Protein AF-A0AA36IW41-F1 (afdb_monomer_lite)

Secondary structure (DSSP, 8-state):
-PBPSSS-GGGGTTSS--HHHHH-TTSSBTTB-GGG--TT--HHHHTS--B--HHHHHHHHHHHHH-TT-TTSTTSGGG-SHHHHHHHHT-TTSHHHHHHHTTTTTSS-B---EETTEE-S-BHHHHHHH-HHHHHHTTSPPPHHHHHHHHHHHTTPPP--HHHHHHHHHHHHHTT-TTTEEEEEEETTEEEEPPPPSSTTHHHHHHHHHHHHHHHHHSPPPPEEEEEE-SSSTTEEESSSS-EEE-----SS-EEESEEETT--PEE---HHHH-HHHHHHHHHHHHHS---GGGSEEEEEEEE-S---PPTTS--TTS----GGG-STTTGGGSHHHHHHHHHHH-TTTEEEEE-SS-SSGGGHHHHHHTT-B-SSPPPGGGGGGEEEEEE--SSS--THHHHHTTSSSEEEEEP-SEEEGGGGTS-BTTTBEEE-TT-TTHHHHHHHHHT-TTHHHHHHHHHHHHHHTTSHHHHHHHHHHHHHHHHTTSB---PPPPPPPPPPPPSSHHHHHHHHHHHHHHHHHHHHHHHH--------------PPS------TT--HHHHS-TTS-TTS-GGG--SSS-HHHHSPPP-

Structure (mmCIF, N/CA/C/O backbone):
data_AF-A0AA36IW41-F1
#
_entry.id   AF-A0AA36IW41-F1
#
loop_
_atom_site.group_PDB
_atom_site.id
_atom_site.type_symbol
_atom_site.label_atom_id
_atom_site.label_alt_id
_atom_site.label_comp_id
_atom_site.label_asym_id
_atom_site.label_entity_id
_atom_site.label_seq_id
_atom_site.pdbx_PDB_ins_code
_atom_site.Cartn_x
_atom_site.Cartn_y
_atom_site.Cartn_z
_atom_site.occupancy
_atom_site.B_iso_or_equiv
_atom_site.auth_seq_id
_atom_site.auth_comp_id
_atom_site.auth_asym_id
_atom_site.auth_atom_id
_atom_site.pdbx_PDB_model_num
ATOM 1 N N . MET A 1 1 ? -29.748 3.637 0.919 1.00 46.88 1 MET A N 1
ATOM 2 C CA . MET A 1 1 ? -28.863 3.588 -0.267 1.00 46.88 1 MET A CA 1
ATOM 3 C C . MET A 1 1 ? -29.065 2.269 -0.998 1.00 46.88 1 MET A C 1
ATOM 5 O O . MET A 1 1 ? -28.977 1.230 -0.351 1.00 46.88 1 MET A O 1
ATOM 9 N N . ALA A 1 2 ? -29.358 2.303 -2.298 1.00 38.31 2 ALA A N 1
ATOM 10 C CA . ALA A 1 2 ? -29.394 1.110 -3.146 1.00 38.31 2 ALA A CA 1
ATOM 11 C C . ALA A 1 2 ? -27.982 0.839 -3.693 1.00 38.31 2 ALA A C 1
ATOM 13 O O . ALA A 1 2 ? -27.319 1.771 -4.148 1.00 38.31 2 ALA A O 1
ATOM 14 N N . THR A 1 3 ? -27.503 -0.402 -3.621 1.00 51.09 3 THR A N 1
ATOM 15 C CA . THR A 1 3 ? -26.271 -0.831 -4.295 1.00 51.09 3 THR A CA 1
ATOM 16 C C . THR A 1 3 ? -26.576 -1.058 -5.774 1.00 51.09 3 THR A C 1
ATOM 18 O O . THR A 1 3 ? -27.472 -1.826 -6.116 1.00 51.09 3 THR A O 1
ATOM 21 N N . SER A 1 4 ? -25.864 -0.356 -6.654 1.00 54.12 4 SER A N 1
ATOM 22 C CA . SER A 1 4 ? -26.002 -0.516 -8.104 1.00 54.12 4 SER A CA 1
ATOM 23 C C . SER A 1 4 ? -25.228 -1.751 -8.568 1.00 54.12 4 SER A C 1
ATOM 25 O O . SER A 1 4 ? -24.044 -1.891 -8.263 1.00 54.12 4 SER A O 1
ATOM 27 N N . THR A 1 5 ? -25.876 -2.633 -9.333 1.00 61.22 5 THR A N 1
ATOM 28 C CA . THR A 1 5 ? -25.206 -3.725 -10.064 1.00 61.22 5 THR A CA 1
ATOM 29 C C . THR A 1 5 ? -24.498 -3.234 -11.333 1.00 61.22 5 THR A C 1
ATOM 31 O O . THR A 1 5 ? -23.817 -4.015 -11.983 1.00 61.22 5 THR A O 1
ATOM 34 N N . GLN A 1 6 ? -24.641 -1.951 -11.679 1.00 77.94 6 GLN A N 1
ATOM 35 C CA . GLN A 1 6 ? -24.076 -1.295 -12.866 1.00 77.94 6 GLN A CA 1
ATOM 36 C C . GLN A 1 6 ? -22.926 -0.340 -12.489 1.00 77.94 6 GLN A C 1
ATOM 38 O O . GLN A 1 6 ? -22.798 0.762 -13.031 1.00 77.94 6 GLN A O 1
ATOM 43 N N . GLY A 1 7 ? -22.115 -0.722 -11.500 1.00 83.88 7 GLY A N 1
ATOM 44 C CA . GLY A 1 7 ? -21.002 0.098 -11.018 1.00 83.88 7 GLY A CA 1
ATOM 45 C C . GLY A 1 7 ? -21.458 1.413 -10.375 1.00 83.88 7 GLY A C 1
ATOM 46 O O . GLY A 1 7 ? -22.577 1.511 -9.863 1.00 83.88 7 GLY A O 1
ATOM 47 N N . ASN A 1 8 ? -20.595 2.428 -10.392 1.00 86.62 8 ASN A N 1
ATOM 48 C CA . ASN A 1 8 ? -20.847 3.736 -9.796 1.00 86.62 8 ASN A CA 1
ATOM 49 C C . ASN A 1 8 ? -21.700 4.626 -10.722 1.00 86.62 8 ASN A C 1
ATOM 51 O O . ASN A 1 8 ? -21.197 5.086 -11.752 1.00 86.62 8 ASN A O 1
ATOM 55 N N . PRO A 1 9 ? -22.951 4.955 -10.342 1.00 84.31 9 PRO A N 1
ATOM 56 C CA . PRO A 1 9 ? -23.849 5.767 -11.162 1.00 84.31 9 PRO A CA 1
ATOM 57 C C . PRO A 1 9 ? -23.293 7.141 -11.544 1.00 84.31 9 PRO A C 1
ATOM 59 O O . PRO A 1 9 ? -23.706 7.682 -12.565 1.00 84.31 9 PRO A O 1
ATOM 62 N N . LEU A 1 10 ? -22.348 7.692 -10.768 1.00 83.81 10 LEU A N 1
ATOM 63 C CA . LEU A 1 10 ? -21.677 8.964 -11.062 1.00 83.81 10 LEU A CA 1
ATOM 64 C C . LEU A 1 10 ? -21.046 9.004 -12.456 1.00 83.81 10 LEU A C 1
ATOM 66 O O . LEU A 1 10 ? -21.009 10.059 -13.085 1.00 83.81 10 LEU A O 1
ATOM 70 N N . CYS A 1 11 ? -20.555 7.869 -12.949 1.00 86.31 11 CYS A N 1
ATOM 71 C CA . CYS A 1 11 ? -19.811 7.827 -14.201 1.00 86.31 11 CYS A CA 1
ATOM 72 C C . CYS A 1 11 ? -20.678 7.885 -15.460 1.00 86.31 11 CYS A C 1
ATOM 74 O O . CYS A 1 11 ? -20.139 8.152 -16.537 1.00 86.31 11 CYS A O 1
ATOM 76 N N . TRP A 1 12 ? -21.989 7.670 -15.328 1.00 86.00 12 TRP A N 1
ATOM 77 C CA . TRP A 1 12 ? -22.898 7.413 -16.451 1.00 86.00 12 TRP A CA 1
ATOM 78 C C . TRP A 1 12 ? -23.927 8.535 -16.684 1.00 86.00 12 TRP A C 1
ATOM 80 O O . TRP A 1 12 ? -24.832 8.385 -17.499 1.00 86.00 12 TRP A O 1
ATOM 90 N N . GLN A 1 13 ? -23.827 9.655 -15.957 1.00 78.31 13 GLN A N 1
ATOM 91 C CA . GLN A 1 13 ? -24.856 10.709 -15.944 1.00 78.31 13 GLN A CA 1
ATOM 92 C C . GLN A 1 13 ? -24.795 11.680 -17.132 1.00 78.31 13 GLN A C 1
ATOM 94 O O . GLN A 1 13 ? -25.794 12.326 -17.436 1.00 78.31 13 GLN A O 1
ATOM 99 N N . ASP A 1 14 ? -23.647 11.805 -17.796 1.00 73.62 14 ASP A N 1
ATOM 100 C CA . ASP A 1 14 ? -23.421 12.760 -18.891 1.00 73.62 14 ASP A CA 1
ATOM 101 C C . ASP A 1 14 ? -23.721 12.184 -20.288 1.00 73.62 14 ASP A C 1
ATOM 103 O O . ASP A 1 14 ? -23.553 12.877 -21.288 1.00 73.62 14 ASP A O 1
ATOM 107 N N . GLY A 1 15 ? -24.178 10.929 -20.372 1.00 71.19 15 GLY A N 1
ATOM 108 C CA . GLY A 1 15 ? -24.624 10.289 -21.614 1.00 71.19 15 GLY A CA 1
ATOM 109 C C . GLY A 1 15 ? -23.514 9.913 -22.604 1.00 71.19 15 GLY A C 1
ATOM 110 O O . GLY A 1 15 ? -23.824 9.372 -23.662 1.00 71.19 15 GLY A O 1
ATOM 111 N N . GLY A 1 16 ? -22.240 10.167 -22.279 1.00 75.81 16 GLY A N 1
ATOM 112 C CA . GLY A 1 16 ? -21.102 9.840 -23.149 1.00 75.81 16 GLY A CA 1
ATOM 113 C C . GLY A 1 16 ? -20.659 8.374 -23.086 1.00 75.81 16 GLY A C 1
ATOM 114 O O . GLY A 1 16 ? -20.099 7.859 -24.049 1.00 75.81 16 GLY A O 1
ATOM 115 N N . TYR A 1 17 ? -20.932 7.694 -21.971 1.00 85.75 17 TYR A N 1
ATOM 116 C CA . TYR A 1 17 ? -20.503 6.322 -21.698 1.00 85.75 17 TYR A CA 1
ATOM 117 C C . TYR A 1 17 ? -21.588 5.552 -20.933 1.00 85.75 17 TYR A C 1
ATOM 119 O O . TYR A 1 17 ? -22.363 6.147 -20.184 1.00 85.75 17 TYR A O 1
ATOM 127 N N . SER A 1 18 ? -21.623 4.225 -21.079 1.00 88.31 18 SER A N 1
ATOM 128 C CA . SER A 1 18 ? -22.508 3.338 -20.313 1.00 88.31 18 SER A CA 1
ATOM 129 C C . SER A 1 18 ? -21.715 2.248 -19.596 1.00 88.31 18 SER A C 1
ATOM 131 O O . SER A 1 18 ? -20.619 1.882 -20.028 1.00 88.31 18 SER A O 1
ATOM 133 N N . PHE A 1 19 ? -22.291 1.698 -18.521 1.00 89.19 19 PHE A N 1
ATOM 134 C CA . PHE A 1 19 ? -21.695 0.565 -17.814 1.00 89.19 19 PHE A CA 1
ATOM 135 C C . PHE A 1 19 ? -21.431 -0.610 -18.761 1.00 89.19 19 PHE A C 1
ATOM 137 O O . PHE A 1 19 ? -20.322 -1.121 -18.784 1.00 89.19 19 PHE A O 1
ATOM 144 N N . ASP A 1 20 ? -22.399 -0.993 -19.594 1.00 88.69 20 ASP A N 1
ATOM 145 C CA . ASP A 1 20 ? -22.238 -2.139 -20.498 1.00 88.69 20 ASP A CA 1
ATOM 146 C C . ASP A 1 20 ? -21.114 -1.918 -21.523 1.00 88.69 20 ASP A C 1
ATOM 148 O O . ASP A 1 20 ? -20.363 -2.840 -21.823 1.00 88.69 20 ASP A O 1
ATOM 152 N N . PHE A 1 21 ? -20.943 -0.690 -22.024 1.00 88.81 21 PHE A N 1
ATOM 153 C CA . PHE A 1 21 ? -19.870 -0.367 -22.968 1.00 88.81 21 PHE A CA 1
ATOM 154 C C . PHE A 1 21 ? -18.486 -0.325 -22.305 1.00 88.81 21 PHE A C 1
ATOM 156 O O . PHE A 1 21 ? -17.496 -0.737 -22.903 1.00 88.81 21 PHE A O 1
ATOM 163 N N . CYS A 1 22 ? -18.400 0.193 -21.080 1.00 89.00 22 CYS A N 1
ATOM 164 C CA . CYS A 1 22 ? -17.119 0.403 -20.408 1.00 89.00 22 CYS A CA 1
ATOM 165 C C . CYS A 1 22 ? -16.676 -0.769 -19.533 1.00 89.00 22 CYS A C 1
ATOM 167 O O . CYS A 1 22 ? -15.480 -0.987 -19.361 1.00 89.00 22 CYS A O 1
ATOM 169 N N . CYS A 1 23 ? -17.629 -1.500 -18.968 1.00 88.56 23 CYS A N 1
ATOM 170 C CA . CYS A 1 23 ? -17.431 -2.504 -17.927 1.00 88.56 23 CYS A CA 1
ATOM 171 C C . CYS A 1 23 ? -18.048 -3.866 -18.285 1.00 88.56 23 CYS A C 1
ATOM 173 O O . CYS A 1 23 ? -17.805 -4.831 -17.564 1.00 88.56 23 CYS A O 1
ATOM 175 N N . GLY A 1 24 ? -18.867 -3.950 -19.341 1.00 79.88 24 GLY A N 1
ATOM 176 C CA . GLY A 1 24 ? -19.553 -5.180 -19.729 1.00 79.88 24 GLY A CA 1
ATOM 177 C C . GLY A 1 24 ? -18.600 -6.277 -20.204 1.00 79.88 24 GLY A C 1
ATOM 178 O O . GLY A 1 24 ? -17.558 -6.018 -20.813 1.00 79.88 24 GLY A O 1
ATOM 179 N N . GLU A 1 25 ? -18.977 -7.527 -19.942 1.00 67.69 25 GLU A N 1
ATOM 180 C CA . GLU A 1 25 ? -18.251 -8.699 -20.428 1.00 67.69 25 GLU A CA 1
ATOM 181 C C . GLU A 1 25 ? -18.490 -8.871 -21.937 1.00 67.69 25 GLU A C 1
ATOM 183 O O . GLU A 1 25 ? -19.633 -9.002 -22.375 1.00 67.69 25 GLU A O 1
ATOM 188 N N . GLY A 1 26 ? -17.423 -8.877 -22.752 1.00 57.53 26 GLY A N 1
ATOM 189 C CA . GLY A 1 26 ? -17.551 -9.263 -24.166 1.00 57.53 26 GLY A CA 1
ATOM 190 C C . GLY A 1 26 ? -16.605 -8.643 -25.199 1.00 57.53 26 GLY A C 1
ATOM 191 O O . GLY A 1 26 ? -16.627 -9.097 -26.339 1.00 57.53 26 GLY A O 1
ATOM 192 N N . ALA A 1 27 ? -15.765 -7.657 -24.866 1.00 48.06 27 ALA A N 1
ATOM 193 C CA . ALA A 1 27 ? -14.809 -7.089 -25.840 1.00 48.06 27 ALA A CA 1
ATOM 194 C C . ALA A 1 27 ? -13.566 -6.409 -25.228 1.00 48.06 27 ALA A C 1
ATOM 196 O O . ALA A 1 27 ? -12.734 -5.868 -25.959 1.00 48.06 27 ALA A O 1
ATOM 197 N N . HIS A 1 28 ? -13.435 -6.405 -23.901 1.00 65.56 28 HIS A N 1
ATOM 198 C CA . HIS A 1 28 ? -12.452 -5.595 -23.182 1.00 65.56 28 HIS A CA 1
ATOM 199 C C . HIS A 1 28 ? -11.681 -6.430 -22.154 1.00 65.56 28 HIS A C 1
ATOM 201 O O . HIS A 1 28 ? -12.091 -7.538 -21.811 1.00 65.56 28 HIS A O 1
ATOM 207 N N . ASN A 1 29 ? -10.529 -5.928 -21.704 1.00 71.81 29 ASN A N 1
ATOM 208 C CA . ASN A 1 29 ? -9.685 -6.630 -20.738 1.00 71.81 29 ASN A CA 1
ATOM 209 C C . ASN A 1 29 ? -10.277 -6.556 -19.310 1.00 71.81 29 ASN A C 1
ATOM 211 O O . ASN A 1 29 ? -11.329 -5.958 -19.091 1.00 71.81 29 ASN A O 1
ATOM 215 N N . MET A 1 30 ? -9.591 -7.138 -18.319 1.00 79.06 30 MET A N 1
ATOM 216 C CA . MET A 1 30 ? -10.023 -7.141 -16.906 1.00 79.06 30 MET A CA 1
ATOM 217 C C . MET A 1 30 ? -10.186 -5.742 -16.278 1.00 79.06 30 MET A C 1
ATOM 219 O O . MET A 1 30 ? -10.709 -5.629 -15.176 1.00 79.06 30 MET A O 1
ATOM 223 N N . LEU A 1 31 ? -9.748 -4.682 -16.961 1.00 82.00 31 LEU A N 1
ATOM 224 C CA . LEU A 1 31 ? -9.886 -3.286 -16.546 1.00 82.00 31 LEU A CA 1
ATOM 225 C C . LEU A 1 31 ? -10.891 -2.520 -17.425 1.00 82.00 31 LEU A C 1
ATOM 227 O O . LEU A 1 31 ? -10.885 -1.290 -17.436 1.00 82.00 31 LEU A O 1
ATOM 231 N N . GLY A 1 32 ? -11.756 -3.232 -18.151 1.00 85.62 32 GLY A N 1
ATOM 232 C CA . GLY A 1 32 ? -12.789 -2.663 -19.009 1.00 85.62 32 GLY A CA 1
ATOM 233 C C . GLY A 1 32 ? -12.238 -1.921 -20.232 1.00 85.62 32 GLY A C 1
ATOM 234 O O . GLY A 1 32 ? -11.084 -2.090 -20.627 1.00 85.62 32 GLY A O 1
ATOM 235 N N . ASN A 1 33 ? -13.087 -1.138 -20.896 1.00 86.88 33 ASN A N 1
ATOM 236 C CA . ASN A 1 33 ? -12.729 -0.469 -22.144 1.00 86.88 33 ASN A CA 1
ATOM 237 C C . ASN A 1 33 ? -11.796 0.729 -21.884 1.00 86.88 33 ASN A C 1
ATOM 239 O O . ASN A 1 33 ? -12.241 1.714 -21.289 1.00 86.88 33 ASN A O 1
ATOM 243 N N . PRO A 1 34 ? -10.539 0.717 -22.374 1.00 80.81 34 PRO A N 1
ATOM 244 C CA . PRO A 1 34 ? -9.601 1.810 -22.135 1.00 80.81 34 PRO A CA 1
ATOM 245 C C . PRO A 1 34 ? -10.069 3.157 -22.698 1.00 80.81 34 PRO A C 1
ATOM 247 O O . PRO A 1 34 ? -9.664 4.191 -22.175 1.00 80.81 34 PRO A O 1
ATOM 250 N N . SER A 1 35 ? -10.952 3.180 -23.707 1.00 84.00 35 SER A N 1
ATOM 251 C CA . SER A 1 35 ? -11.493 4.438 -24.241 1.00 84.00 35 SER A CA 1
ATOM 252 C C . SER A 1 35 ? -12.420 5.167 -23.265 1.00 84.00 35 SER A C 1
ATOM 254 O O . SER A 1 35 ? -12.765 6.314 -23.509 1.00 84.00 35 SER A O 1
ATOM 256 N N . CYS A 1 36 ? -12.862 4.516 -22.186 1.00 85.25 36 CYS A N 1
ATOM 257 C CA . CYS A 1 36 ? -13.740 5.122 -21.186 1.00 85.25 36 CYS A CA 1
ATOM 258 C C . CYS A 1 36 ? -12.992 5.884 -20.082 1.00 85.25 36 CYS A C 1
ATOM 260 O O . CYS A 1 36 ? -13.617 6.605 -19.297 1.00 85.25 36 CYS A O 1
ATOM 262 N N . TRP A 1 37 ? -11.673 5.699 -19.968 1.00 83.50 37 TRP A N 1
ATOM 263 C CA . TRP A 1 37 ? -10.878 6.148 -18.821 1.00 83.50 37 TRP A CA 1
ATOM 264 C C . TRP A 1 37 ? -10.248 7.519 -19.070 1.00 83.50 37 TRP A C 1
ATOM 266 O O . TRP A 1 37 ? -9.031 7.658 -19.153 1.00 83.50 37 TRP A O 1
ATOM 276 N N . GLU A 1 38 ? -11.101 8.538 -19.196 1.00 75.12 38 GLU A N 1
ATOM 277 C CA . GLU A 1 38 ? -10.693 9.942 -19.316 1.00 75.12 38 GLU A CA 1
ATOM 278 C C . GLU A 1 38 ? -11.067 10.764 -18.070 1.00 75.12 38 GLU A C 1
ATOM 280 O O . GLU A 1 38 ? -12.148 10.613 -17.487 1.00 75.12 38 GLU A O 1
ATOM 285 N N . GLY A 1 39 ? -10.186 11.695 -17.686 1.00 75.75 39 GLY A N 1
ATOM 286 C CA . GLY A 1 39 ? -10.405 12.595 -16.552 1.00 75.75 39 GLY A CA 1
ATOM 287 C C . GLY A 1 39 ? -10.567 11.828 -15.228 1.00 75.75 39 GLY A C 1
ATOM 288 O O . GLY A 1 39 ? -9.695 11.033 -14.882 1.00 75.75 39 GLY A O 1
ATOM 289 N N . PRO A 1 40 ? -11.650 12.045 -14.455 1.00 76.00 40 PRO A N 1
ATOM 290 C CA . PRO A 1 40 ? -11.883 11.325 -13.200 1.00 76.00 40 PRO A CA 1
ATOM 291 C C . PRO A 1 40 ? -12.435 9.901 -13.389 1.00 76.00 40 PRO A C 1
ATOM 293 O O . PRO A 1 40 ? -12.644 9.190 -12.400 1.00 76.00 40 PRO A O 1
ATOM 296 N N . ARG A 1 41 ? -12.703 9.469 -14.631 1.00 82.06 41 ARG A N 1
ATOM 297 C CA . ARG A 1 41 ? -13.170 8.109 -14.905 1.00 82.06 41 ARG A CA 1
ATOM 298 C C . ARG A 1 41 ? -12.012 7.131 -14.883 1.00 82.06 41 ARG A C 1
ATOM 300 O O . ARG A 1 41 ? -11.006 7.298 -15.559 1.00 82.06 41 ARG A O 1
ATOM 307 N N . SER A 1 42 ? -12.216 6.047 -14.158 1.00 81.44 42 SER A N 1
ATOM 308 C CA . SER A 1 42 ? -11.357 4.876 -14.200 1.00 81.44 42 SER A CA 1
ATOM 309 C C . SER A 1 42 ? -12.215 3.640 -13.977 1.00 81.44 42 SER A C 1
ATOM 311 O O . SER A 1 42 ? -13.314 3.743 -13.420 1.00 81.44 42 SER A O 1
ATOM 313 N N . PHE A 1 43 ? -11.700 2.465 -14.337 1.00 83.00 43 PHE A N 1
ATOM 314 C CA . PHE A 1 43 ? -12.335 1.198 -13.975 1.00 83.00 43 PHE A CA 1
ATOM 315 C C . PHE A 1 43 ? -12.686 1.148 -12.479 1.00 83.00 43 PHE A C 1
ATOM 317 O O . PHE A 1 43 ? -13.803 0.796 -12.106 1.00 83.00 43 PHE A O 1
ATOM 324 N N . GLN A 1 44 ? -11.762 1.600 -11.624 1.00 77.88 44 GLN A N 1
ATOM 325 C CA . GLN A 1 44 ? -11.934 1.613 -10.174 1.00 77.88 44 GLN A CA 1
ATOM 326 C C . GLN A 1 44 ? -13.078 2.529 -9.723 1.00 77.88 44 GLN A C 1
ATOM 328 O O . GLN A 1 44 ? -13.860 2.154 -8.849 1.00 77.88 44 GLN A O 1
ATOM 333 N N . THR A 1 45 ? -13.168 3.725 -10.305 1.00 81.44 45 THR A N 1
ATOM 334 C CA . THR A 1 45 ? -14.187 4.718 -9.950 1.00 81.44 45 THR A CA 1
ATOM 335 C C . THR A 1 45 ? -15.561 4.333 -10.490 1.00 81.44 45 THR A C 1
ATOM 337 O O . THR A 1 45 ? -16.559 4.645 -9.845 1.00 81.44 45 THR A O 1
ATOM 340 N N . CYS A 1 46 ? -15.617 3.685 -11.659 1.00 87.25 46 CYS A N 1
ATOM 341 C CA . CYS A 1 46 ? -16.835 3.557 -12.457 1.00 87.25 46 CYS A CA 1
ATOM 342 C C . CYS A 1 46 ? -17.428 2.150 -12.503 1.00 87.25 46 CYS A C 1
ATOM 344 O O . CYS A 1 46 ? -18.643 2.012 -12.404 1.00 87.25 46 CYS A O 1
ATOM 346 N N . CYS A 1 47 ? -16.612 1.106 -12.647 1.00 86.88 47 CYS A N 1
ATOM 347 C CA . CYS A 1 47 ? -17.118 -0.253 -12.858 1.00 86.88 47 CYS A CA 1
ATOM 348 C C . CYS A 1 47 ? -17.424 -0.996 -11.560 1.00 86.88 47 CYS A C 1
ATOM 350 O O . CYS A 1 47 ? -18.197 -1.951 -11.556 1.00 86.88 47 CYS A O 1
ATOM 352 N N . LEU A 1 48 ? -16.831 -0.570 -10.449 1.00 84.69 48 LEU A N 1
ATOM 353 C CA . LEU A 1 48 ? -16.959 -1.285 -9.189 1.00 84.69 48 LEU A CA 1
ATOM 354 C C . LEU A 1 48 ? -18.252 -0.905 -8.454 1.00 84.69 48 LEU A C 1
ATOM 356 O O . LEU A 1 48 ? -18.657 0.262 -8.502 1.00 84.69 48 LEU A O 1
ATOM 360 N N . PRO A 1 49 ? -18.905 -1.859 -7.759 1.00 84.81 49 PRO A N 1
ATOM 361 C CA . PRO A 1 49 ? -20.106 -1.574 -6.985 1.00 84.81 49 PRO A CA 1
ATOM 362 C C . PRO A 1 49 ? -19.866 -0.462 -5.963 1.00 84.81 49 PRO A C 1
ATOM 364 O O . PRO A 1 49 ? -18.918 -0.506 -5.178 1.00 84.81 49 PRO A O 1
ATOM 367 N N . ALA A 1 50 ? -20.754 0.527 -5.963 1.00 85.62 50 ALA A N 1
ATOM 368 C CA . ALA A 1 50 ? -20.655 1.703 -5.116 1.00 85.62 50 ALA A CA 1
ATOM 369 C C . ALA A 1 50 ? -22.046 2.097 -4.602 1.00 85.62 50 ALA A C 1
ATOM 371 O O . ALA A 1 50 ? -23.042 2.030 -5.328 1.00 85.62 50 ALA A O 1
ATOM 372 N N . SER A 1 51 ? -22.123 2.503 -3.336 1.00 84.44 51 SER A N 1
ATOM 373 C CA . SER A 1 51 ? -23.320 3.137 -2.785 1.00 84.44 51 SER A CA 1
ATOM 374 C C . SER A 1 51 ? -23.387 4.572 -3.301 1.00 84.44 51 SER A C 1
ATOM 376 O O . SER A 1 51 ? -22.470 5.351 -3.070 1.00 84.44 51 SER A O 1
ATOM 378 N N . TYR A 1 52 ? -24.460 4.931 -4.001 1.00 81.69 52 TYR A N 1
ATOM 379 C CA . TYR A 1 52 ? -24.666 6.296 -4.486 1.00 81.69 52 TYR A CA 1
ATOM 380 C C . TYR A 1 52 ? -25.834 6.960 -3.763 1.00 81.69 52 TYR A C 1
ATOM 382 O O . TYR A 1 52 ? -26.921 6.387 -3.647 1.00 81.69 52 TYR A O 1
ATOM 390 N N . GLU A 1 53 ? -25.614 8.193 -3.310 1.00 81.31 53 GLU A N 1
ATOM 391 C CA . GLU A 1 53 ? -26.636 9.026 -2.690 1.00 81.31 53 GLU A CA 1
ATOM 392 C C . GLU A 1 53 ? -26.637 10.424 -3.318 1.00 81.31 53 GLU A C 1
ATOM 394 O O . GLU A 1 53 ? -25.786 11.257 -3.032 1.00 81.31 53 GLU A O 1
ATOM 399 N N . ALA A 1 54 ? -27.630 10.720 -4.162 1.00 79.94 54 ALA A N 1
ATOM 400 C CA . ALA A 1 54 ? -27.744 12.023 -4.829 1.00 79.94 54 ALA A CA 1
ATOM 401 C C . ALA A 1 54 ? -27.908 13.206 -3.850 1.00 79.94 54 ALA A C 1
ATOM 403 O O . ALA A 1 54 ? -27.660 14.359 -4.204 1.00 79.94 54 ALA A O 1
ATOM 404 N N . ALA A 1 55 ? -28.351 12.954 -2.613 1.00 82.00 55 ALA A N 1
ATOM 405 C CA . ALA A 1 55 ? -28.437 13.991 -1.587 1.00 82.00 55 ALA A CA 1
ATOM 406 C C . ALA A 1 55 ? -27.050 14.527 -1.191 1.00 82.00 55 ALA A C 1
ATOM 408 O O . ALA A 1 55 ? -26.911 15.743 -1.090 1.00 82.00 55 ALA A O 1
ATOM 409 N N . CYS A 1 56 ? -26.031 13.661 -1.091 1.00 82.94 56 CYS A N 1
ATOM 410 C CA . CYS A 1 56 ? -24.643 14.047 -0.805 1.00 82.94 56 CYS A CA 1
ATOM 411 C C . CYS A 1 56 ? -24.156 15.169 -1.727 1.00 82.94 56 CYS A C 1
ATOM 413 O O . CYS A 1 56 ? -23.692 16.216 -1.282 1.00 82.94 56 CYS A O 1
ATOM 415 N N . TRP A 1 57 ? -24.290 14.957 -3.035 1.00 85.50 57 TRP A N 1
ATOM 416 C CA . TRP A 1 57 ? -23.724 15.851 -4.043 1.00 85.50 57 TRP A CA 1
ATOM 417 C C . TRP A 1 57 ? -24.530 17.137 -4.216 1.00 85.50 57 TRP A C 1
ATOM 419 O O . TRP A 1 57 ? -23.964 18.186 -4.524 1.00 85.50 57 TRP A O 1
ATOM 429 N N . ARG A 1 58 ? -25.843 17.098 -3.952 1.00 84.44 58 ARG A N 1
ATOM 430 C CA . ARG A 1 58 ? -26.659 18.317 -3.850 1.00 84.44 58 ARG A CA 1
ATOM 431 C C . ARG A 1 58 ? -26.217 19.184 -2.675 1.00 84.44 58 ARG A C 1
ATOM 433 O O . ARG A 1 58 ? -25.983 20.368 -2.879 1.00 84.44 58 ARG A O 1
ATOM 440 N N . GLU A 1 59 ? -26.029 18.592 -1.496 1.00 83.19 59 GLU A N 1
ATOM 441 C CA . GLU A 1 59 ? -25.566 19.319 -0.309 1.00 83.19 59 GLU A CA 1
ATOM 442 C C . GLU A 1 59 ? -24.176 19.931 -0.515 1.00 83.19 59 GLU A C 1
ATOM 444 O O . GLU A 1 59 ? -23.987 21.110 -0.217 1.00 83.19 59 GLU A O 1
ATOM 449 N N . ALA A 1 60 ? -23.231 19.177 -1.087 1.00 83.56 60 ALA A N 1
ATOM 450 C CA . ALA A 1 60 ? -21.904 19.698 -1.415 1.00 83.56 60 ALA A CA 1
ATOM 451 C C . ALA A 1 60 ? -21.981 20.899 -2.369 1.00 83.56 60 ALA A C 1
ATOM 453 O O . ALA A 1 60 ? -21.363 21.934 -2.123 1.00 83.56 60 ALA A O 1
ATOM 454 N N . ARG A 1 61 ? -22.778 20.796 -3.440 1.00 84.44 61 ARG A N 1
ATOM 455 C CA . ARG A 1 61 ? -22.956 21.874 -4.423 1.00 84.44 61 ARG A CA 1
ATOM 456 C C . ARG A 1 61 ? -23.602 23.115 -3.803 1.00 84.44 61 ARG A C 1
ATOM 458 O O . ARG A 1 61 ? -23.140 24.228 -4.049 1.00 84.44 61 ARG A O 1
ATOM 465 N N . ASP A 1 62 ? -24.634 22.936 -2.982 1.00 80.12 62 ASP A N 1
ATOM 466 C CA . ASP A 1 62 ? -25.285 24.038 -2.270 1.00 80.12 62 ASP A CA 1
ATOM 467 C C . ASP A 1 62 ? -24.308 24.719 -1.310 1.00 80.12 62 ASP A C 1
ATOM 469 O O . ASP A 1 62 ? -24.235 25.947 -1.270 1.00 80.12 62 ASP A O 1
ATOM 473 N N . PHE A 1 63 ? -23.492 23.946 -0.593 1.00 76.88 63 PHE A N 1
ATOM 474 C CA . PHE A 1 63 ? -22.501 24.504 0.315 1.00 76.88 63 PHE A CA 1
ATOM 475 C C . PHE A 1 63 ? -21.402 25.275 -0.429 1.00 76.88 63 PHE A C 1
ATOM 477 O O . PHE A 1 63 ? -21.085 26.397 -0.025 1.00 76.88 63 PHE A O 1
ATOM 484 N N . LEU A 1 64 ? -20.906 24.762 -1.562 1.00 77.69 64 LEU A N 1
ATOM 485 C CA . LEU A 1 64 ? -19.966 25.481 -2.432 1.00 77.69 64 LEU A CA 1
ATOM 486 C C . LEU A 1 64 ? -20.510 26.851 -2.873 1.00 77.69 64 LEU A C 1
ATOM 488 O O . LEU A 1 64 ? -19.773 27.835 -2.840 1.00 77.69 64 LEU A O 1
ATOM 492 N N . ARG A 1 65 ? -21.802 26.947 -3.219 1.00 76.00 65 ARG A N 1
ATOM 493 C CA . ARG A 1 65 ? -22.449 28.220 -3.604 1.00 76.00 65 ARG A CA 1
ATOM 494 C C . ARG A 1 65 ? -22.489 29.246 -2.476 1.00 76.00 65 ARG A C 1
ATOM 496 O O . ARG A 1 65 ? -22.514 30.446 -2.737 1.00 76.00 65 ARG A O 1
ATOM 503 N N . THR A 1 66 ? -22.499 28.793 -1.223 1.00 71.31 66 THR A N 1
ATOM 504 C CA . THR A 1 66 ? -22.511 29.687 -0.054 1.00 71.31 66 THR A CA 1
ATOM 505 C C . THR A 1 66 ? -21.131 30.222 0.333 1.00 71.31 66 THR A C 1
ATOM 507 O O . THR A 1 66 ? -21.045 31.115 1.178 1.00 71.31 66 THR A O 1
ATOM 510 N N . GLN A 1 67 ? -20.049 29.718 -0.271 1.00 69.38 67 GLN A N 1
ATOM 511 C CA . GLN A 1 67 ? -18.691 30.141 0.066 1.00 69.38 67 GLN A CA 1
ATOM 512 C C . GLN A 1 67 ? -18.389 31.541 -0.463 1.00 69.38 67 GLN A C 1
ATOM 514 O O . GLN A 1 67 ? -18.440 31.796 -1.662 1.00 69.38 67 GLN A O 1
ATOM 519 N N . THR A 1 68 ? -17.989 32.448 0.427 1.00 61.38 68 THR A N 1
ATOM 520 C CA . THR A 1 68 ? -17.702 33.856 0.097 1.00 61.38 68 THR A CA 1
ATOM 521 C C . THR A 1 68 ? -16.495 34.039 -0.819 1.00 61.38 68 THR A C 1
ATOM 523 O O . THR A 1 68 ? -16.437 35.011 -1.569 1.00 61.38 68 THR A O 1
ATOM 526 N N . LEU A 1 69 ? -15.531 33.117 -0.777 1.00 55.41 69 LEU A N 1
ATOM 527 C CA . LEU A 1 69 ? -14.294 33.209 -1.559 1.00 55.41 69 LEU A CA 1
ATOM 528 C C . LEU A 1 69 ? -14.456 32.701 -2.991 1.00 55.41 69 LEU A C 1
ATOM 530 O O . LEU A 1 69 ? -13.695 33.117 -3.861 1.00 55.41 69 LEU A O 1
ATOM 534 N N . LEU A 1 70 ? -15.411 31.797 -3.224 1.00 60.03 70 LEU A N 1
ATOM 535 C CA . LEU A 1 70 ? -15.555 31.035 -4.465 1.00 60.03 70 LEU A CA 1
ATOM 536 C C . LEU A 1 70 ? -17.035 30.768 -4.839 1.00 60.03 70 LEU A C 1
ATOM 538 O O . LEU A 1 70 ? -17.355 29.652 -5.242 1.00 60.03 70 LEU A O 1
ATOM 542 N N . PRO A 1 71 ? -17.956 31.749 -4.757 1.00 53.12 71 PRO A N 1
ATOM 543 C CA . PRO A 1 71 ? -19.387 31.482 -4.946 1.00 53.12 71 PRO A CA 1
ATOM 544 C C . PRO A 1 71 ? -19.734 31.010 -6.369 1.00 53.12 71 PRO A C 1
ATOM 546 O O . PRO A 1 71 ? -20.682 30.256 -6.546 1.00 53.12 71 PRO A O 1
ATOM 549 N N . SER A 1 72 ? -18.936 31.382 -7.379 1.00 60.00 72 SER A N 1
ATOM 550 C CA . SER A 1 72 ? -19.101 30.936 -8.772 1.00 60.00 72 SER A CA 1
ATOM 551 C C . SER A 1 72 ? -18.482 29.567 -9.074 1.00 60.00 72 SER A C 1
ATOM 553 O O . SER A 1 72 ? -18.582 29.091 -10.202 1.00 60.00 72 SER A O 1
ATOM 555 N N . LEU A 1 73 ? -17.815 28.929 -8.104 1.00 64.19 73 LEU A N 1
ATOM 556 C CA . LEU A 1 73 ? -17.111 27.666 -8.318 1.00 64.19 73 LEU A CA 1
ATOM 557 C C . LEU A 1 73 ? -18.064 26.496 -8.573 1.00 64.19 73 LEU A C 1
ATOM 559 O O . LEU A 1 73 ? -17.823 25.700 -9.474 1.00 64.19 73 LEU A O 1
ATOM 563 N N . ALA A 1 74 ? -19.152 26.420 -7.809 1.00 60.56 74 ALA A N 1
ATOM 564 C CA . ALA A 1 74 ? -20.176 25.390 -7.980 1.00 60.56 74 ALA A CA 1
ATOM 565 C C . ALA A 1 74 ? -20.829 25.424 -9.371 1.00 60.56 74 ALA A C 1
ATOM 567 O O . ALA A 1 74 ? -21.344 24.410 -9.837 1.00 60.56 74 ALA A O 1
ATOM 568 N N . ASP A 1 75 ? -20.809 26.596 -10.009 1.00 63.53 75 ASP A N 1
ATOM 569 C CA . ASP A 1 75 ? -21.410 26.838 -11.315 1.00 63.53 75 ASP A CA 1
ATOM 570 C C . ASP A 1 75 ? -20.369 26.802 -12.451 1.00 63.53 75 ASP A C 1
ATOM 572 O O . ASP A 1 75 ? -20.721 27.000 -13.614 1.00 63.53 75 ASP A O 1
ATOM 576 N N . LYS A 1 76 ? -19.086 26.525 -12.154 1.00 68.00 76 LYS A N 1
ATOM 577 C CA . LYS A 1 76 ? -18.098 26.239 -13.201 1.00 68.00 76 LYS A CA 1
ATOM 578 C C . LYS A 1 76 ? -18.467 24.925 -13.875 1.00 68.00 76 LYS A C 1
ATOM 580 O O . LYS A 1 76 ? -18.638 23.913 -13.202 1.00 68.00 76 LYS A O 1
ATOM 585 N N . GLU A 1 77 ? -18.495 24.930 -15.205 1.00 64.31 77 GLU A N 1
ATOM 586 C CA . GLU A 1 77 ? -18.768 23.754 -16.046 1.00 64.31 77 GLU A CA 1
ATOM 587 C C . GLU A 1 77 ? -17.915 22.539 -15.643 1.00 64.31 77 GLU A C 1
ATOM 589 O O . GLU A 1 77 ? -18.381 21.405 -15.577 1.00 64.31 77 GLU A O 1
ATOM 594 N N . VAL A 1 78 ? -16.682 22.816 -15.228 1.00 66.75 78 VAL A N 1
ATOM 595 C CA . VAL A 1 78 ? -15.714 21.858 -14.702 1.00 66.75 78 VAL A CA 1
ATOM 596 C C . VAL A 1 78 ? -16.208 21.074 -13.468 1.00 66.75 78 VAL A C 1
ATOM 598 O O . VAL A 1 78 ? -15.834 19.918 -13.313 1.00 66.75 78 VAL A O 1
ATOM 601 N N . LEU A 1 79 ? -17.067 21.637 -12.612 1.00 74.00 79 LEU A N 1
ATOM 602 C CA . LEU A 1 79 ? -17.680 20.959 -11.454 1.00 74.00 79 LEU A CA 1
ATOM 603 C C . LEU A 1 79 ? -19.183 20.691 -11.646 1.00 74.00 79 LEU A C 1
ATOM 605 O O . LEU A 1 79 ? -19.893 20.393 -10.683 1.00 74.00 79 LEU A O 1
ATOM 609 N N . ALA A 1 80 ? -19.686 20.793 -12.879 1.00 71.75 80 ALA A N 1
ATOM 610 C CA . ALA A 1 80 ? -21.109 20.632 -13.156 1.00 71.75 80 ALA A CA 1
ATOM 611 C C . ALA A 1 80 ? -21.609 19.211 -12.845 1.00 71.75 80 ALA A C 1
ATOM 613 O O . ALA A 1 80 ? -22.719 19.045 -12.330 1.00 71.75 80 ALA A O 1
ATOM 614 N N . THR A 1 81 ? -20.790 18.189 -13.110 1.00 80.44 81 THR A N 1
ATOM 615 C CA . THR A 1 81 ? -21.144 16.783 -12.877 1.00 80.44 81 THR A CA 1
ATOM 616 C C . THR A 1 81 ? -20.840 16.353 -11.444 1.00 80.44 81 THR A C 1
ATOM 618 O O . THR A 1 81 ? -19.854 16.784 -10.841 1.00 80.44 81 THR A O 1
ATOM 621 N N . ASP A 1 82 ? -21.655 15.447 -10.899 1.00 86.12 82 ASP A N 1
ATOM 622 C CA . ASP A 1 82 ? -21.396 14.884 -9.571 1.00 86.12 82 ASP A CA 1
ATOM 623 C C . ASP A 1 82 ? -20.070 14.089 -9.539 1.00 86.12 82 ASP A C 1
ATOM 625 O O . ASP A 1 82 ? -19.433 14.015 -8.494 1.00 86.12 82 ASP A O 1
ATOM 629 N N . LEU A 1 83 ? -19.613 13.527 -10.668 1.00 83.56 83 LEU A N 1
ATOM 630 C CA . LEU A 1 83 ? -18.321 12.831 -10.754 1.00 83.56 83 LEU A CA 1
ATOM 631 C C . LEU A 1 83 ? -17.139 13.791 -10.564 1.00 83.56 83 LEU A C 1
ATOM 633 O O . LEU A 1 83 ? -16.215 13.496 -9.804 1.00 83.56 83 LEU A O 1
ATOM 637 N N . ASN A 1 84 ? -17.169 14.947 -11.227 1.00 80.88 84 ASN A N 1
ATOM 638 C CA . ASN A 1 84 ? -16.125 15.957 -11.066 1.00 80.88 84 ASN A CA 1
ATOM 639 C C . ASN A 1 84 ? -16.179 16.561 -9.661 1.00 80.88 84 ASN A C 1
ATOM 641 O O . ASN A 1 84 ? -15.137 16.787 -9.042 1.00 80.88 84 ASN A O 1
ATOM 645 N N . LEU A 1 85 ? -17.392 16.751 -9.131 1.00 83.75 85 LEU A N 1
ATOM 646 C CA . LEU A 1 85 ? -17.601 17.176 -7.755 1.00 83.75 85 LEU A CA 1
ATOM 647 C C . LEU A 1 85 ? -17.037 16.154 -6.761 1.00 83.75 85 LEU A C 1
ATOM 649 O O . LEU A 1 85 ? -16.357 16.554 -5.827 1.00 83.75 85 LEU A O 1
ATOM 653 N N . ALA A 1 86 ? -17.227 14.852 -6.979 1.00 84.31 86 ALA A N 1
ATOM 654 C CA . ALA A 1 86 ? -16.638 13.800 -6.153 1.00 84.31 86 ALA A CA 1
ATOM 655 C C . ALA A 1 86 ? -15.108 13.825 -6.199 1.00 84.31 86 ALA A C 1
ATOM 657 O O . ALA A 1 86 ? -14.455 13.822 -5.158 1.00 84.31 86 ALA A O 1
ATOM 658 N N . HIS A 1 87 ? -14.524 13.926 -7.393 1.00 80.50 87 HIS A N 1
ATOM 659 C CA . HIS A 1 87 ? -13.074 14.023 -7.556 1.00 80.50 87 HIS A CA 1
ATOM 660 C C . HIS A 1 87 ? -12.478 15.277 -6.878 1.00 80.50 87 HIS A C 1
ATOM 662 O O . HIS A 1 87 ? -11.357 15.232 -6.368 1.00 80.50 87 HIS A O 1
ATOM 668 N N . PHE A 1 88 ? -13.225 16.383 -6.834 1.00 79.94 88 PHE A N 1
ATOM 669 C CA . PHE A 1 88 ? -12.846 17.594 -6.104 1.00 79.94 88 PHE A CA 1
ATOM 670 C C . PHE A 1 88 ? -13.038 17.434 -4.585 1.00 79.94 88 PHE A C 1
ATOM 672 O O . PHE A 1 88 ? -12.085 17.540 -3.819 1.00 79.94 88 PHE A O 1
ATOM 679 N N . CYS A 1 89 ? -14.255 17.130 -4.140 1.00 80.94 89 CYS A N 1
ATOM 680 C CA . CYS A 1 89 ? -14.669 17.134 -2.737 1.00 80.94 89 CYS A CA 1
ATOM 681 C C . CYS A 1 89 ? -14.113 15.974 -1.900 1.00 80.94 89 CYS A C 1
ATOM 683 O O . CYS A 1 89 ? -14.138 16.053 -0.672 1.00 80.94 89 CYS A O 1
ATOM 685 N N . CYS A 1 90 ? -13.639 14.895 -2.526 1.00 80.50 90 CYS A N 1
ATOM 686 C CA . CYS A 1 90 ? -13.147 13.703 -1.832 1.00 80.50 90 CYS A CA 1
ATOM 687 C C . CYS A 1 90 ? -11.627 13.644 -1.681 1.00 80.50 90 CYS A C 1
ATOM 689 O O . CYS A 1 90 ? -11.061 12.562 -1.530 1.00 80.50 90 CYS A O 1
ATOM 691 N N . ARG A 1 91 ? -10.961 14.802 -1.710 1.00 70.50 91 ARG A N 1
ATOM 692 C CA . ARG A 1 91 ? -9.537 14.927 -1.390 1.00 70.50 91 ARG A CA 1
ATOM 693 C C . ARG A 1 91 ? -9.356 15.157 0.122 1.00 70.50 91 ARG A C 1
ATOM 695 O O . ARG A 1 91 ? -9.721 16.234 0.597 1.00 70.50 91 ARG A O 1
ATOM 702 N N . PRO A 1 92 ? -8.815 14.192 0.880 1.00 55.62 92 PRO A N 1
ATOM 703 C CA . PRO A 1 92 ? -8.585 14.337 2.316 1.00 55.62 92 PRO A CA 1
ATOM 704 C C . PRO A 1 92 ? -7.580 15.457 2.595 1.00 55.62 92 PRO A C 1
ATOM 706 O O . PRO A 1 92 ? -6.789 15.810 1.723 1.00 55.62 92 PRO A O 1
ATOM 709 N N . GLY A 1 93 ? -7.676 16.086 3.773 1.00 51.31 93 GLY A N 1
ATOM 710 C CA . GLY A 1 93 ? -6.723 17.114 4.225 1.00 51.31 93 GLY A CA 1
ATOM 711 C C . GLY A 1 93 ? -6.632 18.371 3.346 1.00 51.31 93 GLY A C 1
ATOM 712 O O . GLY A 1 93 ? -5.812 19.251 3.598 1.00 51.31 93 GLY A O 1
ATOM 713 N N . SER A 1 94 ? -7.458 18.454 2.303 1.00 55.09 94 SER A N 1
ATOM 714 C CA . SER A 1 94 ? -7.415 19.496 1.294 1.00 55.09 94 SER A CA 1
ATOM 715 C C . SER A 1 94 ? -8.475 20.552 1.566 1.00 55.09 94 SER A C 1
ATOM 717 O O . SER A 1 94 ? -9.584 20.257 2.022 1.00 55.09 94 SER A O 1
ATOM 719 N N . PHE A 1 95 ? -8.170 21.782 1.162 1.00 61.78 95 PHE A N 1
ATOM 720 C CA . PHE A 1 95 ? -9.135 22.875 1.120 1.00 61.78 95 PHE A CA 1
ATOM 721 C C . PHE A 1 95 ? -10.453 22.459 0.438 1.00 61.78 95 PHE A C 1
ATOM 723 O O . PHE A 1 95 ? -11.529 22.835 0.888 1.00 61.78 95 PHE A O 1
ATOM 730 N N . SER A 1 96 ? -10.404 21.619 -0.602 1.00 66.75 96 SER A N 1
ATOM 731 C CA . SER A 1 96 ? -11.606 21.152 -1.301 1.00 66.75 96 SER A CA 1
ATOM 732 C C . SER A 1 96 ? -12.579 20.360 -0.424 1.00 66.75 96 SER A C 1
ATOM 734 O O . SER A 1 96 ? -13.784 20.581 -0.532 1.00 66.75 96 SER A O 1
ATOM 736 N N . ALA A 1 97 ? -12.107 19.493 0.477 1.00 68.75 97 ALA A N 1
ATOM 737 C CA . ALA A 1 97 ? -13.007 18.775 1.383 1.00 68.75 97 ALA A CA 1
ATOM 738 C C . ALA A 1 97 ? -13.656 19.723 2.404 1.00 68.75 97 ALA A C 1
ATOM 740 O O . ALA A 1 97 ? -14.864 19.650 2.632 1.00 68.75 97 ALA A O 1
ATOM 741 N N . GLU A 1 98 ? -12.890 20.662 2.966 1.00 67.62 98 GLU A N 1
ATOM 742 C CA . GLU A 1 98 ? -13.414 21.666 3.902 1.00 67.62 98 GLU A CA 1
ATOM 743 C C . GLU A 1 98 ? -14.479 22.560 3.248 1.00 67.62 98 GLU A C 1
ATOM 745 O O . GLU A 1 98 ? -15.488 22.901 3.868 1.00 67.62 98 GLU A O 1
ATOM 750 N N . VAL A 1 99 ? -14.278 22.899 1.974 1.00 71.50 99 VAL A N 1
ATOM 751 C CA . VAL A 1 99 ? -15.151 23.779 1.184 1.00 71.50 99 VAL A CA 1
ATOM 752 C C . VAL A 1 99 ? -16.397 23.059 0.688 1.00 71.50 99 VAL A C 1
ATOM 754 O O . VAL A 1 99 ? -17.423 23.711 0.534 1.00 71.50 99 VAL A O 1
ATOM 757 N N . CYS A 1 100 ? -16.352 21.741 0.476 1.00 77.12 100 CYS A N 1
ATOM 758 C CA . CYS A 1 100 ? -17.533 20.955 0.115 1.00 77.12 100 CYS A CA 1
ATOM 759 C C . CYS A 1 100 ? -18.356 20.505 1.322 1.00 77.12 100 CYS A C 1
ATOM 761 O O . CYS A 1 100 ? -19.579 20.427 1.231 1.00 77.12 100 CYS A O 1
ATOM 763 N N . TRP A 1 101 ? -17.704 20.202 2.445 1.00 76.12 101 TRP A N 1
ATOM 764 C CA . TRP A 1 101 ? -18.352 19.510 3.561 1.00 76.12 101 TRP A CA 1
ATOM 765 C C . TRP A 1 101 ? -18.378 20.296 4.873 1.00 76.12 101 TRP A C 1
ATOM 767 O O . TRP A 1 101 ? -18.929 19.798 5.853 1.00 76.12 101 TRP A O 1
ATOM 777 N N . GLY A 1 102 ? -17.822 21.510 4.888 1.00 58.59 102 GLY A N 1
ATOM 778 C CA . GLY A 1 102 ? -17.945 22.484 5.967 1.00 58.59 102 GLY A CA 1
ATOM 779 C C . GLY A 1 102 ? -17.285 22.056 7.271 1.00 58.59 102 GLY A C 1
ATOM 780 O O . GLY A 1 102 ? -17.906 21.400 8.104 1.00 58.59 102 GLY A O 1
ATOM 781 N N . GLY A 1 103 ? -16.052 22.511 7.506 1.00 57.44 103 GLY A N 1
ATOM 782 C CA . GLY A 1 103 ? -15.431 22.426 8.833 1.00 57.44 103 GLY A CA 1
ATOM 783 C C . GLY A 1 103 ? -16.240 23.173 9.911 1.00 57.44 103 GLY A C 1
ATOM 784 O O . GLY A 1 103 ? -16.874 24.184 9.604 1.00 57.44 103 GLY A O 1
ATOM 785 N N . GLU A 1 104 ? -16.215 22.643 11.147 1.00 43.38 104 GLU A N 1
ATOM 786 C CA . GLU A 1 104 ? -16.763 23.049 12.476 1.00 43.38 104 GLU A CA 1
ATOM 787 C C . GLU A 1 104 ? -18.089 23.819 12.616 1.00 43.38 104 GLU A C 1
ATOM 789 O O . GLU A 1 104 ? -18.704 23.761 13.678 1.00 43.38 104 GLU A O 1
ATOM 794 N N . SER A 1 105 ? -18.564 24.554 11.618 1.00 38.84 105 SER A N 1
ATOM 795 C CA . SER A 1 105 ? -19.529 25.625 11.834 1.00 38.84 105 SER A CA 1
ATOM 796 C C . SER A 1 105 ? -20.944 25.318 11.364 1.00 38.84 105 SER A C 1
ATOM 798 O O . SER A 1 105 ? -21.851 25.836 12.010 1.00 38.84 105 SER A O 1
ATOM 800 N N . ARG A 1 106 ? -21.194 24.498 10.324 1.00 46.12 106 ARG A N 1
ATOM 801 C CA . ARG A 1 106 ? -22.578 24.219 9.849 1.00 46.12 106 ARG A CA 1
ATOM 802 C C . ARG A 1 106 ? -22.840 22.875 9.141 1.00 46.12 106 ARG A C 1
ATOM 804 O O . ARG A 1 106 ? -23.983 22.641 8.755 1.00 46.12 106 ARG A O 1
ATOM 811 N N . GLY A 1 107 ? -21.867 21.972 9.006 1.00 39.25 107 GLY A N 1
ATOM 812 C CA . GLY A 1 107 ? -22.141 20.593 8.579 1.00 39.25 107 GLY A CA 1
ATOM 813 C C . GLY A 1 107 ? -22.750 19.802 9.739 1.00 39.25 107 GLY A C 1
ATOM 814 O O . GLY A 1 107 ? -22.198 19.812 10.838 1.00 39.25 107 GLY A O 1
ATOM 815 N N . LYS A 1 108 ? -23.903 19.152 9.546 1.00 38.69 108 LYS A N 1
ATOM 816 C CA . LYS A 1 108 ? -24.498 18.279 10.571 1.00 38.69 108 LYS A CA 1
ATOM 817 C C . LYS A 1 108 ? -23.485 17.191 10.963 1.00 38.69 108 LYS A C 1
ATOM 819 O O . LYS A 1 108 ? -23.269 16.260 10.201 1.00 38.69 108 LYS A O 1
ATOM 824 N N . GLY A 1 109 ? -22.899 17.341 12.152 1.00 39.12 109 GLY A N 1
ATOM 825 C CA . GLY A 1 109 ? -22.032 16.362 12.806 1.00 39.12 109 GLY A CA 1
ATOM 826 C C . GLY A 1 109 ? -20.625 16.279 12.214 1.00 39.12 109 GLY A C 1
ATOM 827 O O . GLY A 1 109 ? -20.353 15.465 11.337 1.00 39.12 109 GLY A O 1
ATOM 828 N N . LEU A 1 110 ? -19.687 17.061 12.748 1.00 40.91 110 LEU A N 1
ATOM 829 C CA . LEU A 1 110 ? -18.307 16.581 12.774 1.00 40.91 110 LEU A CA 1
ATOM 830 C C . LEU A 1 110 ? -18.237 15.336 13.658 1.00 40.91 110 LEU A C 1
ATOM 832 O O . LEU A 1 110 ? -19.011 15.207 14.612 1.00 40.91 110 LEU A O 1
ATOM 836 N N . VAL A 1 111 ? -17.240 14.487 13.413 1.00 44.94 111 VAL A N 1
ATOM 837 C CA . VAL A 1 111 ? -16.690 13.667 14.491 1.00 44.94 111 VAL A CA 1
ATOM 838 C C . VAL A 1 111 ? -16.134 14.641 15.524 1.00 44.94 111 VAL A C 1
ATOM 840 O O . VAL A 1 111 ? -15.018 15.135 15.397 1.00 44.94 111 VAL A O 1
ATOM 843 N N . GLN A 1 112 ? -16.950 15.012 16.508 1.00 40.34 112 GLN A N 1
ATOM 844 C CA . GLN A 1 112 ? -16.527 15.838 17.633 1.00 40.34 112 GLN A CA 1
ATOM 845 C C . GLN A 1 112 ? -15.691 14.978 18.585 1.00 40.34 112 GLN A C 1
ATOM 847 O O . GLN A 1 112 ? -16.089 14.724 19.717 1.00 40.34 112 GLN A O 1
ATOM 852 N N . GLU A 1 113 ? -14.545 14.488 18.132 1.00 43.44 113 GLU A N 1
ATOM 853 C CA . GLU A 1 113 ? -13.519 13.901 18.989 1.00 43.44 113 GLU A CA 1
ATOM 854 C C . GLU A 1 113 ? -12.284 14.794 18.887 1.00 43.44 113 GLU A C 1
ATOM 856 O O . GLU A 1 113 ? -11.678 14.930 17.827 1.00 43.44 113 GLU A O 1
ATOM 861 N N . GLN A 1 114 ? -11.984 15.493 19.986 1.00 41.31 114 GLN A N 1
ATOM 862 C CA . GLN A 1 114 ? -10.718 16.197 20.148 1.00 41.31 114 GLN A CA 1
ATOM 863 C C . GLN A 1 114 ? -9.660 15.163 20.519 1.00 41.31 114 GLN A C 1
ATOM 865 O O . GLN A 1 114 ? -9.844 14.425 21.486 1.00 41.31 114 GLN A O 1
ATOM 870 N N . VAL A 1 115 ? -8.560 15.137 19.774 1.00 40.78 115 VAL A N 1
ATOM 871 C CA . VAL A 1 115 ? -7.396 14.295 20.067 1.00 40.78 115 VAL A CA 1
ATOM 872 C C . VAL A 1 115 ? -6.227 15.240 20.306 1.00 40.78 115 VAL A C 1
ATOM 874 O O . VAL A 1 115 ? -5.885 16.019 19.421 1.00 40.78 115 VAL A O 1
ATOM 877 N N . ASP A 1 116 ? -5.695 15.266 21.529 1.00 39.06 116 ASP A N 1
ATOM 878 C CA . ASP A 1 116 ? -4.572 16.134 21.931 1.00 39.06 116 ASP A CA 1
ATOM 879 C C . ASP A 1 116 ? -4.749 17.632 21.580 1.00 39.06 116 ASP A C 1
ATOM 881 O O . ASP A 1 116 ? -3.790 18.367 21.346 1.00 39.06 116 ASP A O 1
ATOM 885 N N . GLY A 1 117 ? -5.999 18.110 21.529 1.00 39.47 117 GLY A N 1
ATOM 886 C CA . GLY A 1 117 ? -6.336 19.494 21.177 1.00 39.47 117 GLY A CA 1
ATOM 887 C C . GLY A 1 117 ? -6.414 19.801 19.673 1.00 39.47 117 GLY A C 1
ATOM 888 O O . GLY A 1 117 ? -6.641 20.960 19.320 1.00 39.47 117 GLY A O 1
ATOM 889 N N . MET A 1 118 ? -6.282 18.807 18.785 1.00 36.84 118 MET A N 1
ATOM 890 C CA . MET A 1 118 ? -6.499 18.950 17.338 1.00 36.84 118 MET A CA 1
ATOM 891 C C . MET A 1 118 ? -7.795 18.254 16.890 1.00 36.84 118 MET A C 1
ATOM 893 O O . MET A 1 118 ? -8.152 17.182 17.379 1.00 36.84 118 MET A O 1
ATOM 897 N N . ALA A 1 119 ? -8.531 18.894 15.977 1.00 47.19 119 ALA A N 1
ATOM 898 C CA . ALA A 1 119 ? -9.748 18.342 15.387 1.00 47.19 119 ALA A CA 1
ATOM 899 C C . ALA A 1 119 ? -9.398 17.376 14.244 1.00 47.19 119 ALA A C 1
ATOM 901 O O . ALA A 1 119 ? -8.530 17.681 13.426 1.00 47.19 119 ALA A O 1
ATOM 902 N N . LEU A 1 120 ? -10.102 16.242 14.154 1.00 52.66 120 LEU A N 1
ATOM 903 C CA . LEU A 1 120 ? -10.069 15.389 12.962 1.00 52.66 120 LEU A CA 1
ATOM 904 C C . LEU A 1 120 ? -10.480 16.215 11.737 1.00 52.66 120 LEU A C 1
ATOM 906 O O . LEU A 1 120 ? -11.549 16.830 11.735 1.00 52.66 120 LEU A O 1
ATOM 910 N N . ASN A 1 121 ? -9.669 16.203 10.677 1.00 54.56 121 ASN A N 1
ATOM 911 C CA . ASN A 1 121 ? -9.970 16.936 9.443 1.00 54.56 121 ASN A CA 1
ATOM 912 C C . ASN A 1 121 ? -10.947 16.166 8.525 1.00 54.56 121 ASN A C 1
ATOM 914 O O . ASN A 1 121 ? -10.716 16.020 7.326 1.00 54.56 121 ASN A O 1
ATOM 918 N N . MET A 1 122 ? -12.014 15.594 9.097 1.00 64.31 122 MET A N 1
ATOM 919 C CA . MET A 1 122 ? -13.048 14.849 8.369 1.00 64.31 122 MET A CA 1
ATOM 920 C C . MET A 1 122 ? -14.431 15.098 8.982 1.00 64.31 122 MET A C 1
ATOM 922 O O . MET A 1 122 ? -14.625 14.981 10.193 1.00 64.31 122 MET A O 1
ATOM 926 N N . SER A 1 123 ? -15.420 15.409 8.141 1.00 69.06 123 SER A N 1
ATOM 927 C CA . SER A 1 123 ? -16.829 15.492 8.547 1.00 69.06 123 SER A CA 1
ATOM 928 C C . SER A 1 123 ? -17.559 14.170 8.294 1.00 69.06 123 SER A C 1
ATOM 930 O O . SER A 1 123 ? -17.129 13.367 7.463 1.00 69.06 123 SER A O 1
ATOM 932 N N . LEU A 1 124 ? -18.696 13.950 8.964 1.00 75.12 124 LEU A N 1
ATOM 933 C CA . LEU A 1 124 ? -19.556 12.793 8.687 1.00 75.12 124 LEU A CA 1
ATOM 934 C C . LEU A 1 124 ? -19.920 12.716 7.195 1.00 75.12 124 LEU A C 1
ATOM 936 O O . LEU A 1 124 ? -19.802 11.656 6.587 1.00 75.12 124 LEU A O 1
ATOM 940 N N . ARG A 1 125 ? -20.269 13.857 6.584 1.00 78.69 125 ARG A N 1
ATOM 941 C CA . ARG A 1 125 ? -20.591 13.931 5.153 1.00 78.69 125 ARG A CA 1
ATOM 942 C C . ARG A 1 125 ? -19.422 13.545 4.256 1.00 78.69 125 ARG A C 1
ATOM 944 O O . ARG A 1 125 ? -19.629 12.827 3.287 1.00 78.69 125 ARG A O 1
ATOM 951 N N . TYR A 1 126 ? -18.199 13.958 4.587 1.00 81.69 126 TYR A N 1
ATOM 952 C CA . TYR A 1 126 ? -17.026 13.503 3.843 1.00 81.69 126 TYR A CA 1
ATOM 953 C C . TYR A 1 126 ? -16.950 11.969 3.837 1.00 81.69 126 TYR A C 1
ATOM 955 O O . TYR A 1 126 ? -16.828 11.363 2.777 1.00 81.69 126 TYR A O 1
ATOM 963 N N . VAL A 1 127 ? -17.110 11.326 4.996 1.00 83.19 127 VAL A N 1
ATOM 964 C CA . VAL A 1 127 ? -17.037 9.862 5.097 1.00 83.19 127 VAL A CA 1
ATOM 965 C C . VAL A 1 127 ? -18.191 9.167 4.358 1.00 83.19 127 VAL A C 1
ATOM 967 O O . VAL A 1 127 ? -17.957 8.240 3.583 1.00 83.19 127 VAL A O 1
ATOM 970 N N . GLU A 1 128 ? -19.424 9.644 4.523 1.00 82.94 128 GLU A N 1
ATOM 971 C CA . GLU A 1 128 ? -20.607 9.090 3.848 1.00 82.94 128 GLU A CA 1
ATOM 972 C C . GLU A 1 128 ? -20.544 9.218 2.320 1.00 82.94 128 GLU A C 1
ATOM 974 O O . GLU A 1 128 ? -21.036 8.350 1.603 1.00 82.94 128 GLU A O 1
ATOM 979 N N . CYS A 1 129 ? -19.948 10.286 1.794 1.00 85.31 129 CYS A N 1
ATOM 980 C CA . CYS A 1 129 ? -19.985 10.557 0.360 1.00 85.31 129 CYS A CA 1
ATOM 981 C C . CYS A 1 129 ? -18.709 10.091 -0.370 1.00 85.31 129 CYS A C 1
ATOM 983 O O . CYS A 1 129 ? -18.766 9.776 -1.559 1.00 85.31 129 CYS A O 1
ATOM 985 N N . CYS A 1 130 ? -17.569 10.002 0.325 1.00 86.62 130 CYS A N 1
ATOM 986 C CA . CYS A 1 130 ? -16.261 9.730 -0.284 1.00 86.62 130 CYS A CA 1
ATOM 987 C C . CYS A 1 130 ? -15.743 8.294 -0.124 1.00 86.62 130 CYS A C 1
ATOM 989 O O . CYS A 1 130 ? -14.677 7.986 -0.660 1.00 86.62 130 CYS A O 1
ATOM 991 N N . PHE A 1 131 ? -16.507 7.422 0.545 1.00 89.38 131 PHE A N 1
ATOM 992 C CA . PHE A 1 131 ? -16.235 5.981 0.674 1.00 89.38 131 PHE A CA 1
ATOM 993 C C . PHE A 1 131 ? -17.416 5.122 0.182 1.00 89.38 131 PHE A C 1
ATOM 995 O O . PHE A 1 131 ? -17.978 4.312 0.934 1.00 89.38 131 PHE A O 1
ATOM 1002 N N . PRO A 1 132 ? -17.892 5.330 -1.059 1.00 87.50 132 PRO A N 1
ATOM 1003 C CA . PRO A 1 132 ? -19.100 4.676 -1.537 1.00 87.50 132 PRO A CA 1
ATOM 1004 C C . PRO A 1 132 ? -18.906 3.171 -1.771 1.00 87.50 132 PRO A C 1
ATOM 1006 O O . PRO A 1 132 ? -19.865 2.404 -1.623 1.00 87.50 132 PRO A O 1
ATOM 1009 N N . ARG A 1 133 ? -17.694 2.716 -2.122 1.00 89.50 133 ARG A N 1
ATOM 1010 C CA . ARG A 1 133 ? -17.430 1.290 -2.345 1.00 89.50 133 ARG A CA 1
ATOM 1011 C C . ARG A 1 133 ? -17.325 0.537 -1.033 1.00 89.50 133 ARG A C 1
ATOM 1013 O O . ARG A 1 133 ? -17.897 -0.539 -0.923 1.00 89.50 133 ARG A O 1
ATOM 1020 N N . LEU A 1 134 ? -16.661 1.106 -0.033 1.00 92.31 134 LEU A N 1
ATOM 1021 C CA . LEU A 1 134 ? -16.569 0.542 1.308 1.00 92.31 134 LEU A CA 1
ATOM 1022 C C . LEU A 1 134 ? -17.972 0.342 1.890 1.00 92.31 134 LEU A C 1
ATOM 1024 O O . LEU A 1 134 ? -18.291 -0.741 2.361 1.00 92.31 134 LEU A O 1
ATOM 1028 N N . GLN A 1 135 ? -18.860 1.329 1.754 1.00 90.88 135 GLN A N 1
ATOM 1029 C CA . GLN A 1 135 ? -20.260 1.201 2.178 1.00 90.88 135 GLN A CA 1
ATOM 1030 C C . GLN A 1 135 ? -21.046 0.107 1.455 1.00 90.88 135 GLN A C 1
ATOM 1032 O O . GLN A 1 135 ? -21.969 -0.472 2.030 1.00 90.88 135 GLN A O 1
ATOM 1037 N N . ALA A 1 136 ? -20.750 -0.135 0.176 1.00 89.00 136 ALA A N 1
ATOM 1038 C CA . ALA A 1 136 ? -21.342 -1.251 -0.550 1.00 89.00 136 ALA A CA 1
ATOM 1039 C C . ALA A 1 136 ? -20.756 -2.586 -0.059 1.00 89.00 136 ALA A C 1
ATOM 1041 O O . ALA A 1 136 ? -21.512 -3.505 0.242 1.00 89.00 136 ALA A O 1
ATOM 1042 N N . ALA A 1 137 ? -19.432 -2.658 0.088 1.00 91.31 137 ALA A N 1
ATOM 1043 C CA . ALA A 1 137 ? -18.701 -3.865 0.450 1.00 91.31 137 ALA A CA 1
ATOM 1044 C C . ALA A 1 137 ? -18.969 -4.331 1.891 1.00 91.31 137 ALA A C 1
ATOM 1046 O O . ALA A 1 137 ? -19.090 -5.529 2.126 1.00 91.31 137 ALA A O 1
ATOM 1047 N N . LEU A 1 138 ? -19.166 -3.406 2.839 1.00 92.75 138 LEU A N 1
ATOM 1048 C CA . LEU A 1 138 ? -19.534 -3.708 4.232 1.00 92.75 138 LEU A CA 1
ATOM 1049 C C . LEU A 1 138 ? -20.885 -4.440 4.366 1.00 92.75 138 LEU A C 1
ATOM 1051 O O . LEU A 1 138 ? -21.178 -4.998 5.419 1.00 92.75 138 LEU A O 1
ATOM 1055 N N . LYS A 1 139 ? -21.720 -4.437 3.317 1.00 89.38 139 LYS A N 1
ATOM 1056 C CA . LYS A 1 139 ? -23.023 -5.131 3.275 1.00 89.38 139 LYS A CA 1
ATOM 1057 C C . LYS A 1 139 ? -22.938 -6.522 2.641 1.00 89.38 139 LYS A C 1
ATOM 1059 O O . LYS A 1 139 ? -23.956 -7.198 2.522 1.00 89.38 139 LYS A O 1
ATOM 1064 N N . THR A 1 140 ? -21.755 -6.922 2.191 1.00 88.62 140 THR A N 1
ATOM 1065 C CA . THR A 1 140 ? -21.499 -8.185 1.494 1.00 88.62 140 THR A CA 1
ATOM 1066 C C . THR A 1 140 ? -20.442 -8.996 2.230 1.00 88.62 140 THR A C 1
ATOM 1068 O O . THR A 1 140 ? -19.743 -8.475 3.097 1.00 88.62 140 THR A O 1
ATOM 1071 N N . GLU A 1 141 ? -20.313 -10.280 1.901 1.00 89.06 141 GLU A N 1
ATOM 1072 C CA . GLU A 1 141 ? -19.230 -11.091 2.457 1.00 89.06 141 GLU A CA 1
ATOM 1073 C C . GLU A 1 141 ? -17.865 -10.617 1.930 1.00 89.06 141 GLU A C 1
ATOM 1075 O O . GLU A 1 141 ? -17.734 -10.345 0.732 1.00 89.06 141 GLU A O 1
ATOM 1080 N N . PRO A 1 142 ? -16.830 -10.545 2.788 1.00 91.06 142 PRO A N 1
ATOM 1081 C CA . PRO A 1 142 ? -15.496 -10.174 2.344 1.00 91.06 142 PRO A CA 1
ATOM 1082 C C . PRO A 1 142 ? -14.886 -11.270 1.460 1.00 91.06 142 PRO A C 1
ATOM 1084 O O . PRO A 1 142 ? -15.224 -12.453 1.613 1.00 91.06 142 PRO A O 1
ATOM 1087 N N . PRO A 1 143 ? -13.922 -10.921 0.590 1.00 93.19 143 PRO A N 1
ATOM 1088 C CA . PRO A 1 143 ? -13.177 -11.890 -0.200 1.00 93.19 143 PRO A CA 1
ATOM 1089 C C . PRO A 1 143 ? -12.635 -13.049 0.645 1.00 93.19 143 PRO A C 1
ATOM 1091 O O . PRO A 1 143 ? -12.114 -12.863 1.748 1.00 93.19 143 PRO A O 1
ATOM 1094 N N . LYS A 1 144 ? -12.705 -14.271 0.102 1.00 95.50 144 LYS A N 1
ATOM 1095 C CA . LYS A 1 144 ? -12.300 -15.499 0.813 1.00 95.50 144 LYS A CA 1
ATOM 1096 C C . LYS A 1 144 ? -10.860 -15.455 1.326 1.00 95.50 144 LYS A C 1
ATOM 1098 O O . LYS A 1 144 ? -10.562 -16.050 2.357 1.00 95.50 144 LYS A O 1
ATOM 1103 N N . TRP A 1 145 ? -9.968 -14.766 0.614 1.00 95.69 145 TRP A N 1
ATOM 1104 C CA . TRP A 1 145 ? -8.574 -14.635 1.029 1.00 95.69 145 TRP A CA 1
ATOM 1105 C C . TRP A 1 145 ? -8.436 -13.801 2.314 1.00 95.69 145 TRP A C 1
ATOM 1107 O O . TRP A 1 145 ? -7.618 -14.164 3.157 1.00 95.69 145 TRP A O 1
ATOM 1117 N N . MET A 1 146 ? -9.266 -12.760 2.502 1.00 97.00 146 MET A N 1
ATOM 1118 C CA . MET A 1 146 ? -9.272 -11.938 3.719 1.00 97.00 146 MET A CA 1
ATOM 1119 C C . MET A 1 146 ? -9.690 -12.788 4.918 1.00 97.00 146 MET A C 1
ATOM 1121 O O . MET A 1 146 ? -8.999 -12.815 5.931 1.00 97.00 146 MET A O 1
ATOM 1125 N N . GLN A 1 147 ? -10.780 -13.551 4.767 1.00 95.62 147 GLN A N 1
ATOM 1126 C CA . GLN A 1 147 ? -11.268 -14.463 5.806 1.00 95.62 147 GLN A CA 1
ATOM 1127 C C . GLN A 1 147 ? -10.200 -15.499 6.174 1.00 95.62 147 GLN A C 1
ATOM 1129 O O . GLN A 1 147 ? -9.905 -15.691 7.348 1.00 95.62 147 GLN A O 1
ATOM 1134 N N . ALA A 1 148 ? -9.565 -16.118 5.174 1.00 96.25 148 ALA A N 1
ATOM 1135 C CA . ALA A 1 148 ? -8.518 -17.108 5.399 1.00 96.25 148 ALA A CA 1
ATOM 1136 C C . ALA A 1 148 ? -7.282 -16.530 6.113 1.00 96.25 148 ALA A C 1
ATOM 1138 O O . ALA A 1 148 ? -6.698 -17.226 6.942 1.00 96.25 148 ALA A O 1
ATOM 1139 N N . GLN A 1 149 ? -6.887 -15.287 5.809 1.00 96.12 149 GLN A N 1
ATOM 1140 C CA . GLN A 1 149 ? -5.793 -14.599 6.505 1.00 96.12 149 GLN A CA 1
ATOM 1141 C C . GLN A 1 149 ? -6.156 -14.331 7.965 1.00 96.12 149 GLN A C 1
ATOM 1143 O O . GLN A 1 149 ? -5.452 -14.779 8.866 1.00 96.12 149 GLN A O 1
ATOM 1148 N N . ILE A 1 150 ? -7.294 -13.673 8.194 1.00 96.50 150 ILE A N 1
ATOM 1149 C CA . ILE A 1 150 ? -7.756 -13.283 9.530 1.00 96.50 150 ILE A CA 1
ATOM 1150 C C . ILE A 1 150 ? -7.956 -14.519 10.415 1.00 96.50 150 ILE A C 1
ATOM 1152 O O . ILE A 1 150 ? -7.498 -14.546 11.555 1.00 96.50 150 ILE A O 1
ATOM 1156 N N . SER A 1 151 ? -8.595 -15.571 9.893 1.00 95.00 151 SER A N 1
ATOM 1157 C CA . SER A 1 151 ? -8.789 -16.816 10.639 1.00 95.00 151 SER A CA 1
ATOM 1158 C C . SER A 1 151 ? -7.468 -17.497 10.979 1.00 95.00 151 SER A C 1
ATOM 1160 O O . SER A 1 151 ? -7.329 -17.977 12.098 1.00 95.00 151 SER A O 1
ATOM 1162 N N . GLN A 1 152 ? -6.496 -17.527 10.060 1.00 94.50 152 GLN A N 1
ATOM 1163 C CA . GLN A 1 152 ? -5.181 -18.107 10.341 1.00 94.50 152 GLN A CA 1
ATOM 1164 C C . GLN A 1 152 ? -4.456 -17.348 11.453 1.00 94.50 152 GLN A C 1
ATOM 1166 O O . GLN A 1 152 ? -3.889 -17.980 12.340 1.00 94.50 152 GLN A O 1
ATOM 1171 N N . ASP A 1 153 ? -4.463 -16.018 11.409 1.00 95.06 153 ASP A N 1
ATOM 1172 C CA . ASP A 1 153 ? -3.742 -15.206 12.390 1.00 95.06 153 ASP A CA 1
ATOM 1173 C C . ASP A 1 153 ? -4.393 -15.279 13.782 1.00 95.06 153 ASP A C 1
ATOM 1175 O O . ASP A 1 153 ? -3.701 -15.222 14.798 1.00 95.06 153 ASP A O 1
ATOM 1179 N N . LEU A 1 154 ? -5.717 -15.464 13.844 1.00 94.38 154 LEU A N 1
ATOM 1180 C CA . LEU A 1 154 ? -6.474 -15.557 15.096 1.00 94.38 154 LEU A CA 1
ATOM 1181 C C . LEU A 1 154 ? -6.584 -16.977 15.674 1.00 94.38 154 LEU A C 1
ATOM 1183 O O . LEU A 1 154 ? -6.907 -17.112 16.851 1.00 94.38 154 LEU A O 1
ATOM 1187 N N . GLN A 1 155 ? -6.308 -18.037 14.903 1.00 92.12 155 GLN A N 1
ATOM 1188 C CA . GLN A 1 155 ? -6.637 -19.425 15.287 1.00 92.12 155 GLN A CA 1
ATOM 1189 C C . GLN A 1 155 ? -5.990 -19.917 16.595 1.00 92.12 155 GLN A C 1
ATOM 1191 O O . GLN A 1 155 ? -6.458 -20.892 17.181 1.00 92.12 155 GLN A O 1
ATOM 1196 N N . HIS A 1 156 ? -4.892 -19.293 17.026 1.00 89.12 156 HIS A N 1
ATOM 1197 C CA . HIS A 1 156 ? -4.136 -19.694 18.216 1.00 89.12 156 HIS A CA 1
ATOM 1198 C C . HIS A 1 156 ? -4.436 -18.840 19.450 1.00 89.12 156 HIS A C 1
ATOM 1200 O O . HIS A 1 156 ? -3.948 -19.155 20.534 1.00 89.12 156 HIS A O 1
ATOM 1206 N N . TRP A 1 157 ? -5.229 -17.778 19.301 1.00 90.94 157 TRP A N 1
ATOM 1207 C CA . TRP A 1 157 ? -5.533 -16.860 20.387 1.00 90.94 157 TRP A CA 1
ATOM 1208 C C . TRP A 1 157 ? -6.819 -17.270 21.105 1.00 90.94 157 TRP A C 1
ATOM 1210 O O . TRP A 1 157 ? -7.874 -17.440 20.493 1.00 90.94 157 TRP A O 1
ATOM 1220 N N . ALA A 1 158 ? -6.722 -17.433 22.423 1.00 85.88 158 ALA A N 1
ATOM 1221 C CA . ALA A 1 158 ? -7.875 -17.651 23.288 1.00 85.88 158 ALA A CA 1
ATOM 1222 C C . ALA A 1 158 ? -8.523 -16.308 23.674 1.00 85.88 158 ALA A C 1
ATOM 1224 O O . ALA A 1 158 ? -7.831 -15.290 23.665 1.00 85.88 158 ALA A O 1
ATOM 1225 N N . PRO A 1 159 ? -9.816 -16.294 24.051 1.00 87.25 159 PRO A N 1
ATOM 1226 C CA . PRO A 1 159 ? -10.452 -15.105 24.600 1.00 87.25 159 PRO A CA 1
ATOM 1227 C C . PRO A 1 159 ? -9.696 -14.552 25.815 1.00 87.25 159 PRO A C 1
ATOM 1229 O O . PRO A 1 159 ? -9.408 -15.293 26.757 1.00 87.25 159 PRO A O 1
ATOM 1232 N N . LEU A 1 160 ? -9.414 -13.254 25.791 1.00 87.25 160 LEU A N 1
ATOM 1233 C CA . LEU A 1 160 ? -8.718 -12.507 26.835 1.00 87.25 160 LEU A CA 1
ATOM 1234 C C . LEU A 1 160 ? -9.667 -11.569 27.575 1.00 87.25 160 LEU A C 1
ATOM 1236 O O . LEU A 1 160 ? -10.757 -11.249 27.103 1.00 87.25 160 LEU A O 1
ATOM 1240 N N . ASN A 1 161 ? -9.236 -11.107 28.742 1.00 86.50 161 ASN A N 1
ATOM 1241 C CA . ASN A 1 161 ? -9.914 -10.064 29.499 1.00 86.50 161 ASN A CA 1
ATOM 1242 C C . ASN A 1 161 ? -9.011 -8.827 29.668 1.00 86.50 161 ASN A C 1
ATOM 1244 O O . ASN A 1 161 ? -7.811 -8.859 29.401 1.00 86.50 161 ASN A O 1
ATOM 1248 N N . THR A 1 162 ? -9.582 -7.727 30.162 1.00 87.25 162 THR A N 1
ATOM 1249 C CA . THR A 1 162 ? -8.854 -6.462 30.357 1.00 87.25 162 THR A CA 1
ATOM 1250 C C . THR A 1 162 ? -7.614 -6.604 31.248 1.00 87.25 162 THR A C 1
ATOM 1252 O O . THR A 1 162 ? -6.612 -5.947 30.989 1.00 87.25 162 THR A O 1
ATOM 1255 N N . SER A 1 163 ? -7.618 -7.501 32.242 1.00 90.56 163 SER A N 1
ATOM 1256 C CA . SER A 1 163 ? -6.452 -7.692 33.115 1.00 90.56 163 SER A CA 1
ATOM 1257 C C . SER A 1 163 ? -5.262 -8.348 32.406 1.00 90.56 163 SER A C 1
ATOM 1259 O O . SER A 1 163 ? -4.121 -8.065 32.772 1.00 90.56 163 SER A O 1
ATOM 1261 N N . ASP A 1 164 ? -5.505 -9.151 31.362 1.00 92.19 164 ASP A N 1
ATOM 1262 C CA . ASP A 1 164 ? -4.444 -9.716 30.519 1.00 92.19 164 ASP A CA 1
ATOM 1263 C C . ASP A 1 164 ? -3.757 -8.608 29.704 1.00 92.19 164 ASP A C 1
ATOM 1265 O O . ASP A 1 164 ? -2.528 -8.561 29.612 1.00 92.19 164 ASP A O 1
ATOM 1269 N N . LEU A 1 165 ? -4.548 -7.666 29.175 1.00 91.75 165 LEU A N 1
ATOM 1270 C CA . LEU A 1 165 ? -4.054 -6.489 28.455 1.00 91.75 165 LEU A CA 1
ATOM 1271 C C . LEU A 1 165 ? -3.282 -5.542 29.384 1.00 91.75 165 LEU A C 1
ATOM 1273 O O . LEU A 1 165 ? -2.192 -5.095 29.035 1.00 91.75 165 LEU A O 1
ATOM 1277 N N . ASP A 1 166 ? -3.790 -5.297 30.594 1.00 93.19 166 ASP A N 1
ATOM 1278 C CA . ASP A 1 166 ? -3.112 -4.477 31.606 1.00 93.19 166 ASP A CA 1
ATOM 1279 C C . ASP A 1 166 ? -1.808 -5.131 32.097 1.00 93.19 166 ASP A C 1
ATOM 1281 O O . ASP A 1 166 ? -0.841 -4.449 32.448 1.00 93.19 166 ASP A O 1
ATOM 1285 N N . ALA A 1 167 ? -1.762 -6.466 32.166 1.00 93.81 167 ALA A N 1
ATOM 1286 C CA . ALA A 1 167 ? -0.543 -7.204 32.481 1.00 93.81 167 ALA A CA 1
ATOM 1287 C C . ALA A 1 167 ? 0.489 -7.088 31.356 1.00 93.81 167 ALA A C 1
ATOM 1289 O O . ALA A 1 167 ? 1.665 -6.857 31.640 1.00 93.81 167 ALA A O 1
ATOM 1290 N N . PHE A 1 168 ? 0.054 -7.181 30.097 1.00 93.50 168 PHE A N 1
ATOM 1291 C CA . PHE A 1 168 ? 0.929 -6.964 28.949 1.00 93.50 168 PHE A CA 1
ATOM 1292 C C . PHE A 1 168 ? 1.466 -5.529 28.910 1.00 93.50 168 PHE A C 1
ATOM 1294 O O . PHE A 1 168 ? 2.662 -5.332 28.717 1.00 93.50 168 PHE A O 1
ATOM 1301 N N . GLU A 1 169 ? 0.631 -4.522 29.173 1.00 92.69 169 GLU A N 1
ATOM 1302 C CA . GLU A 1 169 ? 1.067 -3.123 29.229 1.00 92.69 169 GLU A CA 1
ATOM 1303 C C . GLU A 1 169 ? 2.137 -2.889 30.301 1.00 92.69 169 GLU A C 1
ATOM 1305 O O . GLU A 1 169 ? 3.168 -2.276 30.028 1.00 92.69 169 GLU A O 1
ATOM 1310 N N . ARG A 1 170 ? 1.945 -3.437 31.507 1.00 93.69 170 ARG A N 1
ATOM 1311 C CA . ARG A 1 170 ? 2.955 -3.363 32.575 1.00 93.69 170 ARG A CA 1
ATOM 1312 C C . ARG A 1 170 ? 4.243 -4.077 32.186 1.00 93.69 170 ARG A C 1
ATOM 1314 O O . ARG A 1 170 ? 5.323 -3.523 32.371 1.00 93.69 170 ARG A O 1
ATOM 1321 N N . TRP A 1 171 ? 4.136 -5.264 31.591 1.00 93.44 171 TRP A N 1
ATOM 1322 C CA . TRP A 1 171 ? 5.301 -5.996 31.104 1.00 93.44 171 TRP A CA 1
ATOM 1323 C C . TRP A 1 171 ? 6.072 -5.205 30.039 1.00 93.44 171 TRP A C 1
ATOM 1325 O O . TRP A 1 171 ? 7.296 -5.140 30.118 1.00 93.44 171 TRP A O 1
ATOM 1335 N N . THR A 1 172 ? 5.397 -4.551 29.082 1.00 89.56 172 THR A N 1
ATOM 1336 C CA . THR A 1 172 ? 6.104 -3.739 28.073 1.00 89.56 172 THR A CA 1
ATOM 1337 C C . THR A 1 172 ? 6.839 -2.564 28.713 1.00 89.56 172 THR A C 1
ATOM 1339 O O . THR A 1 172 ? 7.946 -2.245 28.290 1.00 89.56 172 THR A O 1
ATOM 1342 N N . GLN A 1 173 ? 6.289 -1.949 29.761 1.00 89.06 173 GLN A N 1
ATOM 1343 C CA . GLN A 1 173 ? 6.975 -0.893 30.512 1.00 89.06 173 GLN A CA 1
ATOM 1344 C C . GLN A 1 173 ? 8.207 -1.424 31.256 1.00 89.06 173 GLN A C 1
ATOM 1346 O O . GLN A 1 173 ? 9.288 -0.852 31.127 1.00 89.06 173 GLN A O 1
ATOM 1351 N N . GLU A 1 174 ? 8.068 -2.532 31.987 1.00 91.25 174 GLU A N 1
ATOM 1352 C CA . GLU A 1 174 ? 9.154 -3.158 32.756 1.00 91.25 174 GLU A CA 1
ATOM 1353 C C . GLU A 1 174 ? 10.282 -3.689 31.857 1.00 91.25 174 GLU A C 1
ATOM 1355 O O . GLU A 1 174 ? 11.457 -3.583 32.207 1.00 91.25 174 GLU A O 1
ATOM 1360 N N . ALA A 1 175 ? 9.936 -4.220 30.681 1.00 86.25 175 ALA A N 1
ATOM 1361 C CA . ALA A 1 175 ? 10.880 -4.745 29.696 1.00 86.25 175 ALA A CA 1
ATOM 1362 C C . ALA A 1 175 ? 11.505 -3.663 28.790 1.00 86.25 175 ALA A C 1
ATOM 1364 O O . ALA A 1 175 ? 12.354 -3.983 27.961 1.00 86.25 175 ALA A O 1
ATOM 1365 N N . GLY A 1 176 ? 11.098 -2.393 28.916 1.00 84.88 176 GLY A N 1
ATOM 1366 C CA . GLY A 1 176 ? 11.605 -1.299 28.077 1.00 84.88 176 GLY A CA 1
ATOM 1367 C C . GLY A 1 176 ? 11.050 -1.278 26.645 1.00 84.88 176 GLY A C 1
ATOM 1368 O O . GLY A 1 176 ? 11.646 -0.674 25.758 1.00 84.88 176 GLY A O 1
ATOM 1369 N N . TYR A 1 177 ? 9.904 -1.916 26.408 1.00 85.31 177 TYR A N 1
ATOM 1370 C CA . TYR A 1 177 ? 9.200 -1.970 25.123 1.00 85.31 177 TYR A CA 1
ATOM 1371 C C . TYR A 1 177 ? 7.993 -1.024 25.028 1.00 85.31 177 TYR A C 1
ATOM 1373 O O . TYR A 1 177 ? 7.227 -1.107 24.068 1.00 85.31 177 TYR A O 1
ATOM 1381 N N . SER A 1 178 ? 7.803 -0.113 25.985 1.00 81.50 178 SER A N 1
ATOM 1382 C CA . SER A 1 178 ? 6.643 0.793 26.029 1.00 81.50 178 SER A CA 1
ATOM 1383 C C . SER A 1 178 ? 6.482 1.677 24.785 1.00 81.50 178 SER A C 1
ATOM 1385 O O . SER A 1 178 ? 5.371 2.076 24.460 1.00 81.50 178 SER A O 1
ATOM 1387 N N . THR A 1 179 ? 7.563 1.961 24.057 1.00 83.12 179 THR A N 1
ATOM 1388 C CA . THR A 1 179 ? 7.533 2.723 22.796 1.00 83.12 179 THR A CA 1
ATOM 1389 C C . THR A 1 179 ? 7.319 1.853 21.555 1.00 83.12 179 THR A C 1
ATOM 1391 O O . THR A 1 179 ? 7.064 2.386 20.480 1.00 83.12 179 THR A O 1
ATOM 1394 N N . ARG A 1 180 ? 7.408 0.522 21.678 1.00 86.31 180 ARG A N 1
ATOM 1395 C CA . ARG A 1 180 ? 7.238 -0.429 20.563 1.00 86.31 180 ARG A CA 1
ATOM 1396 C C . ARG A 1 180 ? 5.799 -0.894 20.392 1.00 86.31 180 ARG A C 1
ATOM 1398 O O . ARG A 1 180 ? 5.451 -1.402 19.331 1.00 86.31 180 ARG A O 1
ATOM 1405 N N . PHE A 1 181 ? 4.960 -0.727 21.411 1.00 91.12 181 PHE A N 1
ATOM 1406 C CA . PHE A 1 181 ? 3.563 -1.148 21.389 1.00 91.12 181 PHE A CA 1
ATOM 1407 C C . PHE A 1 181 ? 2.653 0.016 21.756 1.00 91.12 181 PHE A C 1
ATOM 1409 O O . PHE A 1 181 ? 2.941 0.774 22.675 1.00 91.12 181 PHE A O 1
ATOM 1416 N N . CYS A 1 182 ? 1.547 0.155 21.036 1.00 92.38 182 CYS A N 1
ATOM 1417 C CA . CYS A 1 182 ? 0.520 1.144 21.320 1.00 92.38 182 CYS A CA 1
ATOM 1418 C C . CYS A 1 182 ? -0.798 0.434 21.611 1.00 92.38 182 CYS A C 1
ATOM 1420 O O . CYS A 1 182 ? -1.283 -0.331 20.775 1.00 92.38 182 CYS A O 1
ATOM 1422 N N . ARG A 1 183 ? -1.374 0.684 22.787 1.00 93.94 183 ARG A N 1
ATOM 1423 C CA . ARG A 1 183 ? -2.717 0.217 23.131 1.00 93.94 183 ARG A CA 1
ATOM 1424 C C . ARG A 1 183 ? -3.753 1.093 22.436 1.00 93.94 183 ARG A C 1
ATOM 1426 O O . ARG A 1 183 ? -3.609 2.314 22.438 1.00 93.94 183 ARG A O 1
ATOM 1433 N N . PHE A 1 184 ? -4.781 0.476 21.870 1.00 94.00 184 PHE A N 1
ATOM 1434 C CA . PHE A 1 184 ? -5.950 1.122 21.288 1.00 94.00 184 PHE A CA 1
ATOM 1435 C C . PHE A 1 184 ? -7.202 0.653 22.008 1.00 94.00 184 PHE A C 1
ATOM 1437 O O . PHE A 1 184 ? -7.416 -0.545 22.173 1.00 94.00 184 PHE A O 1
ATOM 1444 N N . GLN A 1 185 ? -8.055 1.607 22.362 1.00 91.75 185 GLN A N 1
ATOM 1445 C CA . GLN A 1 185 ? -9.369 1.368 22.936 1.00 91.75 185 GLN A CA 1
ATOM 1446 C C . GLN A 1 185 ? -10.416 2.029 22.048 1.00 91.75 185 GLN A C 1
ATOM 1448 O O . GLN A 1 185 ? -10.452 3.251 21.890 1.00 91.75 185 GLN A O 1
ATOM 1453 N N . VAL A 1 186 ? -11.264 1.211 21.439 1.00 90.25 186 VAL A N 1
ATOM 1454 C CA . VAL A 1 186 ? -12.346 1.658 20.566 1.00 90.25 186 VAL A CA 1
ATOM 1455 C C . VAL A 1 186 ? -13.646 1.445 21.311 1.00 90.25 186 VAL A C 1
ATOM 1457 O O . VAL A 1 186 ? -13.939 0.339 21.747 1.00 90.25 186 VAL A O 1
ATOM 1460 N N . THR A 1 187 ? -14.428 2.506 21.462 1.00 86.56 187 THR A N 1
ATOM 1461 C CA . THR A 1 187 ? -15.749 2.449 22.087 1.00 86.56 187 THR A CA 1
ATOM 1462 C C . THR A 1 187 ? -16.762 3.210 21.246 1.00 86.56 187 THR A C 1
ATOM 1464 O O . THR A 1 187 ? -16.420 3.958 20.321 1.00 86.56 187 THR A O 1
ATOM 1467 N N . ARG A 1 188 ? -18.037 3.136 21.632 1.00 77.25 188 ARG A N 1
ATOM 1468 C CA . ARG A 1 188 ? -19.052 4.073 21.119 1.00 77.25 188 ARG A CA 1
ATOM 1469 C C . ARG A 1 188 ? -18.668 5.543 21.314 1.00 77.25 188 ARG A C 1
ATOM 1471 O O . ARG A 1 188 ? -18.992 6.355 20.454 1.00 77.25 188 ARG A O 1
ATOM 1478 N N . SER A 1 189 ? -17.985 5.881 22.411 1.00 75.25 189 SER A N 1
ATOM 1479 C CA . SER A 1 189 ? -17.645 7.265 22.780 1.00 75.25 189 SER A CA 1
ATOM 1480 C C . SER A 1 189 ? -16.395 7.823 22.101 1.00 75.25 189 SER A C 1
ATOM 1482 O O . SER A 1 189 ? -16.214 9.044 22.090 1.00 75.25 189 SER A O 1
ATOM 1484 N N . GLY A 1 190 ? -15.542 6.946 21.568 1.00 81.00 190 GLY A N 1
ATOM 1485 C CA . GLY A 1 190 ? -14.343 7.368 20.868 1.00 81.00 190 GLY A CA 1
ATOM 1486 C C . GLY A 1 190 ? -13.292 6.312 20.615 1.00 81.00 190 GLY A C 1
ATOM 1487 O O . GLY A 1 190 ? -13.441 5.160 21.026 1.00 81.00 190 GLY A O 1
ATOM 1488 N N . VAL A 1 191 ? -12.231 6.742 19.934 1.00 87.00 191 VAL A N 1
ATOM 1489 C CA . VAL A 1 191 ? -10.965 6.008 19.823 1.00 87.00 191 VAL A CA 1
ATOM 1490 C C . VAL A 1 191 ? -9.945 6.657 20.757 1.00 87.00 191 VAL A C 1
ATOM 1492 O O . VAL A 1 191 ? -9.638 7.837 20.620 1.00 87.00 191 VAL A O 1
ATOM 1495 N N . GLN A 1 192 ? -9.410 5.884 21.697 1.00 89.25 192 GLN A N 1
ATOM 1496 C CA . GLN A 1 192 ? -8.290 6.275 22.554 1.00 89.25 192 GLN A CA 1
ATOM 1497 C C . GLN A 1 192 ? -7.070 5.428 22.200 1.00 89.25 192 GLN A C 1
ATOM 1499 O O . GLN A 1 192 ? -7.207 4.254 21.856 1.00 89.25 192 GLN A O 1
ATOM 1504 N N . HIS A 1 193 ? -5.880 6.017 22.270 1.00 89.75 193 HIS A N 1
ATOM 1505 C CA . HIS A 1 193 ? -4.627 5.305 22.044 1.00 89.75 193 HIS A CA 1
ATOM 1506 C C . HIS A 1 193 ? -3.475 5.922 22.848 1.00 89.75 193 HIS A C 1
ATOM 1508 O O . HIS A 1 193 ? -3.632 6.977 23.465 1.00 89.75 193 HIS A O 1
ATOM 1514 N N . CYS A 1 194 ? -2.315 5.264 22.841 1.00 85.12 194 CYS A N 1
ATOM 1515 C CA . CYS A 1 194 ? -1.101 5.751 23.498 1.00 85.12 194 CYS A CA 1
ATOM 1516 C C . CYS A 1 194 ? -0.658 7.145 22.991 1.00 85.12 194 CYS A C 1
ATOM 1518 O O . CYS A 1 194 ? -0.910 7.512 21.841 1.00 85.12 194 CYS A O 1
ATOM 1520 N N . GLN A 1 195 ? 0.047 7.911 23.831 1.00 77.38 195 GLN A N 1
ATOM 1521 C CA . GLN A 1 195 ? 0.694 9.167 23.424 1.00 77.38 195 GLN A CA 1
ATOM 1522 C C . GLN A 1 195 ? 1.885 8.863 22.511 1.00 77.38 195 GLN A C 1
ATOM 1524 O O . GLN A 1 195 ? 2.778 8.105 22.893 1.00 77.38 195 GLN A O 1
ATOM 1529 N N . VAL A 1 196 ? 1.924 9.478 21.329 1.00 68.38 196 VAL A N 1
ATOM 1530 C CA . VAL A 1 196 ? 3.026 9.285 20.380 1.00 68.38 196 VAL A CA 1
ATOM 1531 C C . VAL A 1 196 ? 3.979 10.471 20.461 1.00 68.38 196 VAL A C 1
ATOM 1533 O O . VAL A 1 196 ? 3.602 11.612 20.199 1.00 68.38 196 VAL A O 1
ATOM 1536 N N . THR A 1 197 ? 5.231 10.223 20.835 1.00 57.06 197 THR A N 1
ATOM 1537 C CA . THR A 1 197 ? 6.293 11.234 20.785 1.00 57.06 197 THR A CA 1
ATOM 1538 C C . THR A 1 197 ? 6.935 11.250 19.389 1.00 57.06 197 THR A C 1
ATOM 1540 O O . THR A 1 197 ? 6.988 10.228 18.710 1.00 57.06 197 THR A O 1
ATOM 1543 N N . LYS A 1 198 ? 7.361 12.436 18.921 1.00 52.09 198 LYS A N 1
ATOM 1544 C CA . LYS A 1 198 ? 7.833 12.710 17.542 1.00 52.09 198 LYS A CA 1
ATOM 1545 C C . LYS A 1 198 ? 8.738 11.600 16.965 1.00 52.09 198 LYS A C 1
ATOM 1547 O O . LYS A 1 198 ? 9.747 11.263 17.576 1.00 52.09 198 LYS A O 1
ATOM 1552 N N . GLY A 1 199 ? 8.432 11.121 15.752 1.00 54.75 199 GLY A N 1
ATOM 1553 C CA . GLY A 1 199 ? 9.228 10.127 15.013 1.00 54.75 199 GLY A CA 1
ATOM 1554 C C . GLY A 1 199 ? 8.490 9.529 13.801 1.00 54.75 199 GLY A C 1
ATOM 1555 O O . GLY A 1 199 ? 7.353 9.902 13.522 1.00 54.75 199 GLY A O 1
ATOM 1556 N N . SER A 1 200 ? 9.118 8.580 13.094 1.00 49.09 200 SER A N 1
ATOM 1557 C CA . SER A 1 200 ? 8.581 7.885 11.901 1.00 49.09 200 SER A CA 1
ATOM 1558 C C . SER A 1 200 ? 7.301 7.076 12.153 1.00 49.09 200 SER A C 1
ATOM 1560 O O . SER A 1 200 ? 6.524 6.843 11.232 1.00 49.09 200 SER A O 1
ATOM 1562 N N . HIS A 1 201 ? 7.055 6.671 13.399 1.00 64.12 201 HIS A N 1
ATOM 1563 C CA . HIS A 1 201 ? 5.943 5.792 13.780 1.00 64.12 201 HIS A CA 1
ATOM 1564 C C . HIS A 1 201 ? 4.641 6.547 14.107 1.00 64.12 201 HIS A C 1
ATOM 1566 O O . HIS A 1 201 ? 3.589 5.927 14.255 1.00 64.12 201 HIS A O 1
ATOM 1572 N N . VAL A 1 202 ? 4.687 7.887 14.127 1.00 72.81 202 VAL A N 1
ATOM 1573 C CA . VAL A 1 202 ? 3.505 8.760 14.249 1.00 72.81 202 VAL A CA 1
ATOM 1574 C C . VAL A 1 202 ? 2.505 8.492 13.122 1.00 72.81 202 VAL A C 1
ATOM 1576 O O . VAL A 1 202 ? 1.311 8.363 13.384 1.00 72.81 202 VAL A O 1
ATOM 1579 N N . LEU A 1 203 ? 2.993 8.288 11.893 1.00 78.44 203 LEU A N 1
ATOM 1580 C CA . LEU A 1 203 ? 2.143 8.058 10.722 1.00 78.44 203 LEU A CA 1
ATOM 1581 C C . LEU A 1 203 ? 1.272 6.806 10.852 1.00 78.44 203 LEU A C 1
ATOM 1583 O O . LEU A 1 203 ? 0.103 6.844 10.472 1.00 78.44 203 LEU A O 1
ATOM 1587 N N . LEU A 1 204 ? 1.803 5.707 11.402 1.00 87.06 204 LEU A N 1
ATOM 1588 C CA . LEU A 1 204 ? 1.037 4.472 11.593 1.00 87.06 204 LEU A CA 1
ATOM 1589 C C . LEU A 1 204 ? -0.126 4.690 12.563 1.00 87.06 204 LEU A C 1
ATOM 1591 O O . LEU A 1 204 ? -1.260 4.328 12.253 1.00 87.06 204 LEU A O 1
ATOM 1595 N N . ILE A 1 205 ? 0.159 5.282 13.725 1.00 88.38 205 ILE A N 1
ATOM 1596 C CA . ILE A 1 205 ? -0.835 5.479 14.784 1.00 88.38 205 ILE A CA 1
ATOM 1597 C C . ILE A 1 205 ? -1.917 6.462 14.333 1.00 88.38 205 ILE A C 1
ATOM 1599 O O . ILE A 1 205 ? -3.103 6.164 14.472 1.00 88.38 205 ILE A O 1
ATOM 1603 N N . GLU A 1 206 ? -1.530 7.587 13.727 1.00 83.69 206 GLU A N 1
ATOM 1604 C CA . GLU A 1 206 ? -2.470 8.577 13.190 1.00 83.69 206 GLU A CA 1
ATOM 1605 C C . GLU A 1 206 ? -3.332 7.997 12.068 1.00 83.69 206 GLU A C 1
ATOM 1607 O O . GLU A 1 206 ? -4.551 8.163 12.070 1.00 83.69 206 GLU A O 1
ATOM 1612 N N . THR A 1 207 ? -2.724 7.255 11.142 1.00 86.56 207 THR A N 1
ATOM 1613 C CA . THR A 1 207 ? -3.457 6.656 10.025 1.00 86.56 207 THR A CA 1
ATOM 1614 C C . THR A 1 207 ? -4.438 5.588 10.504 1.00 86.56 207 THR A C 1
ATOM 1616 O O . THR A 1 207 ? -5.580 5.546 10.045 1.00 86.56 207 THR A O 1
ATOM 1619 N N . LEU A 1 208 ? -4.028 4.728 11.442 1.00 92.00 208 LEU A N 1
ATOM 1620 C CA . LEU A 1 208 ? -4.920 3.722 12.014 1.00 92.00 208 LEU A CA 1
ATOM 1621 C C . LEU A 1 208 ? -6.062 4.378 12.796 1.00 92.00 208 LEU A C 1
ATOM 1623 O O . LEU A 1 208 ? -7.214 3.974 12.650 1.00 92.00 208 LEU A O 1
ATOM 1627 N N . ARG A 1 209 ? -5.769 5.421 13.581 1.00 88.62 209 ARG A N 1
ATOM 1628 C CA . ARG A 1 209 ? -6.789 6.236 14.248 1.00 88.62 209 ARG A CA 1
ATOM 1629 C C . ARG A 1 209 ? -7.796 6.769 13.231 1.00 88.62 209 ARG A C 1
ATOM 1631 O O . ARG A 1 209 ? -8.998 6.605 13.431 1.00 88.62 209 ARG A O 1
ATOM 1638 N N . ASP A 1 210 ? -7.344 7.385 12.146 1.00 84.94 210 ASP A N 1
ATOM 1639 C CA . ASP A 1 210 ? -8.229 7.966 11.131 1.00 84.94 210 ASP A CA 1
ATOM 1640 C C . ASP A 1 210 ? -9.065 6.888 10.423 1.00 84.94 210 ASP A C 1
ATOM 1642 O O . ASP A 1 210 ? -10.268 7.072 10.217 1.00 84.94 210 ASP A O 1
ATOM 1646 N N . ALA A 1 211 ? -8.473 5.725 10.140 1.00 91.75 211 ALA A N 1
ATOM 1647 C CA . ALA A 1 211 ? -9.175 4.560 9.605 1.00 91.75 211 ALA A CA 1
ATOM 1648 C C . ALA A 1 211 ? -10.282 4.058 10.551 1.00 91.75 211 ALA A C 1
ATOM 1650 O O . ALA A 1 211 ? -11.403 3.801 10.108 1.00 91.75 211 ALA A O 1
ATOM 1651 N N . LEU A 1 212 ? -10.012 3.975 11.859 1.00 91.94 212 LEU A N 1
ATOM 1652 C CA . LEU A 1 212 ? -11.005 3.592 12.869 1.00 91.94 212 LEU A CA 1
ATOM 1653 C C . LEU A 1 212 ? -12.174 4.584 12.931 1.00 91.94 212 LEU A C 1
ATOM 1655 O O . LEU A 1 212 ? -13.321 4.165 13.083 1.00 91.94 212 LEU A O 1
ATOM 1659 N N . HIS A 1 213 ? -11.915 5.884 12.768 1.00 85.94 213 HIS A N 1
ATOM 1660 C CA . HIS A 1 213 ? -12.975 6.893 12.701 1.00 85.94 213 HIS A CA 1
ATOM 1661 C C . HIS A 1 213 ? -13.840 6.742 11.450 1.00 85.94 213 HIS A C 1
ATOM 1663 O O . HIS A 1 213 ? -15.065 6.760 11.562 1.00 85.94 213 HIS A O 1
ATOM 1669 N N . VAL A 1 214 ? -13.225 6.542 10.278 1.00 87.88 214 VAL A N 1
ATOM 1670 C CA . VAL A 1 214 ? -13.960 6.261 9.033 1.00 87.88 214 VAL A CA 1
ATOM 1671 C C . VAL A 1 214 ? -14.866 5.044 9.219 1.00 87.88 214 VAL A C 1
ATOM 1673 O O . VAL A 1 214 ? -16.060 5.115 8.935 1.00 87.88 214 VAL A O 1
ATOM 1676 N N . LEU A 1 215 ? -14.331 3.948 9.761 1.00 91.81 215 LEU A N 1
ATOM 1677 C CA . LEU A 1 215 ? -15.097 2.725 9.984 1.00 91.81 215 LEU A CA 1
ATOM 1678 C C . LEU A 1 215 ? -16.254 2.928 10.969 1.00 91.81 215 LEU A C 1
ATOM 1680 O O . LEU A 1 215 ? -17.376 2.567 10.627 1.00 91.81 215 LEU A O 1
ATOM 1684 N N . ARG A 1 216 ? -16.023 3.562 12.131 1.00 88.69 216 ARG A N 1
ATOM 1685 C CA . ARG A 1 216 ? -17.071 3.838 13.139 1.00 88.69 216 ARG A CA 1
ATOM 1686 C C . ARG A 1 216 ? -18.234 4.660 12.593 1.00 88.69 216 ARG A C 1
ATOM 1688 O O . ARG A 1 216 ? -19.364 4.477 13.041 1.00 88.69 216 ARG A O 1
ATOM 1695 N N . LEU A 1 217 ? -17.962 5.582 11.669 1.00 83.56 217 LEU A N 1
ATOM 1696 C CA . LEU A 1 217 ? -19.000 6.410 11.055 1.00 83.56 217 LEU A CA 1
ATOM 1697 C C . LEU A 1 217 ? -19.825 5.656 10.011 1.00 83.56 217 LEU A C 1
ATOM 1699 O O . LEU A 1 217 ? -21.004 5.955 9.848 1.00 83.56 217 LEU A O 1
ATOM 1703 N N . LEU A 1 218 ? -19.225 4.693 9.309 1.00 86.88 218 LEU A N 1
ATOM 1704 C CA . LEU A 1 218 ? -19.916 3.908 8.282 1.00 86.88 218 LEU A CA 1
ATOM 1705 C C . LEU A 1 218 ? -20.659 2.699 8.853 1.00 86.88 218 LEU A C 1
ATOM 1707 O O . LEU A 1 218 ? -21.690 2.297 8.315 1.00 86.88 218 LEU A O 1
ATOM 1711 N N . THR A 1 219 ? -20.131 2.097 9.917 1.00 86.81 219 THR A N 1
ATOM 1712 C CA . THR A 1 219 ? -20.691 0.902 10.546 1.00 86.81 219 THR A CA 1
ATOM 1713 C C . THR A 1 219 ? -20.334 0.853 12.037 1.00 86.81 219 THR A C 1
ATOM 1715 O O . THR A 1 219 ? -19.203 1.175 12.408 1.00 86.81 219 THR A O 1
ATOM 1718 N N . PRO A 1 220 ? -21.259 0.452 12.930 1.00 83.75 220 PRO A N 1
ATOM 1719 C CA . PRO A 1 220 ? -20.934 0.267 14.339 1.00 83.75 220 PRO A CA 1
ATOM 1720 C C . PRO A 1 220 ? -19.819 -0.771 14.515 1.00 83.75 220 PRO A C 1
ATOM 1722 O O . PRO A 1 220 ? -20.003 -1.947 14.201 1.00 83.75 220 PRO A O 1
ATOM 1725 N N . LEU A 1 221 ? -18.675 -0.343 15.050 1.00 87.19 221 LEU A N 1
ATOM 1726 C CA . LEU A 1 221 ? -17.630 -1.257 15.506 1.00 87.19 221 LEU A CA 1
ATOM 1727 C C . LEU A 1 221 ? -17.966 -1.788 16.910 1.00 87.19 221 LEU A C 1
ATOM 1729 O O . LEU A 1 221 ? -18.571 -1.056 17.703 1.00 87.19 221 LEU A O 1
ATOM 1733 N N . PRO A 1 222 ? -17.585 -3.037 17.236 1.00 88.56 222 PRO A N 1
ATOM 1734 C CA . PRO A 1 222 ? -17.631 -3.515 18.612 1.00 88.56 222 PRO A CA 1
ATOM 1735 C C . PRO A 1 222 ? -16.696 -2.684 19.499 1.00 88.56 222 PRO A C 1
ATOM 1737 O O . PRO A 1 222 ? -15.738 -2.080 19.008 1.00 88.56 222 PRO A O 1
ATOM 1740 N N . ASP A 1 223 ? -16.964 -2.676 20.806 1.00 89.00 223 ASP A N 1
ATOM 1741 C CA . ASP A 1 223 ? -15.982 -2.166 21.757 1.00 89.00 223 ASP A CA 1
ATOM 1742 C C . ASP A 1 223 ? -14.750 -3.092 21.710 1.00 89.00 223 ASP A C 1
ATOM 1744 O O . ASP A 1 223 ? -14.876 -4.321 21.692 1.00 89.00 223 ASP A O 1
ATOM 1748 N N . LEU A 1 224 ? -13.557 -2.507 21.615 1.00 90.62 224 LEU A N 1
ATOM 1749 C CA . LEU A 1 224 ? -12.300 -3.219 21.378 1.00 90.62 224 LEU A CA 1
ATOM 1750 C C . LEU A 1 224 ? -11.196 -2.651 22.258 1.00 90.62 224 LEU A C 1
ATOM 1752 O O . LEU A 1 224 ? -11.113 -1.440 22.445 1.00 90.62 224 LEU A O 1
ATOM 1756 N N . ASP A 1 225 ? -10.316 -3.526 22.730 1.00 92.62 225 ASP A N 1
ATOM 1757 C CA . ASP A 1 225 ? -9.078 -3.164 23.418 1.00 92.62 225 ASP A CA 1
ATOM 1758 C C . ASP A 1 225 ? -7.967 -4.098 22.927 1.00 92.62 225 ASP A C 1
ATOM 1760 O O . ASP A 1 225 ? -8.083 -5.325 23.026 1.00 92.62 225 ASP A O 1
ATOM 1764 N N . PHE A 1 226 ? -6.955 -3.531 22.273 1.00 94.44 226 PHE A N 1
ATOM 1765 C CA . PHE A 1 226 ? -5.914 -4.288 21.578 1.00 94.44 226 PHE A CA 1
ATOM 1766 C C . PHE A 1 226 ? -4.604 -3.510 21.473 1.00 94.44 226 PHE A C 1
ATOM 1768 O O . PHE A 1 226 ? -4.565 -2.293 21.640 1.00 94.44 226 PHE A O 1
ATOM 1775 N N . PHE A 1 227 ? -3.524 -4.218 21.147 1.00 95.00 227 PHE A N 1
ATOM 1776 C CA . PHE A 1 227 ? -2.212 -3.622 20.917 1.00 95.00 227 PHE A CA 1
ATOM 1777 C C . PHE A 1 227 ? -1.841 -3.616 19.440 1.00 95.00 227 PHE A C 1
ATOM 1779 O O . PHE A 1 227 ? -2.171 -4.531 18.686 1.00 95.00 227 PHE A O 1
ATOM 1786 N N . VAL A 1 228 ? -1.091 -2.593 19.052 1.00 95.50 228 VAL A N 1
ATOM 1787 C CA . VAL A 1 228 ? -0.468 -2.446 17.737 1.00 95.50 228 VAL A CA 1
ATOM 1788 C C . VAL A 1 228 ? 1.035 -2.337 17.940 1.00 95.50 228 VAL A C 1
ATOM 1790 O O . VAL A 1 228 ? 1.490 -1.554 18.774 1.00 95.50 228 VAL A O 1
ATOM 1793 N N . SER A 1 229 ? 1.813 -3.112 17.190 1.00 93.31 229 SER A N 1
ATOM 1794 C CA . SER A 1 229 ? 3.260 -2.931 17.118 1.00 93.31 229 SER A CA 1
ATOM 1795 C C . SER A 1 229 ? 3.576 -1.698 16.277 1.00 93.31 229 SER A C 1
ATOM 1797 O O . SER A 1 229 ? 3.075 -1.547 15.164 1.00 93.31 229 SER A O 1
ATOM 1799 N N . GLN A 1 230 ? 4.401 -0.811 16.823 1.00 89.44 230 GLN A N 1
ATOM 1800 C CA . GLN A 1 230 ? 4.896 0.374 16.130 1.00 89.44 230 GLN A CA 1
ATOM 1801 C C . GLN A 1 230 ? 6.042 0.035 15.170 1.00 89.44 230 GLN A C 1
ATOM 1803 O O . GLN A 1 230 ? 6.316 0.814 14.259 1.00 89.44 230 GLN A O 1
ATOM 1808 N N . ASP A 1 231 ? 6.684 -1.124 15.335 1.00 85.88 231 ASP A N 1
ATOM 1809 C CA . ASP A 1 231 ? 7.755 -1.577 14.454 1.00 85.88 231 ASP A CA 1
ATOM 1810 C C . ASP A 1 231 ? 7.226 -1.807 13.027 1.00 85.88 231 ASP A C 1
ATOM 1812 O O . ASP A 1 231 ? 6.117 -2.303 12.818 1.00 85.88 231 ASP A O 1
ATOM 1816 N N . GLU A 1 232 ? 8.038 -1.477 12.018 1.00 83.19 232 GLU A N 1
ATOM 1817 C CA . GLU A 1 232 ? 7.692 -1.749 10.615 1.00 83.19 232 GLU A CA 1
ATOM 1818 C C . GLU A 1 232 ? 7.569 -3.265 10.364 1.00 83.19 232 GLU A C 1
ATOM 1820 O O . GLU A 1 232 ? 6.649 -3.720 9.680 1.00 83.19 232 GLU A O 1
ATOM 1825 N N . ALA A 1 233 ? 8.441 -4.047 11.013 1.00 88.44 233 ALA A N 1
ATOM 1826 C CA . ALA A 1 233 ? 8.344 -5.495 11.135 1.00 88.44 233 ALA A CA 1
ATOM 1827 C C . ALA A 1 233 ? 8.494 -5.923 12.606 1.00 88.44 233 ALA A C 1
ATOM 1829 O O . ALA A 1 233 ? 9.554 -5.763 13.211 1.00 88.44 233 ALA A O 1
ATOM 1830 N N . MET A 1 234 ? 7.442 -6.500 13.185 1.00 90.56 234 MET A N 1
ATOM 1831 C CA . MET A 1 234 ? 7.455 -6.978 14.569 1.00 90.56 234 MET A CA 1
ATOM 1832 C C . MET A 1 234 ? 8.422 -8.162 14.732 1.00 90.56 234 MET A C 1
ATOM 1834 O O . MET A 1 234 ? 8.612 -8.945 13.803 1.00 90.56 234 MET A O 1
ATOM 1838 N N . CYS A 1 235 ? 9.025 -8.310 15.918 1.00 88.50 235 CYS A N 1
ATOM 1839 C CA . CYS A 1 235 ? 10.091 -9.285 16.209 1.00 88.50 235 CYS A CA 1
ATOM 1840 C C . CYS A 1 235 ? 11.401 -9.075 15.419 1.00 88.50 235 CYS A C 1
ATOM 1842 O O . CYS A 1 235 ? 12.293 -9.926 15.476 1.00 88.50 235 CYS A O 1
ATOM 1844 N N . VAL A 1 236 ? 11.542 -7.955 14.707 1.00 84.12 236 VAL A N 1
ATOM 1845 C CA . VAL A 1 236 ? 12.809 -7.501 14.130 1.00 84.12 236 VA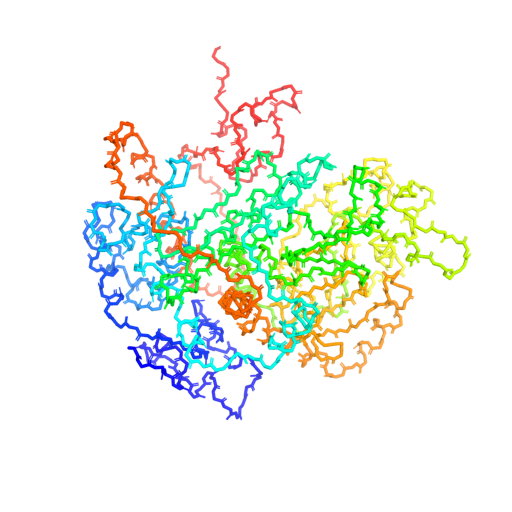L A CA 1
ATOM 1846 C C . VAL A 1 236 ? 13.285 -6.320 14.965 1.00 84.12 236 VAL A C 1
ATOM 1848 O O . VAL A 1 236 ? 12.586 -5.319 15.091 1.00 84.12 236 VAL A O 1
ATOM 1851 N N . GLU A 1 237 ? 14.439 -6.456 15.608 1.00 74.88 237 GLU A N 1
ATOM 1852 C CA . GLU A 1 237 ? 15.056 -5.352 16.340 1.00 74.88 237 GLU A CA 1
ATOM 1853 C C . GLU A 1 237 ? 16.049 -4.631 15.435 1.00 74.88 237 GLU A C 1
ATOM 1855 O O . GLU A 1 237 ? 16.902 -5.278 14.832 1.00 74.88 237 GLU A O 1
ATOM 1860 N N . ASN A 1 238 ? 15.941 -3.303 15.373 1.00 64.50 238 ASN A N 1
ATOM 1861 C CA . ASN A 1 238 ? 16.891 -2.444 14.675 1.00 64.50 238 ASN A CA 1
ATOM 1862 C C . ASN A 1 238 ? 17.847 -1.813 15.700 1.00 64.50 238 ASN A C 1
ATOM 1864 O O . ASN A 1 238 ? 17.502 -0.820 16.345 1.00 64.50 238 ASN A O 1
ATOM 1868 N N . ALA A 1 239 ? 19.059 -2.352 15.833 1.00 52.84 239 ALA A N 1
ATOM 1869 C CA . ALA A 1 239 ? 20.145 -1.689 16.555 1.00 52.84 239 ALA A CA 1
ATOM 1870 C C . ALA A 1 239 ? 20.853 -0.707 15.596 1.00 52.84 239 ALA A C 1
ATOM 1872 O O . ALA A 1 239 ? 21.950 -0.940 15.097 1.00 52.84 239 ALA A O 1
ATOM 1873 N N . GLY A 1 240 ? 20.174 0.397 15.267 1.00 56.09 240 GLY A N 1
ATOM 1874 C CA . GLY A 1 240 ? 20.598 1.331 14.213 1.00 56.09 240 GLY A CA 1
ATOM 1875 C C . GLY A 1 240 ? 20.217 0.873 12.795 1.00 56.09 240 GLY A C 1
ATOM 1876 O O . GLY A 1 240 ? 19.450 -0.068 12.619 1.00 56.09 240 GLY A O 1
ATOM 1877 N N . HIS A 1 241 ? 20.729 1.555 11.760 1.00 52.56 241 HIS A N 1
ATOM 1878 C CA . HIS A 1 241 ? 20.406 1.259 10.348 1.00 52.56 241 HIS A CA 1
ATOM 1879 C C . HIS A 1 241 ? 21.091 0.003 9.785 1.00 52.56 241 HIS A C 1
ATOM 1881 O O . HIS A 1 241 ? 20.784 -0.403 8.667 1.00 52.56 241 HIS A O 1
ATOM 1887 N N . LEU A 1 242 ? 22.044 -0.575 10.519 1.00 52.78 242 LEU A N 1
ATOM 1888 C CA . LEU A 1 242 ? 22.946 -1.608 10.007 1.00 52.78 242 LEU A CA 1
ATOM 1889 C C . LEU A 1 242 ? 22.853 -2.928 10.773 1.00 52.78 242 LEU A C 1
ATOM 1891 O O . LEU A 1 242 ? 23.471 -3.889 10.352 1.00 52.78 242 LEU A O 1
ATOM 1895 N N . GLU A 1 243 ? 22.083 -3.042 11.854 1.00 57.00 243 GLU A N 1
ATOM 1896 C CA . GLU A 1 243 ? 21.986 -4.301 12.602 1.00 57.00 243 GLU A CA 1
ATOM 1897 C C . GLU A 1 243 ? 20.532 -4.706 12.806 1.00 57.00 243 GLU A C 1
ATOM 1899 O O . GLU A 1 243 ? 19.759 -3.998 13.452 1.00 57.00 243 GLU A O 1
ATOM 1904 N N . GLN A 1 244 ? 20.184 -5.874 12.257 1.00 65.56 244 GLN A N 1
ATOM 1905 C CA . GLN A 1 244 ? 18.905 -6.532 12.486 1.00 65.56 244 GLN A CA 1
ATOM 1906 C C . GLN A 1 244 ? 19.094 -7.883 13.149 1.00 65.56 244 GLN A C 1
ATOM 1908 O O . GLN A 1 244 ? 19.815 -8.748 12.644 1.00 65.56 244 GLN A O 1
ATOM 1913 N N . ALA A 1 245 ? 18.381 -8.084 14.251 1.00 67.06 245 ALA A N 1
ATOM 1914 C CA . ALA A 1 245 ? 18.293 -9.366 14.927 1.00 67.06 245 ALA A CA 1
ATOM 1915 C C . ALA A 1 245 ? 16.835 -9.820 15.017 1.00 67.06 245 ALA A C 1
ATOM 1917 O O . ALA A 1 245 ? 15.918 -9.023 15.224 1.00 67.06 245 ALA A O 1
ATOM 1918 N N . LEU A 1 246 ? 16.628 -11.131 14.880 1.00 77.25 246 LEU A N 1
ATOM 1919 C CA . LEU A 1 246 ? 15.349 -11.742 15.212 1.00 77.25 246 LEU A CA 1
ATOM 1920 C C . LEU A 1 246 ? 15.226 -11.791 16.733 1.00 77.25 246 LEU A C 1
ATOM 1922 O O . LEU A 1 246 ? 15.988 -12.494 17.396 1.00 77.25 246 LEU A O 1
ATOM 1926 N N . GLN A 1 247 ? 14.246 -11.074 17.269 1.00 76.81 247 GLN A N 1
ATOM 1927 C CA . GLN A 1 247 ? 13.881 -11.128 18.677 1.00 76.81 247 GLN A CA 1
ATOM 1928 C C . GLN A 1 247 ? 12.555 -11.876 18.822 1.00 76.81 247 GLN A C 1
ATOM 1930 O O . GLN A 1 247 ? 11.498 -11.285 18.588 1.00 76.81 247 GLN A O 1
ATOM 1935 N N . PRO A 1 248 ? 12.565 -13.174 19.180 1.00 74.81 248 PRO A N 1
ATOM 1936 C CA . PRO A 1 248 ? 11.327 -13.882 19.457 1.00 74.81 248 PRO A CA 1
ATOM 1937 C C . PRO A 1 248 ? 10.653 -13.252 20.678 1.00 74.81 248 PRO A C 1
ATOM 1939 O O . PRO A 1 248 ? 11.186 -13.281 21.786 1.00 74.81 248 PRO A O 1
ATOM 1942 N N . LEU A 1 249 ? 9.471 -12.681 20.465 1.00 81.94 249 LEU A N 1
ATOM 1943 C CA . LEU A 1 249 ? 8.631 -12.152 21.529 1.00 81.94 249 LEU A CA 1
ATOM 1944 C C . LEU A 1 249 ? 7.621 -13.221 21.933 1.00 81.94 249 LEU A C 1
ATOM 1946 O O . LEU A 1 249 ? 6.858 -13.711 21.100 1.00 81.94 249 LEU A O 1
ATOM 1950 N N . ASN A 1 250 ? 7.599 -13.571 23.217 1.00 82.81 250 ASN A N 1
ATOM 1951 C CA . ASN A 1 250 ? 6.570 -14.448 23.761 1.00 82.81 250 ASN A CA 1
ATOM 1952 C C . ASN A 1 250 ? 5.325 -13.617 24.093 1.00 82.81 250 ASN A C 1
ATOM 1954 O O . ASN A 1 250 ? 5.124 -13.207 25.236 1.00 82.81 250 ASN A O 1
ATOM 1958 N N . LEU A 1 251 ? 4.545 -13.293 23.063 1.00 87.94 251 LEU A N 1
ATOM 1959 C CA . LEU A 1 251 ? 3.346 -12.476 23.205 1.00 87.94 251 LEU A CA 1
ATOM 1960 C C . LEU A 1 251 ? 2.284 -13.226 24.015 1.00 87.94 251 LEU A C 1
ATOM 1962 O O . LEU A 1 251 ? 1.882 -14.329 23.654 1.00 87.94 251 LEU A O 1
ATOM 1966 N N . THR A 1 252 ? 1.803 -12.605 25.090 1.00 90.19 252 THR A N 1
ATOM 1967 C CA . THR A 1 252 ? 0.684 -13.121 25.894 1.00 90.19 252 THR A CA 1
ATOM 1968 C C . THR A 1 252 ? -0.670 -12.591 25.428 1.00 90.19 252 THR A C 1
ATOM 1970 O O . THR A 1 252 ? -1.700 -13.078 25.883 1.00 90.19 252 THR A O 1
ATOM 1973 N N . VAL A 1 253 ? -0.674 -11.605 24.523 1.00 92.56 253 VAL A N 1
ATOM 1974 C CA . VAL A 1 253 ? -1.872 -10.974 23.956 1.00 92.56 253 VAL A CA 1
ATOM 1975 C C . VAL A 1 253 ? -1.718 -10.800 22.438 1.00 92.56 253 VAL A C 1
ATOM 1977 O O . VAL A 1 253 ? -0.586 -10.652 21.966 1.00 92.56 253 VAL A O 1
ATOM 1980 N N . PRO A 1 254 ? -2.817 -10.795 21.659 1.00 93.88 254 PRO A N 1
ATOM 1981 C CA . PRO A 1 254 ? -2.772 -10.529 20.233 1.00 93.88 254 PRO A CA 1
ATOM 1982 C C . PRO A 1 254 ? -2.300 -9.097 19.971 1.00 93.88 254 PRO A C 1
ATOM 1984 O O . PRO A 1 254 ? -2.864 -8.132 20.491 1.00 93.88 254 PRO A O 1
ATOM 1987 N N . VAL A 1 255 ? -1.279 -8.965 19.124 1.00 95.31 255 VAL A N 1
ATOM 1988 C CA . VAL A 1 255 ? -0.728 -7.675 18.692 1.00 95.31 255 VAL A CA 1
ATOM 1989 C C . VAL A 1 255 ? -0.883 -7.554 17.182 1.00 95.31 255 VAL A C 1
ATOM 1991 O O . VAL A 1 255 ? -0.428 -8.430 16.443 1.00 95.31 255 VAL A O 1
ATOM 1994 N N . LEU A 1 256 ? -1.506 -6.471 16.719 1.00 97.19 256 LEU A N 1
ATOM 1995 C CA . LEU A 1 256 ? -1.572 -6.155 15.296 1.00 97.19 256 LEU A CA 1
ATOM 1996 C C . LEU A 1 256 ? -0.200 -5.684 14.796 1.00 97.19 256 LEU A C 1
ATOM 1998 O O . LEU A 1 256 ? 0.439 -4.847 15.433 1.00 97.19 256 LEU A O 1
ATOM 2002 N N . ALA A 1 257 ? 0.248 -6.197 13.654 1.00 95.25 257 ALA A N 1
ATOM 2003 C CA . ALA A 1 257 ? 1.543 -5.883 13.058 1.00 95.25 257 ALA A CA 1
ATOM 2004 C C . ALA A 1 257 ? 1.435 -5.734 11.534 1.00 95.25 257 ALA A C 1
ATOM 2006 O O . ALA A 1 257 ? 0.640 -6.412 10.885 1.00 95.25 257 ALA A O 1
ATOM 2007 N N . GLN A 1 258 ? 2.251 -4.858 10.945 1.00 93.94 258 GLN A N 1
ATOM 2008 C CA . GLN A 1 258 ? 2.276 -4.646 9.489 1.00 93.94 258 GLN A CA 1
ATOM 2009 C C . GLN A 1 258 ? 3.045 -5.749 8.748 1.00 93.94 258 GLN A C 1
ATOM 2011 O O . GLN A 1 258 ? 2.675 -6.147 7.639 1.00 93.94 258 GLN A O 1
ATOM 2016 N N . ALA A 1 259 ? 4.111 -6.245 9.376 1.00 93.19 259 ALA A N 1
ATOM 2017 C CA . ALA A 1 259 ? 4.917 -7.359 8.910 1.00 93.19 259 ALA A CA 1
ATOM 2018 C C . ALA A 1 259 ? 5.570 -8.081 10.087 1.00 93.19 259 ALA A C 1
ATOM 2020 O O . ALA A 1 259 ? 5.699 -7.520 11.176 1.00 93.19 259 ALA A O 1
ATOM 2021 N N . GLN A 1 260 ? 5.995 -9.323 9.866 1.00 92.38 260 GLN A N 1
ATOM 2022 C CA . GLN A 1 260 ? 6.733 -10.100 10.863 1.00 92.38 260 GLN A CA 1
ATOM 2023 C C . GLN A 1 260 ? 7.418 -11.330 10.245 1.00 92.38 260 GLN A C 1
ATOM 2025 O O . GLN A 1 260 ? 6.919 -11.870 9.257 1.00 92.38 260 GLN A O 1
ATOM 2030 N N . PRO A 1 261 ? 8.516 -11.847 10.817 1.00 90.19 261 PRO A N 1
ATOM 2031 C CA . PRO A 1 261 ? 9.096 -13.118 10.397 1.00 90.19 261 PRO A CA 1
ATOM 2032 C C . PRO A 1 261 ? 8.198 -14.297 10.801 1.00 90.19 261 PRO A C 1
ATOM 2034 O O . PRO A 1 261 ? 7.363 -14.200 11.699 1.00 90.19 261 PRO A O 1
ATOM 2037 N N . ALA A 1 262 ? 8.412 -15.465 10.189 1.00 88.19 262 ALA A N 1
ATOM 2038 C CA . ALA A 1 262 ? 7.614 -16.663 10.470 1.00 88.19 262 ALA A CA 1
ATOM 2039 C C . ALA A 1 262 ? 7.664 -17.154 11.932 1.00 88.19 262 ALA A C 1
ATOM 2041 O O . ALA A 1 262 ? 6.764 -17.882 12.343 1.00 88.19 262 ALA A O 1
ATOM 2042 N N . SER A 1 263 ? 8.697 -16.774 12.688 1.00 86.31 263 SER A N 1
ATOM 2043 C CA . SER A 1 263 ? 8.884 -17.098 14.108 1.00 86.31 263 SER A CA 1
ATOM 2044 C C . SER A 1 263 ? 8.084 -16.209 15.066 1.00 86.31 263 SER A C 1
ATOM 2046 O O . SER A 1 263 ? 8.137 -16.429 16.272 1.00 86.31 263 SER A O 1
ATOM 2048 N N . CYS A 1 264 ? 7.400 -15.186 14.555 1.00 89.88 264 CYS A N 1
ATOM 2049 C CA . CYS A 1 264 ? 6.611 -14.234 15.328 1.00 89.88 264 CYS A CA 1
ATOM 2050 C C . CYS A 1 264 ? 5.108 -14.529 15.160 1.00 89.88 264 CYS A C 1
ATOM 2052 O O . CYS A 1 264 ? 4.694 -15.066 14.129 1.00 89.88 264 CYS A O 1
ATOM 2054 N N . ALA A 1 265 ? 4.305 -14.206 16.177 1.00 89.38 265 ALA A N 1
ATOM 2055 C CA . ALA A 1 265 ? 2.897 -14.615 16.282 1.00 89.38 265 ALA A CA 1
ATOM 2056 C C . ALA A 1 265 ? 1.900 -13.439 16.358 1.00 89.38 265 ALA A C 1
ATOM 2058 O O . ALA A 1 265 ? 0.845 -13.550 16.975 1.00 89.38 265 ALA A O 1
ATOM 2059 N N . GLY A 1 266 ? 2.229 -12.297 15.762 1.00 93.25 266 GLY A N 1
ATOM 2060 C CA . GLY A 1 266 ? 1.303 -11.177 15.590 1.00 93.25 266 GLY A CA 1
ATOM 2061 C C . GLY A 1 266 ? 0.185 -11.452 14.598 1.00 93.25 266 GLY A C 1
ATOM 2062 O O . GLY A 1 266 ? 0.220 -12.429 13.849 1.00 93.25 266 GLY A O 1
ATOM 2063 N N . ILE A 1 267 ? -0.777 -10.538 14.553 1.00 96.50 267 ILE A N 1
ATOM 2064 C CA . ILE A 1 267 ? -1.883 -10.557 13.600 1.00 96.50 267 ILE A CA 1
ATOM 2065 C C . ILE A 1 267 ? -1.625 -9.523 12.513 1.00 96.50 267 ILE A C 1
ATOM 2067 O O . ILE A 1 267 ? -1.388 -8.353 12.813 1.00 96.50 267 ILE A O 1
ATOM 2071 N N . LEU A 1 268 ? -1.672 -9.934 11.247 1.00 97.06 268 LEU A N 1
ATOM 2072 C CA . LEU A 1 268 ? -1.320 -9.048 10.147 1.00 97.06 268 LEU A CA 1
ATOM 2073 C C . LEU A 1 268 ? -2.447 -8.049 9.876 1.00 97.06 268 LEU A C 1
ATOM 2075 O O . LEU A 1 268 ? -3.587 -8.425 9.588 1.00 97.06 268 LEU A O 1
ATOM 2079 N N . MET A 1 269 ? -2.102 -6.765 9.927 1.00 96.56 269 MET A N 1
ATOM 2080 C CA . MET A 1 269 ? -2.967 -5.650 9.546 1.00 96.56 269 MET A CA 1
ATOM 2081 C C . MET A 1 269 ? -2.455 -4.964 8.270 1.00 96.56 269 MET A C 1
ATOM 2083 O O . MET A 1 269 ? -1.276 -5.113 7.925 1.00 96.56 269 MET A O 1
ATOM 2087 N N . PRO A 1 270 ? -3.307 -4.193 7.565 1.00 95.88 270 PRO A N 1
ATOM 2088 C CA . PRO A 1 270 ? -2.865 -3.411 6.423 1.00 95.88 270 PRO A CA 1
ATOM 2089 C C . PRO A 1 270 ? -1.747 -2.443 6.806 1.00 95.88 270 PRO A C 1
ATOM 2091 O O . PRO A 1 270 ? -1.742 -1.890 7.907 1.00 95.88 270 PRO A O 1
ATOM 2094 N N . TRP A 1 271 ? -0.807 -2.221 5.890 1.00 92.69 271 TRP A N 1
ATOM 2095 C CA . TRP A 1 271 ? 0.256 -1.242 6.107 1.00 92.69 271 TRP A CA 1
ATOM 2096 C C . TRP A 1 271 ? -0.331 0.169 6.205 1.00 92.69 271 TRP A C 1
ATOM 2098 O O . TRP A 1 271 ? -1.335 0.467 5.553 1.00 92.69 271 TRP A O 1
ATOM 2108 N N . TRP A 1 272 ? 0.325 1.066 6.945 1.00 89.25 272 TRP A N 1
ATOM 2109 C CA . TRP A 1 272 ? -0.121 2.457 7.072 1.00 89.25 272 TRP A CA 1
ATOM 2110 C C . TRP A 1 272 ? -0.295 3.115 5.697 1.00 89.25 272 TRP A C 1
ATOM 2112 O O . TRP A 1 272 ? -1.286 3.799 5.470 1.00 89.25 272 TRP A O 1
ATOM 2122 N N . ALA A 1 273 ? 0.582 2.819 4.734 1.00 87.31 273 ALA A N 1
ATOM 2123 C CA . ALA A 1 273 ? 0.514 3.368 3.379 1.00 87.31 273 ALA A CA 1
ATOM 2124 C C . ALA A 1 273 ? -0.798 3.019 2.644 1.00 87.31 273 ALA A C 1
ATOM 2126 O O . ALA A 1 273 ? -1.301 3.825 1.866 1.00 87.31 273 ALA A O 1
ATOM 2127 N N . PHE A 1 274 ? -1.381 1.848 2.924 1.00 91.31 274 PHE A N 1
ATOM 2128 C CA . PHE A 1 274 ? -2.655 1.398 2.345 1.00 91.31 274 PHE A CA 1
ATOM 2129 C C . PHE A 1 274 ? -3.880 2.009 3.045 1.00 91.31 274 PHE A C 1
ATOM 2131 O O . PHE A 1 274 ? -4.973 2.032 2.483 1.00 91.31 274 PHE A O 1
ATOM 2138 N N . LEU A 1 275 ? -3.711 2.494 4.276 1.00 90.12 275 LEU A N 1
ATOM 2139 C CA . LEU A 1 275 ? -4.760 3.143 5.064 1.00 90.12 275 LEU A CA 1
ATOM 2140 C C . LEU A 1 275 ? -4.691 4.677 4.965 1.00 90.12 275 LEU A C 1
ATOM 2142 O O . LEU A 1 275 ? -5.686 5.359 5.219 1.00 90.12 275 LEU A O 1
ATOM 2146 N N . GLN A 1 276 ? -3.541 5.233 4.573 1.00 83.62 276 GLN A N 1
ATOM 2147 C CA . GLN A 1 276 ? -3.349 6.672 4.469 1.00 83.62 276 GLN A CA 1
ATOM 2148 C C . GLN A 1 276 ? -3.981 7.195 3.180 1.00 83.62 276 GLN A C 1
ATOM 2150 O O . GLN A 1 276 ? -3.532 6.914 2.064 1.00 83.62 276 GLN A O 1
ATOM 2155 N N . GLN A 1 277 ? -5.023 8.005 3.353 1.00 74.62 277 GLN A N 1
ATOM 2156 C CA . GLN A 1 277 ? -5.866 8.449 2.251 1.00 74.62 277 GLN A CA 1
ATOM 2157 C C . GLN A 1 277 ? -5.111 9.330 1.244 1.00 74.62 277 GLN A C 1
ATOM 2159 O O . GLN A 1 277 ? -5.222 9.108 0.038 1.00 74.62 277 GLN A O 1
ATOM 2164 N N . ASP A 1 278 ? -4.319 10.294 1.728 1.00 67.88 278 ASP A N 1
ATOM 2165 C CA . ASP A 1 278 ? -3.549 11.210 0.875 1.00 67.88 278 ASP A CA 1
ATOM 2166 C C . ASP A 1 278 ? -2.481 10.477 0.074 1.00 67.88 278 ASP A C 1
ATOM 2168 O O . ASP A 1 278 ? -2.329 10.716 -1.122 1.00 67.88 278 ASP A O 1
ATOM 2172 N N . TRP A 1 279 ? -1.757 9.569 0.732 1.00 70.81 279 TRP A N 1
ATOM 2173 C CA . TRP A 1 279 ? -0.744 8.741 0.092 1.00 70.81 279 TRP A CA 1
ATOM 2174 C C . TRP A 1 279 ? -1.371 7.907 -1.022 1.00 70.81 279 TRP A C 1
ATOM 2176 O O . TRP A 1 279 ? -1.018 8.078 -2.186 1.00 70.81 279 TRP A O 1
ATOM 2186 N N . THR A 1 280 ? -2.366 7.082 -0.684 1.00 74.81 280 THR A N 1
ATOM 2187 C CA . THR A 1 280 ? -3.054 6.204 -1.639 1.00 74.81 280 THR A CA 1
ATOM 2188 C C . THR A 1 280 ? -3.540 6.996 -2.852 1.00 74.81 280 THR A C 1
ATOM 2190 O O . THR A 1 280 ? -3.184 6.659 -3.981 1.00 74.81 280 THR A O 1
ATOM 2193 N N . ARG A 1 281 ? -4.290 8.085 -2.627 1.00 69.38 281 ARG A N 1
ATOM 2194 C CA . ARG A 1 281 ? -4.869 8.890 -3.711 1.00 69.38 281 ARG A CA 1
ATOM 2195 C C . ARG A 1 281 ? -3.810 9.538 -4.596 1.00 69.38 281 ARG A C 1
ATOM 2197 O O . ARG A 1 281 ? -3.964 9.517 -5.813 1.00 69.38 281 ARG A O 1
ATOM 2204 N N . ARG A 1 282 ? -2.723 10.078 -4.024 1.00 70.81 282 ARG A N 1
ATOM 2205 C CA . ARG A 1 282 ? -1.637 10.701 -4.805 1.00 70.81 282 ARG A CA 1
ATOM 2206 C C . ARG A 1 282 ? -1.067 9.740 -5.841 1.00 70.81 282 ARG A C 1
ATOM 2208 O O . ARG A 1 282 ? -0.891 10.142 -6.986 1.00 70.81 282 ARG A O 1
ATOM 2215 N N . TYR A 1 283 ? -0.811 8.489 -5.467 1.00 78.31 283 TYR A N 1
ATOM 2216 C CA . TYR A 1 283 ? -0.279 7.508 -6.412 1.00 78.31 283 TYR A CA 1
ATOM 2217 C C . TYR A 1 283 ? -1.361 6.970 -7.348 1.00 78.31 283 TYR A C 1
ATOM 2219 O O . TYR A 1 283 ? -1.133 6.931 -8.553 1.00 78.31 283 TYR A O 1
ATOM 2227 N N . THR A 1 284 ? -2.545 6.598 -6.850 1.00 76.88 284 THR A N 1
ATOM 2228 C CA . THR A 1 284 ? -3.588 6.020 -7.716 1.00 76.88 284 THR A CA 1
ATOM 2229 C C . THR A 1 284 ? -4.067 7.008 -8.772 1.00 76.88 284 THR A C 1
ATOM 2231 O O . THR A 1 284 ? -4.169 6.639 -9.939 1.00 76.88 284 THR A O 1
ATOM 2234 N N . ASP A 1 285 ? -4.305 8.270 -8.400 1.00 72.00 285 ASP A N 1
ATOM 2235 C CA . ASP A 1 285 ? -4.810 9.285 -9.329 1.00 72.00 285 ASP A CA 1
ATOM 2236 C C . ASP A 1 285 ? -3.743 9.672 -10.354 1.00 72.00 285 ASP A C 1
ATOM 2238 O O . ASP A 1 285 ? -4.043 9.826 -11.540 1.00 72.00 285 ASP A O 1
ATOM 2242 N N . LYS A 1 286 ? -2.487 9.822 -9.916 1.00 76.12 286 LYS A N 1
ATOM 2243 C CA . LYS A 1 286 ? -1.388 10.225 -10.797 1.00 76.12 286 LYS A CA 1
ATOM 2244 C C . LYS A 1 286 ? -1.026 9.108 -11.779 1.00 76.12 286 LYS A C 1
ATOM 2246 O O . LYS A 1 286 ? -0.950 9.364 -12.977 1.00 76.12 286 LYS A O 1
ATOM 2251 N N . LEU A 1 287 ? -0.948 7.857 -11.318 1.00 82.44 287 LEU A N 1
ATOM 2252 C CA . LEU A 1 287 ? -0.731 6.704 -12.197 1.00 82.44 287 LEU A CA 1
ATOM 2253 C C . LEU A 1 287 ? -1.898 6.478 -13.165 1.00 82.44 287 LEU A C 1
ATOM 2255 O O . LEU A 1 287 ? -1.668 6.175 -14.334 1.00 82.44 287 LEU A O 1
ATOM 2259 N N . ALA A 1 288 ? -3.144 6.671 -12.719 1.00 75.62 288 ALA A N 1
ATOM 2260 C CA . ALA A 1 288 ? -4.308 6.533 -13.592 1.00 75.62 288 ALA A CA 1
ATOM 2261 C C . ALA A 1 288 ? -4.304 7.540 -14.756 1.00 75.62 288 ALA A C 1
ATOM 2263 O O . ALA A 1 288 ? -4.793 7.207 -15.833 1.00 75.62 288 ALA A O 1
ATOM 2264 N N . ARG A 1 289 ? -3.731 8.736 -14.566 1.00 73.75 289 ARG A N 1
ATOM 2265 C CA . ARG A 1 289 ? -3.615 9.781 -15.602 1.00 73.75 289 ARG A CA 1
ATOM 2266 C C . ARG A 1 289 ? -2.438 9.575 -16.545 1.00 73.75 289 ARG A C 1
ATOM 2268 O O . ARG A 1 289 ? -2.501 9.993 -17.695 1.00 73.75 289 ARG A O 1
ATOM 2275 N N . SER A 1 290 ? -1.374 8.945 -16.063 1.00 83.44 290 SER A N 1
ATOM 2276 C CA . SER A 1 290 ? -0.136 8.741 -16.818 1.00 83.44 290 SER A CA 1
ATOM 2277 C C . SER A 1 290 ? -0.054 7.361 -17.476 1.00 83.44 290 SER A C 1
ATOM 2279 O O . SER A 1 290 ? 1.038 6.919 -17.820 1.00 83.44 290 SER A O 1
ATOM 2281 N N . ARG A 1 291 ? -1.185 6.657 -17.646 1.00 83.62 291 ARG A N 1
ATOM 2282 C CA . ARG A 1 291 ? -1.215 5.295 -18.202 1.00 83.62 291 ARG A CA 1
ATOM 2283 C C . ARG A 1 291 ? -0.507 5.213 -19.554 1.00 83.62 291 ARG A C 1
ATOM 2285 O O . ARG A 1 291 ? -0.794 5.965 -20.483 1.00 83.62 291 ARG A O 1
ATOM 2292 N N . VAL A 1 292 ? 0.354 4.210 -19.677 1.00 89.69 292 VAL A N 1
ATOM 2293 C CA . VAL A 1 292 ? 1.071 3.877 -20.909 1.00 89.69 292 VAL A CA 1
ATOM 2294 C C . VAL A 1 292 ? 0.533 2.541 -21.426 1.00 89.69 292 VAL A C 1
ATOM 2296 O O . VAL A 1 292 ? 0.594 1.558 -20.686 1.00 89.69 292 VAL A O 1
ATOM 2299 N N . PRO A 1 293 ? 0.014 2.462 -22.667 1.00 89.62 293 PRO A N 1
ATOM 2300 C CA . PRO A 1 293 ? -0.426 1.198 -23.256 1.00 89.62 293 PRO A CA 1
ATOM 2301 C C . PRO A 1 293 ? 0.686 0.145 -23.242 1.00 89.62 293 PRO A C 1
ATOM 2303 O O . PRO A 1 293 ? 1.829 0.471 -23.564 1.00 89.62 293 PRO A O 1
ATOM 2306 N N . TRP A 1 294 ? 0.344 -1.116 -22.951 1.00 91.94 294 TRP A N 1
ATOM 2307 C CA . TRP A 1 294 ? 1.299 -2.233 -22.858 1.00 91.94 294 TRP A CA 1
ATOM 2308 C C . TRP A 1 294 ? 2.276 -2.304 -24.043 1.00 91.94 294 TRP A C 1
ATOM 2310 O O . TRP A 1 294 ? 3.476 -2.494 -23.846 1.00 91.94 294 TRP A O 1
ATOM 2320 N N . GLU A 1 295 ? 1.798 -2.033 -25.260 1.00 92.81 295 GLU A N 1
ATOM 2321 C CA . GLU A 1 295 ? 2.616 -2.138 -26.479 1.00 92.81 295 GLU A CA 1
ATOM 2322 C C . GLU A 1 295 ? 3.633 -1.012 -26.649 1.00 92.81 295 GLU A C 1
ATOM 2324 O O . GLU A 1 295 ? 4.571 -1.141 -27.432 1.00 92.81 295 GLU A O 1
ATOM 2329 N N . LYS A 1 296 ? 3.463 0.084 -25.904 1.00 95.38 296 LYS A N 1
ATOM 2330 C CA . LYS A 1 296 ? 4.405 1.206 -25.864 1.00 95.38 296 LYS A CA 1
ATOM 2331 C C . LYS A 1 296 ? 5.434 1.072 -24.743 1.00 95.38 296 LYS A C 1
ATOM 2333 O O . LYS A 1 296 ? 6.427 1.792 -24.762 1.00 95.38 296 LYS A O 1
ATOM 2338 N N . LYS A 1 297 ? 5.215 0.169 -23.783 1.00 96.56 297 LYS A N 1
ATOM 2339 C CA . LYS A 1 297 ? 6.147 -0.064 -22.678 1.00 96.56 297 LYS A CA 1
ATOM 2340 C C . LYS A 1 297 ? 7.402 -0.786 -23.183 1.00 96.56 297 LYS A C 1
ATOM 2342 O O . LYS A 1 297 ? 7.314 -1.769 -23.922 1.00 96.56 297 LYS A O 1
ATOM 2347 N N . ALA A 1 298 ? 8.572 -0.353 -22.731 1.00 96.06 298 ALA A N 1
ATOM 2348 C CA . ALA A 1 298 ? 9.847 -0.998 -23.002 1.00 96.06 298 ALA A CA 1
ATOM 2349 C C . ALA A 1 298 ? 9.917 -2.388 -22.345 1.00 96.06 298 ALA A C 1
ATOM 2351 O O . ALA A 1 298 ? 9.632 -2.543 -21.154 1.00 96.06 298 ALA A O 1
ATOM 2352 N N . SER A 1 299 ? 10.351 -3.401 -23.101 1.00 94.88 299 SER A N 1
ATOM 2353 C CA . SER A 1 299 ? 10.627 -4.760 -22.603 1.00 94.88 299 SER A CA 1
ATOM 2354 C C . SER A 1 299 ? 11.940 -4.808 -21.809 1.00 94.88 299 SER A C 1
ATOM 2356 O O . SER A 1 299 ? 12.891 -5.476 -22.198 1.00 94.88 299 SER A O 1
ATOM 2358 N N . LYS A 1 300 ? 12.013 -4.046 -20.716 1.00 95.69 300 LYS A N 1
ATOM 2359 C CA . LYS A 1 300 ? 13.198 -3.899 -19.869 1.00 95.69 300 LYS A CA 1
ATOM 2360 C C . LYS A 1 300 ? 12.784 -3.875 -18.402 1.00 95.69 300 LYS A C 1
ATOM 2362 O O . LYS A 1 300 ? 11.765 -3.274 -18.065 1.00 95.69 300 LYS A O 1
ATOM 2367 N N . LEU A 1 301 ? 13.563 -4.531 -17.544 1.00 98.25 301 LEU A N 1
ATOM 2368 C CA . LEU A 1 301 ? 13.369 -4.499 -16.098 1.00 98.25 301 LEU A CA 1
ATOM 2369 C C . LEU A 1 301 ? 13.885 -3.194 -15.517 1.00 98.25 301 LEU A C 1
ATOM 2371 O O . LEU A 1 301 ? 15.056 -2.870 -15.679 1.00 98.25 301 LEU A O 1
A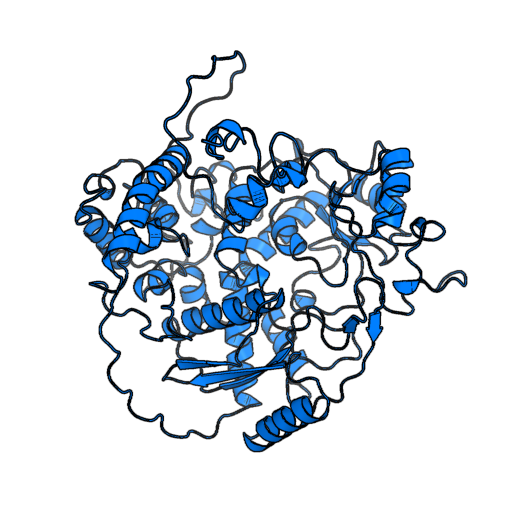TOM 2375 N N . PHE A 1 302 ? 13.008 -2.462 -14.837 1.00 98.44 302 PHE A N 1
ATOM 2376 C CA . PHE A 1 302 ? 13.297 -1.138 -14.312 1.00 98.44 302 PHE A CA 1
ATOM 2377 C C . PHE A 1 302 ? 13.215 -1.084 -12.790 1.00 98.44 302 PHE A C 1
ATOM 2379 O O . PHE A 1 302 ? 12.308 -1.653 -12.169 1.00 98.44 302 PHE A O 1
ATOM 2386 N N . TRP A 1 303 ? 14.165 -0.372 -12.181 1.00 98.00 303 TRP A N 1
ATOM 2387 C CA . TRP A 1 303 ? 14.161 -0.102 -10.749 1.00 98.00 303 TRP A CA 1
ATOM 2388 C C . TRP A 1 303 ? 14.909 1.178 -10.375 1.00 98.00 303 TRP A C 1
ATOM 2390 O O . TRP A 1 303 ? 15.996 1.467 -10.882 1.00 98.00 303 TRP A O 1
ATOM 2400 N N . ARG A 1 304 ? 14.341 1.921 -9.423 1.00 96.00 304 ARG A N 1
ATOM 2401 C CA . ARG A 1 304 ? 14.967 3.058 -8.741 1.00 96.00 304 ARG A CA 1
ATOM 2402 C C . ARG A 1 304 ? 14.635 2.992 -7.260 1.00 96.00 304 ARG A C 1
ATOM 2404 O O . ARG A 1 304 ? 13.455 2.943 -6.903 1.00 96.00 304 ARG A O 1
ATOM 2411 N N . GLY A 1 305 ? 15.639 3.001 -6.396 1.00 92.56 305 GLY A N 1
ATOM 2412 C CA . GLY A 1 305 ? 15.435 3.011 -4.949 1.00 92.56 305 GLY A CA 1
ATOM 2413 C C . GLY A 1 305 ? 16.731 3.231 -4.185 1.00 92.56 305 GLY A C 1
ATOM 2414 O O . GLY A 1 305 ? 17.807 3.235 -4.771 1.00 92.56 305 GLY A O 1
ATOM 2415 N N . SER A 1 306 ? 16.632 3.435 -2.879 1.00 89.31 306 SER A N 1
ATOM 2416 C CA . SER A 1 306 ? 17.803 3.616 -2.026 1.00 89.31 306 SER A CA 1
ATOM 2417 C C . SER A 1 306 ? 18.505 2.291 -1.731 1.00 89.31 306 SER A C 1
ATOM 2419 O O . SER A 1 306 ? 17.967 1.195 -1.929 1.00 89.31 306 SER A O 1
ATOM 2421 N N . ASP A 1 307 ? 19.713 2.395 -1.204 1.00 87.62 307 ASP A N 1
ATOM 2422 C CA . ASP A 1 307 ? 20.551 1.308 -0.702 1.00 87.62 307 ASP A CA 1
ATOM 2423 C C . ASP A 1 307 ? 20.156 0.849 0.713 1.00 87.62 307 ASP A C 1
ATOM 2425 O O . ASP A 1 307 ? 20.955 0.238 1.411 1.00 87.62 307 ASP A O 1
ATOM 2429 N N . THR A 1 308 ? 18.904 1.079 1.131 1.00 79.00 308 THR A N 1
ATOM 2430 C CA . THR A 1 308 ? 18.359 0.694 2.448 1.00 79.00 308 THR A CA 1
ATOM 2431 C C . THR A 1 308 ? 18.207 -0.813 2.650 1.00 79.00 308 THR A C 1
ATOM 2433 O O . THR A 1 308 ? 17.393 -1.249 3.449 1.00 79.00 308 THR A O 1
ATOM 2436 N N . HIS A 1 309 ? 18.916 -1.636 1.891 1.00 73.69 309 HIS A N 1
ATOM 2437 C CA . HIS A 1 309 ? 18.698 -3.068 1.874 1.00 73.69 309 HIS A CA 1
ATOM 2438 C C . HIS A 1 309 ? 19.320 -3.763 3.090 1.00 73.69 309 HIS A C 1
ATOM 2440 O O . HIS A 1 309 ? 20.498 -3.576 3.383 1.00 73.69 309 HIS A O 1
ATOM 2446 N N . CYS A 1 310 ? 18.540 -4.622 3.740 1.00 68.94 310 CYS A N 1
ATOM 2447 C CA . CYS A 1 310 ? 18.971 -5.406 4.883 1.00 68.94 310 CYS A CA 1
ATOM 2448 C C . CYS A 1 310 ? 18.329 -6.798 4.810 1.00 68.94 310 CYS A C 1
ATOM 2450 O O . CYS A 1 310 ? 17.116 -6.931 4.673 1.00 68.94 310 CYS A O 1
ATOM 2452 N N . LEU A 1 311 ? 19.154 -7.845 4.861 1.00 71.06 311 LEU A N 1
ATOM 2453 C CA . LEU A 1 311 ? 18.679 -9.222 4.949 1.00 71.06 311 LEU A CA 1
ATOM 2454 C C . LEU A 1 311 ? 18.593 -9.656 6.408 1.00 71.06 311 LEU A C 1
ATOM 2456 O O . LEU A 1 311 ? 19.543 -9.471 7.171 1.00 71.06 311 LEU A O 1
ATOM 2460 N N . LEU A 1 312 ? 17.506 -10.344 6.766 1.00 73.81 312 LEU A N 1
ATOM 2461 C CA . LEU A 1 312 ? 17.417 -11.000 8.068 1.00 73.81 312 LEU A CA 1
ATOM 2462 C C . LEU A 1 312 ? 18.569 -12.015 8.232 1.00 73.81 312 LEU A C 1
ATOM 2464 O O . LEU A 1 312 ? 18.986 -12.635 7.245 1.00 73.81 312 LEU A O 1
ATOM 2468 N N . PRO A 1 313 ? 19.074 -12.256 9.455 1.00 68.56 313 PRO A N 1
ATOM 2469 C CA . PRO A 1 313 ? 20.153 -13.215 9.681 1.00 68.56 313 PRO A CA 1
ATOM 2470 C C . PRO A 1 313 ? 19.877 -14.591 9.053 1.00 68.56 313 PRO A C 1
ATOM 2472 O O . PRO A 1 313 ? 18.810 -15.179 9.258 1.00 68.56 313 PRO A O 1
ATOM 2475 N N . GLY A 1 314 ? 20.841 -15.102 8.280 1.00 64.50 314 GLY A N 1
ATOM 2476 C CA . GLY A 1 314 ? 20.765 -16.407 7.606 1.00 64.50 314 GLY A CA 1
ATOM 2477 C C . GLY A 1 314 ? 20.149 -16.402 6.201 1.00 64.50 314 GLY A C 1
ATOM 2478 O O . GLY A 1 314 ? 19.942 -17.478 5.653 1.00 64.50 314 GLY A O 1
ATOM 2479 N N . SER A 1 315 ? 19.860 -15.234 5.614 1.00 64.50 315 SER A N 1
ATOM 2480 C CA . SER A 1 315 ? 19.252 -15.155 4.268 1.00 64.50 315 SER A CA 1
ATOM 2481 C C . SER A 1 315 ? 20.255 -15.320 3.113 1.00 64.50 315 SER A C 1
ATOM 2483 O O . SER A 1 315 ? 19.860 -15.645 2.002 1.00 64.50 315 SER A O 1
ATOM 2485 N N . CYS A 1 316 ? 21.561 -15.176 3.365 1.00 59.94 316 CYS A N 1
ATOM 2486 C CA . CYS A 1 316 ? 22.608 -15.666 2.461 1.00 59.94 316 CYS A CA 1
ATOM 2487 C C . CYS A 1 316 ? 23.265 -16.893 3.094 1.00 59.94 316 CYS A C 1
ATOM 2489 O O . CYS A 1 316 ? 23.795 -16.794 4.204 1.00 59.94 316 CYS A O 1
ATOM 2491 N N . GLY A 1 317 ? 23.221 -18.040 2.413 1.00 48.41 317 GLY A N 1
ATOM 2492 C CA . GLY A 1 317 ? 23.702 -19.303 2.983 1.00 48.41 317 GLY A CA 1
ATOM 2493 C C . GLY A 1 317 ? 24.223 -20.343 1.994 1.00 48.41 317 GLY A C 1
ATOM 2494 O O . GLY A 1 317 ? 24.981 -21.220 2.407 1.00 48.41 317 GLY A O 1
ATOM 2495 N N . GLU A 1 318 ? 23.925 -20.250 0.698 1.00 46.16 318 GLU A N 1
ATOM 2496 C CA . GLU A 1 318 ? 24.545 -21.153 -0.276 1.00 46.16 318 GLU A CA 1
ATOM 2497 C C . GLU A 1 318 ? 25.897 -20.583 -0.725 1.00 46.16 318 GLU A C 1
ATOM 2499 O O . GLU A 1 318 ? 25.974 -19.673 -1.544 1.00 46.16 318 GLU A O 1
ATOM 2504 N N . GLY A 1 319 ? 26.983 -21.083 -0.121 1.00 51.41 319 GLY A N 1
ATOM 2505 C CA . GLY A 1 319 ? 28.362 -20.687 -0.449 1.00 51.41 319 GLY A CA 1
ATOM 2506 C C . GLY A 1 319 ? 29.231 -20.234 0.731 1.00 51.41 319 GLY A C 1
ATOM 2507 O O . GLY A 1 319 ? 30.404 -19.933 0.533 1.00 51.41 319 GLY A O 1
ATOM 2508 N N . GLY A 1 320 ? 28.701 -20.213 1.961 1.00 45.38 320 GLY A N 1
ATOM 2509 C CA . GLY A 1 320 ? 29.505 -20.023 3.180 1.00 45.38 320 GLY A CA 1
ATOM 2510 C C . GLY A 1 320 ? 29.774 -18.576 3.618 1.00 45.38 320 GLY A C 1
ATOM 2511 O O . GLY A 1 320 ? 30.488 -18.386 4.600 1.00 45.38 320 GLY A O 1
ATOM 2512 N N . LEU A 1 321 ? 29.192 -17.562 2.965 1.00 50.00 321 LEU A N 1
ATOM 2513 C CA . LEU A 1 321 ? 29.166 -16.191 3.492 1.00 50.00 321 LEU A CA 1
ATOM 2514 C C . LEU A 1 321 ? 27.797 -15.859 4.093 1.00 50.00 321 LEU A C 1
ATOM 2516 O O . LEU A 1 321 ? 26.786 -15.846 3.397 1.00 50.00 321 LEU A O 1
ATOM 2520 N N . ALA A 1 322 ? 27.787 -15.540 5.387 1.00 55.06 322 ALA A N 1
ATOM 2521 C CA . ALA A 1 322 ? 26.628 -14.963 6.050 1.00 55.06 322 ALA A CA 1
ATOM 2522 C C . ALA A 1 322 ? 26.513 -13.471 5.683 1.00 55.06 322 ALA A C 1
ATOM 2524 O O . ALA A 1 322 ? 27.334 -12.653 6.111 1.00 55.06 322 ALA A O 1
ATOM 2525 N N . CYS A 1 323 ? 25.482 -13.101 4.920 1.00 58.06 323 CYS A N 1
ATOM 2526 C CA . CYS A 1 323 ? 25.077 -11.702 4.789 1.00 58.06 323 CYS A CA 1
ATOM 2527 C C . CYS A 1 323 ? 24.252 -11.342 6.026 1.00 58.06 323 CYS A C 1
ATOM 2529 O O . CYS A 1 323 ? 23.141 -11.838 6.214 1.00 58.06 323 CYS A O 1
ATOM 2531 N N . SER A 1 324 ? 24.819 -10.496 6.874 1.00 64.88 324 SER A N 1
ATOM 2532 C CA . SER A 1 324 ? 24.087 -9.727 7.876 1.00 64.88 324 SER A CA 1
ATOM 2533 C C . SER A 1 324 ? 24.120 -8.271 7.435 1.00 64.88 324 SER A C 1
ATOM 2535 O O . SER A 1 324 ? 25.062 -7.862 6.758 1.00 64.88 324 SER A O 1
ATOM 2537 N N . CYS A 1 325 ? 23.146 -7.469 7.836 1.00 67.56 325 CYS A N 1
ATOM 2538 C CA . CYS A 1 325 ? 23.163 -6.030 7.569 1.00 67.56 325 CYS A CA 1
ATOM 2539 C C . CYS A 1 325 ? 24.410 -5.355 8.153 1.00 67.56 325 CYS A C 1
ATOM 2541 O O . CYS A 1 325 ? 24.925 -4.408 7.563 1.00 67.56 325 CYS A O 1
ATOM 2543 N N . ALA A 1 326 ? 24.972 -5.938 9.221 1.00 66.69 326 ALA A N 1
ATOM 2544 C CA . ALA A 1 326 ? 26.208 -5.479 9.852 1.00 66.69 326 ALA A CA 1
ATOM 2545 C C . ALA A 1 326 ? 27.413 -5.574 8.900 1.00 66.69 326 ALA A C 1
ATOM 2547 O O . ALA A 1 326 ? 28.413 -4.882 9.063 1.00 66.69 326 ALA A O 1
ATOM 2548 N N . ASN A 1 327 ? 27.303 -6.431 7.882 1.00 73.38 327 ASN A N 1
ATOM 2549 C CA . ASN A 1 327 ? 28.329 -6.695 6.883 1.00 73.38 327 ASN A CA 1
ATOM 2550 C C . ASN A 1 327 ? 28.131 -5.848 5.608 1.00 73.38 327 ASN A C 1
ATOM 2552 O O . ASN A 1 327 ? 28.841 -6.052 4.622 1.00 73.38 327 ASN A O 1
ATOM 2556 N N . PHE A 1 328 ? 27.178 -4.904 5.573 1.00 78.00 328 PHE A N 1
ATOM 2557 C CA . PHE A 1 328 ? 26.971 -4.033 4.411 1.00 78.00 328 PHE A CA 1
ATOM 2558 C C . PHE A 1 328 ? 28.079 -2.970 4.311 1.00 78.00 328 PHE A C 1
ATOM 2560 O O . PHE A 1 328 ? 27.957 -1.855 4.812 1.00 78.00 328 PHE A O 1
ATOM 2567 N N . SER A 1 329 ? 29.183 -3.344 3.659 1.00 78.31 329 SER A N 1
ATOM 2568 C CA . SER A 1 329 ? 30.433 -2.575 3.562 1.00 78.31 329 SER A CA 1
ATOM 2569 C C . SER A 1 329 ? 30.917 -2.427 2.117 1.00 78.31 329 SER A C 1
ATOM 2571 O O . SER A 1 329 ? 30.462 -3.139 1.218 1.00 78.31 329 SER A O 1
ATOM 2573 N N . ALA A 1 330 ? 31.913 -1.569 1.882 1.00 81.00 330 ALA A N 1
ATOM 2574 C CA . ALA A 1 330 ? 32.544 -1.400 0.567 1.00 81.00 330 ALA A CA 1
ATOM 2575 C C . ALA A 1 330 ? 33.102 -2.709 -0.037 1.00 81.00 330 ALA A C 1
ATOM 2577 O O . ALA A 1 330 ? 33.213 -2.828 -1.256 1.00 81.00 330 ALA A O 1
ATOM 2578 N N . GLN A 1 331 ? 33.422 -3.710 0.788 1.00 81.69 331 GLN A N 1
ATOM 2579 C CA . GLN A 1 331 ? 33.947 -5.004 0.348 1.00 81.69 331 GLN A CA 1
ATOM 2580 C C . GLN A 1 331 ? 32.843 -6.020 0.022 1.00 81.69 331 GLN A C 1
ATOM 2582 O O . GLN A 1 331 ? 33.073 -6.948 -0.751 1.00 81.69 331 GLN A O 1
ATOM 2587 N N . GLN A 1 332 ? 31.658 -5.875 0.619 1.00 81.44 332 GLN A N 1
ATOM 2588 C CA . GLN A 1 332 ? 30.611 -6.904 0.600 1.00 81.44 332 GLN A CA 1
ATOM 2589 C C . GLN A 1 332 ? 29.280 -6.420 0.016 1.00 81.44 332 GLN A C 1
ATOM 2591 O O . GLN A 1 332 ? 28.405 -7.247 -0.228 1.00 81.44 332 GLN A O 1
ATOM 2596 N N . TRP A 1 333 ? 29.127 -5.124 -0.284 1.00 85.69 333 TRP A N 1
ATOM 2597 C CA . TRP A 1 333 ? 27.874 -4.534 -0.772 1.00 85.69 333 TRP A CA 1
ATOM 2598 C C . TRP A 1 333 ? 27.282 -5.277 -1.976 1.00 85.69 333 TRP A C 1
ATOM 2600 O O . TRP A 1 333 ? 26.066 -5.413 -2.060 1.00 85.69 333 TRP A O 1
ATOM 2610 N N . MET A 1 334 ? 28.122 -5.818 -2.865 1.00 86.69 334 MET A N 1
ATOM 2611 C CA . MET A 1 334 ? 27.714 -6.561 -4.066 1.00 86.69 334 MET A CA 1
ATOM 2612 C C . MET A 1 334 ? 26.926 -7.847 -3.774 1.00 86.69 334 MET A C 1
ATOM 2614 O O . MET A 1 334 ? 26.294 -8.381 -4.678 1.00 86.69 334 MET A O 1
ATOM 2618 N N . GLN A 1 335 ? 26.962 -8.358 -2.542 1.00 80.94 335 GLN A N 1
ATOM 2619 C CA . GLN A 1 335 ? 26.252 -9.582 -2.146 1.00 80.94 335 GLN A CA 1
ATOM 2620 C C . GLN A 1 335 ? 24.768 -9.333 -1.863 1.00 80.94 335 GLN A C 1
ATOM 2622 O O . GLN A 1 335 ? 23.973 -10.267 -1.832 1.00 80.94 335 GLN A O 1
ATOM 2627 N N . PHE A 1 336 ? 24.384 -8.073 -1.680 1.00 84.69 336 PHE A N 1
ATOM 2628 C CA . PHE A 1 336 ? 23.053 -7.706 -1.232 1.00 84.69 336 PHE A CA 1
ATOM 2629 C C . PHE A 1 336 ? 22.092 -7.519 -2.423 1.00 84.69 336 PHE A C 1
ATOM 2631 O O . PHE A 1 336 ? 22.474 -6.896 -3.414 1.00 84.69 336 PHE A O 1
ATOM 2638 N N . PRO A 1 337 ? 20.842 -8.006 -2.349 1.00 88.50 337 PRO A N 1
ATOM 2639 C CA . PRO A 1 337 ? 19.828 -7.941 -3.405 1.00 88.50 337 PRO A CA 1
ATOM 2640 C C . PRO A 1 337 ? 19.750 -6.638 -4.204 1.00 88.50 337 PRO A C 1
ATOM 2642 O O . PRO A 1 337 ? 19.879 -6.663 -5.426 1.00 88.50 337 PRO A O 1
ATOM 2645 N N . ARG A 1 338 ? 19.589 -5.474 -3.555 1.00 91.75 338 ARG A N 1
ATOM 2646 C CA . ARG A 1 338 ? 19.494 -4.192 -4.288 1.00 91.75 338 ARG A CA 1
ATOM 2647 C C . ARG A 1 338 ? 20.783 -3.849 -5.036 1.00 91.75 338 ARG A C 1
ATOM 2649 O O . ARG A 1 338 ? 20.729 -3.341 -6.151 1.00 91.75 338 ARG A O 1
ATOM 2656 N N . SER A 1 339 ? 21.933 -4.192 -4.467 1.00 91.44 339 SER A N 1
ATOM 2657 C CA . SER A 1 339 ? 23.229 -4.058 -5.130 1.00 91.44 339 SER A CA 1
ATOM 2658 C C . SER A 1 339 ? 23.360 -5.004 -6.316 1.00 91.44 339 SER A C 1
ATOM 2660 O O . SER A 1 339 ? 23.754 -4.569 -7.392 1.00 91.44 339 SER A O 1
ATOM 2662 N N . ARG A 1 340 ? 22.977 -6.280 -6.160 1.00 92.06 340 ARG A N 1
ATOM 2663 C CA . ARG A 1 340 ? 22.971 -7.266 -7.252 1.00 92.06 340 ARG A CA 1
ATOM 2664 C C . ARG A 1 340 ? 22.082 -6.814 -8.400 1.00 92.06 340 ARG A C 1
ATOM 2666 O O . ARG A 1 340 ? 22.492 -6.896 -9.550 1.00 92.06 340 ARG A O 1
ATOM 2673 N N . LEU A 1 341 ? 20.909 -6.264 -8.093 1.00 95.56 341 LEU A N 1
ATOM 2674 C CA . LEU A 1 341 ? 20.000 -5.682 -9.076 1.00 95.56 341 LEU A CA 1
ATOM 2675 C C . LEU A 1 341 ? 20.665 -4.566 -9.898 1.00 95.56 341 LEU A C 1
ATOM 2677 O O . LEU A 1 341 ? 20.596 -4.582 -11.125 1.00 95.56 341 LEU A O 1
ATOM 2681 N N . VAL A 1 342 ? 21.345 -3.629 -9.234 1.00 95.69 342 VAL A N 1
ATOM 2682 C CA . VAL A 1 342 ? 22.085 -2.547 -9.903 1.00 95.69 342 VAL A CA 1
ATOM 2683 C C . VAL A 1 342 ? 23.274 -3.094 -10.708 1.00 95.69 342 VAL A C 1
ATOM 2685 O O . VAL A 1 342 ? 23.498 -2.667 -11.839 1.00 95.69 342 VAL A O 1
ATOM 2688 N N . LEU A 1 343 ? 23.989 -4.104 -10.201 1.00 94.44 343 LEU A N 1
ATOM 2689 C CA . LEU A 1 343 ? 25.057 -4.785 -10.944 1.00 94.44 343 LEU A CA 1
ATOM 2690 C C . LEU A 1 343 ? 24.529 -5.494 -12.197 1.00 94.44 343 LEU A C 1
ATOM 2692 O O . LEU A 1 343 ? 25.171 -5.436 -13.245 1.00 94.44 343 LEU A O 1
ATOM 2696 N N . TYR A 1 344 ? 23.341 -6.103 -12.146 1.00 95.88 344 TYR A N 1
ATOM 2697 C CA . TYR A 1 344 ? 22.709 -6.669 -13.338 1.00 95.88 344 TYR A CA 1
ATOM 2698 C C . TYR A 1 344 ? 22.416 -5.606 -14.403 1.00 95.88 344 TYR A C 1
ATOM 2700 O O . TYR A 1 344 ? 22.475 -5.931 -15.585 1.00 95.88 344 TYR A O 1
ATOM 2708 N N . SER A 1 345 ? 22.190 -4.341 -14.028 1.00 96.25 345 SER A N 1
ATOM 2709 C CA . SER A 1 345 ? 22.087 -3.241 -14.998 1.00 96.25 345 SER A CA 1
ATOM 2710 C C . SER A 1 345 ? 23.404 -2.973 -15.731 1.00 96.25 345 SER A C 1
ATOM 2712 O O . SER A 1 345 ? 23.386 -2.639 -16.911 1.00 96.25 345 SER A O 1
ATOM 2714 N N . MET A 1 346 ? 24.550 -3.182 -15.077 1.00 93.44 346 MET A N 1
ATOM 2715 C CA . MET A 1 346 ? 25.863 -3.074 -15.726 1.00 93.44 346 MET A CA 1
ATOM 2716 C C . MET A 1 346 ? 26.165 -4.275 -16.628 1.00 93.44 346 MET A C 1
ATOM 2718 O O . MET A 1 346 ? 26.779 -4.120 -17.679 1.00 93.44 346 MET A O 1
ATOM 2722 N N . LEU A 1 347 ? 25.760 -5.476 -16.203 1.00 93.94 347 LEU A N 1
ATOM 2723 C CA . LEU A 1 347 ? 26.048 -6.729 -16.908 1.00 93.94 347 LEU A CA 1
ATOM 2724 C C . LEU A 1 347 ? 25.097 -6.987 -18.081 1.00 93.94 347 LEU A C 1
ATOM 2726 O O . LEU A 1 347 ? 25.483 -7.613 -19.064 1.00 93.94 347 LEU A O 1
ATOM 2730 N N . MET A 1 348 ? 23.850 -6.529 -17.974 1.00 95.44 348 MET A N 1
ATOM 2731 C CA . MET A 1 348 ? 22.795 -6.729 -18.967 1.00 95.44 348 MET A CA 1
ATOM 2732 C C . MET A 1 348 ? 22.073 -5.400 -19.253 1.00 95.44 348 MET A C 1
ATOM 2734 O O . MET A 1 348 ? 20.860 -5.306 -19.042 1.00 95.44 348 MET A O 1
ATOM 2738 N N . PRO A 1 349 ? 22.782 -4.361 -19.736 1.00 95.31 349 PRO A N 1
ATOM 2739 C CA . PRO A 1 349 ? 22.239 -3.007 -19.870 1.00 95.31 349 PRO A CA 1
ATOM 2740 C C . PRO A 1 349 ? 21.071 -2.902 -20.852 1.00 95.31 349 PRO A C 1
ATOM 2742 O O . PRO A 1 349 ? 20.275 -1.976 -20.732 1.00 95.31 349 PRO A O 1
ATOM 2745 N N . ASP A 1 350 ? 20.913 -3.852 -21.776 1.00 95.50 350 ASP A N 1
ATOM 2746 C CA . ASP A 1 350 ? 19.764 -3.910 -22.690 1.00 95.50 350 ASP A CA 1
ATOM 2747 C C . ASP A 1 350 ? 18.505 -4.486 -22.020 1.00 95.50 350 ASP A C 1
ATOM 2749 O O . ASP A 1 350 ? 17.390 -4.232 -22.469 1.00 95.50 350 ASP A O 1
ATOM 2753 N N . LYS A 1 351 ? 18.668 -5.234 -20.921 1.00 96.62 351 LYS A N 1
ATOM 2754 C CA . LYS A 1 351 ? 17.598 -5.980 -20.237 1.00 96.62 351 LYS A CA 1
ATOM 2755 C C . LYS A 1 351 ? 17.227 -5.397 -18.877 1.00 96.62 351 LYS A C 1
ATOM 2757 O O . LYS A 1 351 ? 16.078 -5.521 -18.461 1.00 96.62 351 LYS A O 1
ATOM 2762 N N . VAL A 1 352 ? 18.171 -4.750 -18.193 1.00 97.88 352 VAL A N 1
ATOM 2763 C CA . VAL A 1 352 ? 17.996 -4.205 -16.841 1.00 97.88 352 VAL A CA 1
ATOM 2764 C C . VAL A 1 352 ? 18.437 -2.748 -16.796 1.00 97.88 352 VAL A C 1
ATOM 2766 O O . VAL A 1 352 ? 19.557 -2.399 -17.161 1.00 97.88 352 VAL A O 1
ATOM 2769 N N . ASP A 1 353 ? 17.548 -1.885 -16.323 1.00 97.62 353 ASP A N 1
ATOM 2770 C CA . ASP A 1 353 ? 17.820 -0.504 -15.953 1.00 97.62 353 ASP A CA 1
ATOM 2771 C C . ASP A 1 353 ? 17.519 -0.317 -14.465 1.00 97.62 353 ASP A C 1
ATOM 2773 O O . ASP A 1 353 ? 16.401 0.003 -14.057 1.00 97.62 353 ASP A O 1
ATOM 2777 N N . ALA A 1 354 ? 18.542 -0.523 -13.644 1.00 97.88 354 ALA A N 1
ATOM 2778 C CA . ALA A 1 354 ? 18.449 -0.390 -12.203 1.00 97.88 354 ALA A CA 1
ATOM 2779 C C . ALA A 1 354 ? 19.552 0.525 -11.682 1.00 97.88 354 ALA A C 1
ATOM 2781 O O . ALA A 1 354 ? 20.731 0.305 -11.953 1.00 97.88 354 ALA A O 1
ATOM 2782 N N . LYS A 1 355 ? 19.161 1.534 -10.904 1.00 96.94 355 LYS A N 1
ATOM 2783 C CA . LYS A 1 355 ? 20.082 2.483 -10.272 1.00 96.94 355 LYS A CA 1
ATOM 2784 C C . LYS A 1 355 ? 19.618 2.849 -8.873 1.00 96.94 355 LYS A C 1
ATOM 2786 O O . LYS A 1 355 ? 18.415 2.877 -8.602 1.00 96.94 355 LYS A O 1
ATOM 2791 N N . PHE A 1 356 ? 20.573 3.175 -8.014 1.00 95.31 356 PHE A N 1
ATOM 2792 C CA . PHE A 1 356 ? 20.284 3.758 -6.714 1.00 95.31 356 PHE A CA 1
ATOM 2793 C C . PHE A 1 356 ? 19.802 5.207 -6.850 1.00 95.31 356 PHE A C 1
ATOM 2795 O O . PHE A 1 356 ? 20.160 5.906 -7.800 1.00 95.31 356 PHE A O 1
ATOM 2802 N N . THR A 1 357 ? 18.984 5.661 -5.901 1.00 91.69 357 THR A N 1
ATOM 2803 C CA . THR A 1 357 ? 18.598 7.074 -5.758 1.00 91.69 357 THR A CA 1
ATOM 2804 C C . THR A 1 357 ? 19.791 7.953 -5.388 1.00 91.69 357 THR A C 1
ATOM 2806 O O . THR A 1 357 ? 20.800 7.455 -4.891 1.00 91.69 357 THR A O 1
ATOM 2809 N N . LYS A 1 358 ? 19.667 9.271 -5.596 1.00 81.12 358 LYS A N 1
ATOM 2810 C CA . LYS A 1 358 ? 20.708 10.238 -5.207 1.00 81.12 358 LYS A CA 1
ATOM 2811 C C . LYS A 1 358 ? 20.954 10.277 -3.691 1.00 81.12 358 LYS A C 1
ATOM 2813 O O . LYS A 1 358 ? 22.082 10.502 -3.259 1.00 81.12 358 LYS A O 1
ATOM 2818 N N . ASP A 1 359 ? 19.923 9.976 -2.903 1.00 82.44 359 ASP A N 1
ATOM 2819 C CA . ASP A 1 359 ? 19.976 9.948 -1.440 1.00 82.44 359 ASP A CA 1
ATOM 2820 C C . ASP A 1 359 ? 20.512 8.601 -0.936 1.00 82.44 359 ASP A C 1
ATOM 2822 O O . ASP A 1 359 ? 19.754 7.681 -0.616 1.00 82.44 359 ASP A O 1
ATOM 2826 N N . VAL A 1 360 ? 21.840 8.475 -0.925 1.00 82.38 360 VAL A N 1
ATOM 2827 C CA . VAL A 1 360 ? 22.549 7.289 -0.425 1.00 82.38 360 VAL A CA 1
ATOM 2828 C C . VAL A 1 360 ? 22.505 7.262 1.102 1.00 82.38 360 VAL A C 1
ATOM 2830 O O . VAL A 1 360 ? 22.942 8.203 1.769 1.00 82.38 360 VAL A O 1
ATOM 2833 N N . VAL A 1 361 ? 22.006 6.161 1.657 1.00 81.62 361 VAL A N 1
ATOM 2834 C CA . VAL A 1 361 ? 21.880 5.941 3.099 1.00 81.62 361 VAL A CA 1
ATOM 2835 C C . VAL A 1 361 ? 23.205 5.472 3.691 1.00 81.62 361 VAL A C 1
ATOM 2837 O O . VAL A 1 361 ? 23.646 6.023 4.702 1.00 81.62 361 VAL A O 1
ATOM 2840 N N . ASN A 1 362 ? 23.895 4.521 3.051 1.00 80.69 362 ASN A N 1
ATOM 2841 C CA . ASN A 1 362 ? 25.226 4.103 3.473 1.00 80.69 362 ASN A CA 1
ATOM 2842 C C . ASN A 1 362 ? 26.299 5.027 2.878 1.00 80.69 362 ASN A C 1
ATOM 2844 O O . ASN A 1 362 ? 26.814 4.815 1.778 1.00 80.69 362 ASN A O 1
ATOM 2848 N N . ARG A 1 363 ? 26.653 6.074 3.631 1.00 83.62 363 ARG A N 1
ATOM 2849 C CA . ARG A 1 363 ? 27.588 7.122 3.188 1.00 83.62 363 ARG A CA 1
ATOM 2850 C C . ARG A 1 363 ? 28.963 6.599 2.762 1.00 83.62 363 ARG A C 1
ATOM 2852 O O . ARG A 1 363 ? 29.588 7.229 1.914 1.00 83.62 363 ARG A O 1
ATOM 2859 N N . GLU A 1 364 ? 29.423 5.465 3.291 1.00 84.31 364 GLU A N 1
ATOM 2860 C CA . GLU A 1 364 ? 30.703 4.859 2.890 1.00 84.31 364 GLU A CA 1
ATOM 2861 C C . GLU A 1 364 ? 30.687 4.367 1.435 1.00 84.31 364 GLU A C 1
ATOM 2863 O O . GLU A 1 364 ? 31.724 4.329 0.773 1.00 84.31 364 GLU A O 1
ATOM 2868 N N . LEU A 1 365 ? 29.505 4.033 0.911 1.00 87.31 365 LEU A N 1
ATOM 2869 C CA . LEU A 1 365 ? 29.324 3.553 -0.456 1.00 87.31 365 LEU A CA 1
ATOM 2870 C C . LEU A 1 365 ? 29.099 4.680 -1.466 1.00 87.31 365 LEU A C 1
ATOM 2872 O O . LEU A 1 365 ? 29.109 4.420 -2.668 1.00 87.31 365 LEU A O 1
ATOM 2876 N N . LEU A 1 366 ? 28.944 5.931 -1.020 1.00 89.00 366 LEU A N 1
ATOM 2877 C CA . LEU A 1 366 ? 28.638 7.058 -1.903 1.00 89.00 366 LEU A CA 1
ATOM 2878 C C . LEU A 1 366 ? 29.677 7.217 -3.022 1.00 89.00 366 LEU A C 1
ATOM 2880 O O . LEU A 1 366 ? 29.309 7.329 -4.192 1.00 89.00 366 LEU A O 1
ATOM 2884 N N . GLU A 1 367 ? 30.970 7.184 -2.685 1.00 90.00 367 GLU A N 1
ATOM 2885 C CA . GLU A 1 367 ? 32.036 7.319 -3.687 1.00 90.00 367 GLU A CA 1
ATOM 2886 C C . GLU A 1 367 ? 32.148 6.087 -4.589 1.00 90.00 367 GLU A C 1
ATOM 2888 O O . GLU A 1 367 ? 32.428 6.223 -5.779 1.00 90.00 367 GLU A O 1
ATOM 2893 N N . VAL A 1 368 ? 31.851 4.893 -4.063 1.00 89.31 368 VAL A N 1
ATOM 2894 C CA . VAL A 1 368 ? 31.780 3.662 -4.866 1.00 89.31 368 VAL A CA 1
ATOM 2895 C C . VAL A 1 368 ? 30.667 3.793 -5.905 1.00 89.31 368 VAL A C 1
ATOM 2897 O O . VAL A 1 368 ? 30.893 3.610 -7.102 1.00 89.31 368 VAL A O 1
ATOM 2900 N N . PHE A 1 369 ? 29.466 4.172 -5.472 1.00 92.00 369 PHE A N 1
ATOM 2901 C CA . PHE A 1 369 ? 28.310 4.296 -6.351 1.00 92.00 369 PHE A CA 1
ATOM 2902 C C . PHE A 1 369 ? 28.483 5.416 -7.376 1.00 92.00 369 PHE A C 1
ATOM 2904 O O . PHE A 1 369 ? 28.140 5.230 -8.545 1.00 92.00 369 PHE A O 1
ATOM 2911 N N . ARG A 1 370 ? 29.060 6.557 -6.979 1.00 90.31 370 ARG A N 1
ATOM 2912 C CA . ARG A 1 370 ? 29.353 7.664 -7.897 1.00 90.31 370 ARG A CA 1
ATOM 2913 C C . ARG A 1 370 ? 30.427 7.280 -8.915 1.00 90.31 370 ARG A C 1
ATOM 2915 O O . ARG A 1 370 ? 30.216 7.492 -10.108 1.00 90.31 370 ARG A O 1
ATOM 2922 N N . GLY A 1 371 ? 31.532 6.678 -8.470 1.00 89.50 371 GLY A N 1
ATOM 2923 C CA . GLY A 1 371 ? 32.640 6.261 -9.335 1.00 89.50 371 GLY A CA 1
ATOM 2924 C C . GLY A 1 371 ? 32.221 5.263 -10.419 1.00 89.50 371 GLY A C 1
ATOM 2925 O O . GLY A 1 371 ? 32.734 5.310 -11.535 1.00 89.50 371 GLY A O 1
ATOM 2926 N N . HIS A 1 372 ? 31.229 4.421 -10.122 1.00 89.31 372 HIS A N 1
ATOM 2927 C CA . HIS A 1 372 ? 30.654 3.455 -11.061 1.00 89.31 372 HIS A CA 1
ATOM 2928 C C . HIS A 1 372 ? 29.353 3.924 -11.741 1.00 89.31 372 HIS A C 1
ATOM 2930 O O . HIS A 1 372 ? 28.734 3.145 -12.461 1.00 89.31 372 HIS A O 1
ATOM 2936 N N . GLN A 1 373 ? 28.937 5.185 -11.558 1.00 91.81 373 GLN A N 1
ATOM 2937 C CA . GLN A 1 373 ? 27.727 5.773 -12.161 1.00 91.81 373 GLN A CA 1
ATOM 2938 C C . GLN A 1 373 ? 26.421 5.014 -11.835 1.00 91.81 373 GLN A C 1
ATOM 2940 O O . GLN A 1 373 ? 25.490 4.949 -12.648 1.00 91.81 373 GLN A O 1
ATOM 2945 N N . LEU A 1 374 ? 26.345 4.463 -10.621 1.00 93.56 374 LEU A N 1
ATOM 2946 C CA . LEU A 1 374 ? 25.231 3.646 -10.1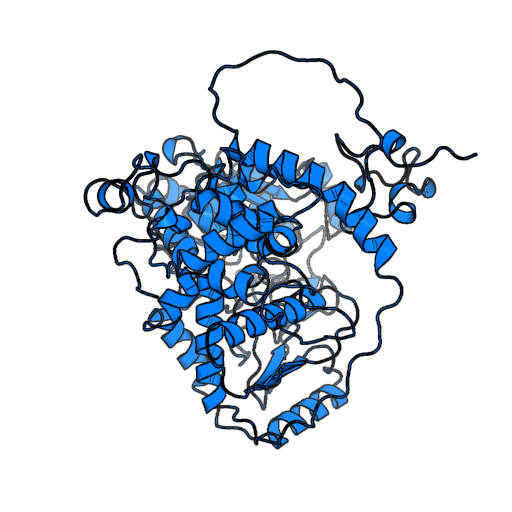24 1.00 93.56 374 LEU A CA 1
ATOM 2947 C C . LEU A 1 374 ? 24.069 4.466 -9.559 1.00 93.56 374 LEU A C 1
ATOM 2949 O O . LEU A 1 374 ? 23.032 3.900 -9.224 1.00 93.56 374 LEU A O 1
ATOM 2953 N N . LEU A 1 375 ? 24.238 5.784 -9.453 1.00 93.62 375 LEU A N 1
ATOM 2954 C CA . LEU A 1 375 ? 23.226 6.711 -8.956 1.00 93.62 375 LEU A CA 1
ATOM 2955 C C . LEU A 1 375 ? 22.447 7.339 -10.116 1.00 93.62 375 LEU A C 1
ATOM 2957 O O . LEU A 1 375 ? 23.001 7.600 -11.190 1.00 93.62 375 LEU A O 1
ATOM 2961 N N . VAL A 1 376 ? 21.167 7.626 -9.895 1.00 91.50 376 VAL A N 1
ATOM 2962 C CA . VAL A 1 376 ? 20.463 8.644 -10.685 1.00 91.50 376 VAL A CA 1
ATOM 2963 C C . VAL A 1 376 ? 20.873 10.043 -10.245 1.00 91.50 376 VAL A C 1
ATOM 2965 O O . VAL A 1 376 ? 21.246 10.256 -9.095 1.00 91.50 376 VAL A O 1
ATOM 2968 N N . GLN A 1 377 ? 20.777 10.993 -11.173 1.00 86.06 377 GLN A N 1
ATOM 2969 C CA . GLN A 1 377 ? 20.985 12.409 -10.871 1.00 86.06 377 GLN A CA 1
ATOM 2970 C C . GLN A 1 377 ? 19.777 12.994 -10.136 1.00 86.06 377 GLN A C 1
ATOM 2972 O O . GLN A 1 377 ? 19.951 13.684 -9.141 1.00 86.06 377 GLN A O 1
ATOM 2977 N N . GLU A 1 378 ? 18.567 12.629 -10.569 1.00 87.94 378 GLU A N 1
ATOM 2978 C CA . GLU A 1 378 ? 17.312 13.090 -9.980 1.00 87.94 378 GLU A CA 1
ATOM 2979 C C . GLU A 1 378 ? 16.410 11.940 -9.545 1.00 87.94 378 GLU A C 1
ATOM 2981 O O . GLU A 1 378 ? 16.483 10.827 -10.077 1.00 87.94 378 GLU A O 1
ATOM 2986 N N . ILE A 1 379 ? 15.551 12.216 -8.559 1.00 86.00 379 ILE A N 1
ATOM 2987 C CA . ILE A 1 379 ? 14.544 11.257 -8.104 1.00 86.00 379 ILE A CA 1
ATOM 2988 C C . ILE A 1 379 ? 13.580 10.998 -9.260 1.00 86.00 379 ILE A C 1
ATOM 2990 O O . ILE A 1 379 ? 12.927 11.905 -9.769 1.00 86.00 379 ILE A O 1
ATOM 2994 N N . VAL A 1 380 ? 13.485 9.733 -9.664 1.00 90.12 380 VAL A N 1
ATOM 2995 C CA . VAL A 1 380 ? 12.580 9.316 -10.733 1.00 90.12 380 VAL A CA 1
ATOM 2996 C C . VAL A 1 380 ? 11.186 9.118 -10.148 1.00 90.12 380 VAL A C 1
ATOM 2998 O O . VAL A 1 380 ? 11.023 8.268 -9.263 1.00 90.12 380 VAL A O 1
ATOM 3001 N N . PRO A 1 381 ? 10.172 9.848 -10.632 1.00 89.69 381 PRO A N 1
ATOM 3002 C CA . PRO A 1 381 ? 8.840 9.740 -10.077 1.00 89.69 381 PRO A CA 1
ATOM 3003 C C . PRO A 1 381 ? 8.144 8.444 -10.555 1.00 89.69 381 PRO A C 1
ATOM 3005 O O . PRO A 1 381 ? 8.576 7.807 -11.525 1.00 89.69 381 PRO A O 1
ATOM 3008 N N . PRO A 1 382 ? 7.068 8.005 -9.881 1.00 89.62 382 PRO A N 1
ATOM 3009 C CA . PRO A 1 382 ? 6.371 6.753 -10.194 1.00 89.62 382 PRO A CA 1
ATOM 3010 C C . PRO A 1 382 ? 5.863 6.653 -11.635 1.00 89.62 382 PRO A C 1
ATOM 3012 O O . PRO A 1 382 ? 5.863 5.570 -12.208 1.00 89.62 382 PRO A O 1
ATOM 3015 N N . GLU A 1 383 ? 5.471 7.766 -12.251 1.00 90.31 383 GLU A N 1
ATOM 3016 C CA . GLU A 1 383 ? 4.879 7.782 -13.596 1.00 90.31 383 GLU A CA 1
ATOM 3017 C C . GLU A 1 383 ? 5.902 7.377 -14.651 1.00 90.31 383 GLU A C 1
ATOM 3019 O O . GLU A 1 383 ? 5.566 6.648 -15.574 1.00 90.31 383 GLU A O 1
ATOM 3024 N N . ALA A 1 384 ? 7.171 7.748 -14.464 1.00 93.44 384 ALA A N 1
ATOM 3025 C CA . ALA A 1 384 ? 8.255 7.329 -15.349 1.00 93.44 384 ALA A CA 1
ATOM 3026 C C . ALA A 1 384 ? 8.513 5.809 -15.294 1.00 93.44 384 ALA A C 1
ATOM 3028 O O . ALA A 1 384 ? 9.142 5.251 -16.188 1.00 93.44 384 ALA A O 1
ATOM 3029 N N . HIS A 1 385 ? 8.021 5.105 -14.266 1.00 96.50 385 HIS A N 1
ATOM 3030 C CA . HIS A 1 385 ? 8.082 3.641 -14.229 1.00 96.50 385 HIS A CA 1
ATOM 3031 C C . HIS A 1 385 ? 7.027 3.005 -15.152 1.00 96.50 385 HIS A C 1
ATOM 3033 O O . HIS A 1 385 ? 7.177 1.847 -15.540 1.00 96.50 385 HIS A O 1
ATOM 3039 N N . LEU A 1 386 ? 5.974 3.740 -15.540 1.00 95.44 386 LEU A N 1
ATOM 3040 C CA . LEU A 1 386 ? 4.916 3.230 -16.418 1.00 95.44 386 LEU A CA 1
ATOM 3041 C C . LEU A 1 386 ? 5.425 2.908 -17.823 1.00 95.44 386 LEU A C 1
ATOM 3043 O O . LEU A 1 386 ? 4.800 2.089 -18.493 1.00 95.44 386 LEU A O 1
ATOM 3047 N N . ASP A 1 387 ? 6.566 3.466 -18.226 1.00 97.25 387 ASP A N 1
ATOM 3048 C CA . ASP A 1 387 ? 7.212 3.214 -19.515 1.00 97.25 387 ASP A CA 1
ATOM 3049 C C . ASP A 1 387 ? 7.853 1.823 -19.626 1.00 97.25 387 ASP A C 1
ATOM 3051 O O . ASP A 1 387 ? 8.340 1.460 -20.693 1.00 97.25 387 ASP A O 1
ATOM 3055 N N . TYR A 1 388 ? 7.848 1.011 -18.565 1.00 98.06 388 TYR A N 1
ATOM 3056 C CA . TYR A 1 388 ? 8.541 -0.279 -18.523 1.00 98.06 388 TYR A CA 1
ATOM 3057 C C . TYR A 1 388 ? 7.578 -1.436 -18.278 1.00 98.06 388 TYR A C 1
ATOM 3059 O O . TYR A 1 388 ? 6.726 -1.374 -17.393 1.00 98.06 388 TYR A O 1
ATOM 3067 N N . LYS A 1 389 ? 7.732 -2.531 -19.031 1.00 97.38 389 LYS A N 1
ATOM 3068 C CA . LYS A 1 389 ? 6.922 -3.753 -18.872 1.00 97.38 389 LYS A CA 1
ATOM 3069 C C . LYS A 1 389 ? 7.224 -4.500 -17.582 1.00 97.38 389 LYS A C 1
ATOM 3071 O O . LYS A 1 389 ? 6.349 -5.198 -17.079 1.00 97.38 389 LYS A O 1
ATOM 3076 N N . PHE A 1 390 ? 8.440 -4.371 -17.057 1.00 98.31 390 PHE A N 1
ATOM 3077 C CA . PHE A 1 390 ? 8.932 -5.156 -15.931 1.00 98.31 390 PHE A CA 1
ATOM 3078 C C . PHE A 1 390 ? 9.415 -4.228 -14.818 1.00 98.31 390 PHE A C 1
ATOM 3080 O O . PHE A 1 390 ? 10.315 -3.420 -15.035 1.00 98.31 390 PHE A O 1
ATOM 3087 N N . LEU A 1 391 ? 8.844 -4.351 -13.620 1.00 98.56 391 LEU A N 1
ATOM 3088 C CA . LEU A 1 391 ? 9.198 -3.517 -12.469 1.00 98.56 391 LEU A CA 1
ATOM 3089 C C . LEU A 1 391 ? 9.647 -4.376 -11.295 1.00 98.56 391 LEU A C 1
ATOM 3091 O O . LEU A 1 391 ? 8.939 -5.300 -10.901 1.00 98.56 391 LEU A O 1
ATOM 3095 N N . MET A 1 392 ? 10.802 -4.068 -10.708 1.00 98.06 392 MET A N 1
ATOM 3096 C CA . MET A 1 392 ? 11.317 -4.838 -9.575 1.00 98.06 392 MET A CA 1
ATOM 3097 C C . MET A 1 392 ? 10.739 -4.358 -8.238 1.00 98.06 392 MET A C 1
ATOM 3099 O O . MET A 1 392 ? 10.758 -3.169 -7.919 1.00 98.06 392 MET A O 1
ATOM 3103 N N . TYR A 1 393 ? 10.305 -5.306 -7.417 1.00 97.06 393 TYR A N 1
ATOM 3104 C CA . TYR A 1 393 ? 10.036 -5.138 -5.997 1.00 97.06 393 TYR A CA 1
ATOM 3105 C C . TYR A 1 393 ? 11.052 -5.947 -5.186 1.00 97.06 393 TYR A C 1
ATOM 3107 O O . TYR A 1 393 ? 11.116 -7.171 -5.294 1.00 97.06 393 TYR A O 1
ATOM 3115 N N . VAL A 1 394 ? 11.817 -5.259 -4.344 1.00 92.88 394 VAL A N 1
ATOM 3116 C CA . VAL A 1 394 ? 12.812 -5.849 -3.447 1.00 92.88 394 VAL A CA 1
ATOM 3117 C C . VAL A 1 394 ? 12.772 -5.122 -2.107 1.00 92.88 394 VAL A C 1
ATOM 3119 O O . VAL A 1 394 ? 12.741 -3.885 -2.058 1.00 92.88 394 VAL A O 1
ATOM 3122 N N . ASP A 1 395 ? 12.770 -5.898 -1.029 1.00 87.88 395 ASP A N 1
ATOM 3123 C CA . ASP A 1 395 ? 12.692 -5.391 0.338 1.00 87.88 395 ASP A CA 1
ATOM 3124 C C . ASP A 1 395 ? 13.862 -4.447 0.670 1.00 87.88 395 ASP A C 1
ATOM 3126 O O . ASP A 1 395 ? 14.931 -4.453 0.035 1.00 87.88 395 ASP A O 1
ATOM 3130 N N . GLY A 1 396 ? 13.592 -3.534 1.602 1.00 81.06 396 GLY A N 1
ATOM 3131 C CA . GLY A 1 396 ? 14.545 -2.558 2.125 1.00 81.06 396 GLY A CA 1
ATOM 3132 C C . GLY A 1 396 ? 15.072 -3.007 3.475 1.00 81.06 396 GLY A C 1
ATOM 3133 O O . GLY A 1 396 ? 15.594 -4.112 3.587 1.00 81.06 396 GLY A O 1
ATOM 3134 N N . VAL A 1 397 ? 14.924 -2.142 4.481 1.00 77.38 397 VAL A N 1
ATOM 3135 C CA . VAL A 1 397 ? 15.167 -2.500 5.884 1.00 77.38 397 VAL A CA 1
ATOM 3136 C C . VAL A 1 397 ? 14.098 -3.495 6.320 1.00 77.38 397 VAL A C 1
ATOM 3138 O O . VAL A 1 397 ? 14.387 -4.467 7.004 1.00 77.38 397 VAL A O 1
ATOM 3141 N N . SER A 1 398 ? 12.863 -3.291 5.875 1.00 80.50 398 SER A N 1
ATOM 3142 C CA . SER A 1 398 ? 11.817 -4.297 5.954 1.00 80.50 398 SER A CA 1
ATOM 3143 C C . SER A 1 398 ? 11.016 -4.310 4.643 1.00 80.50 398 SER A C 1
ATOM 3145 O O . SER A 1 398 ? 11.603 -4.358 3.559 1.00 80.50 398 SER A O 1
ATOM 3147 N N . LEU A 1 399 ? 9.690 -4.247 4.714 1.00 84.94 399 LEU A N 1
ATOM 3148 C CA . LEU A 1 399 ? 8.808 -4.074 3.568 1.00 84.94 399 LEU A CA 1
ATOM 3149 C C . LEU A 1 399 ? 9.057 -2.739 2.845 1.00 84.94 399 LEU A C 1
ATOM 3151 O O . LEU A 1 399 ? 9.674 -1.816 3.371 1.00 84.94 399 LEU A O 1
ATOM 3155 N N . SER A 1 400 ? 8.568 -2.623 1.610 1.00 87.31 400 SER A N 1
ATOM 3156 C CA . SER A 1 400 ? 8.522 -1.345 0.900 1.00 87.31 400 SER A CA 1
ATOM 3157 C C . SER A 1 400 ? 7.093 -1.029 0.484 1.00 87.31 400 SER A C 1
ATOM 3159 O O . SER A 1 400 ? 6.465 -1.759 -0.286 1.00 87.31 400 SER A O 1
ATOM 3161 N N . ASP A 1 401 ? 6.607 0.119 0.942 1.00 85.62 401 ASP A N 1
ATOM 3162 C CA . ASP A 1 401 ? 5.333 0.714 0.535 1.00 85.62 401 ASP A CA 1
ATOM 3163 C C . ASP A 1 401 ? 5.176 0.847 -0.990 1.00 85.62 401 ASP A C 1
ATOM 3165 O O . ASP A 1 401 ? 4.053 0.854 -1.488 1.00 85.62 401 ASP A O 1
ATOM 3169 N N . ARG A 1 402 ? 6.275 0.849 -1.760 1.00 90.81 402 ARG A N 1
ATOM 3170 C CA . ARG A 1 402 ? 6.243 0.898 -3.226 1.00 90.81 402 ARG A CA 1
ATOM 3171 C C . ARG A 1 402 ? 5.418 -0.211 -3.867 1.00 90.81 402 ARG A C 1
ATOM 3173 O O . ARG A 1 402 ? 4.933 -0.020 -4.980 1.00 90.81 402 ARG A O 1
ATOM 3180 N N . LEU A 1 403 ? 5.278 -1.367 -3.205 1.00 93.06 403 LEU A N 1
ATOM 3181 C CA . LEU A 1 403 ? 4.458 -2.459 -3.735 1.00 93.06 403 LEU A CA 1
ATOM 3182 C C . LEU A 1 403 ? 3.031 -1.987 -4.003 1.00 93.06 403 LEU A C 1
ATOM 3184 O O . LEU A 1 403 ? 2.457 -2.398 -5.005 1.00 93.06 403 LEU A O 1
ATOM 3188 N N . PHE A 1 404 ? 2.510 -1.093 -3.152 1.00 90.56 404 PHE A N 1
ATOM 3189 C CA . PHE A 1 404 ? 1.199 -0.472 -3.312 1.00 90.56 404 PHE A CA 1
ATOM 3190 C C . PHE A 1 404 ? 1.010 0.036 -4.741 1.00 90.56 404 PHE A C 1
ATOM 3192 O O . PHE A 1 404 ? 0.163 -0.459 -5.478 1.00 90.56 404 PHE A O 1
ATOM 3199 N N . TRP A 1 405 ? 1.849 0.983 -5.163 1.00 91.44 405 TRP A N 1
ATOM 3200 C CA . TRP A 1 405 ? 1.669 1.656 -6.442 1.00 91.44 405 TRP A CA 1
ATOM 3201 C C . TRP A 1 405 ? 2.209 0.844 -7.621 1.00 91.44 405 TRP A C 1
ATOM 3203 O O . TRP A 1 405 ? 1.664 0.961 -8.714 1.00 91.44 405 TRP A O 1
ATOM 3213 N N . LEU A 1 406 ? 3.206 -0.030 -7.416 1.00 95.94 406 LEU A N 1
ATOM 3214 C CA . LEU A 1 406 ? 3.700 -0.933 -8.463 1.00 95.94 406 LEU A CA 1
ATOM 3215 C C . LEU A 1 406 ? 2.588 -1.820 -9.028 1.00 95.94 406 LEU A C 1
ATOM 3217 O O . LEU A 1 406 ? 2.522 -2.013 -10.240 1.00 95.94 406 LEU A O 1
ATOM 3221 N N . LEU A 1 407 ? 1.690 -2.318 -8.177 1.00 94.69 407 LEU A N 1
ATOM 3222 C CA . LEU A 1 407 ? 0.588 -3.169 -8.622 1.00 94.69 407 LEU A CA 1
ATOM 3223 C C . LEU A 1 407 ? -0.424 -2.413 -9.502 1.00 94.69 407 LEU A C 1
ATOM 3225 O O . LEU A 1 407 ? -1.087 -3.039 -10.317 1.00 94.69 407 LEU A O 1
ATOM 3229 N N . HIS A 1 408 ? -0.503 -1.081 -9.411 1.00 91.38 408 HIS A N 1
ATOM 3230 C CA . HIS A 1 408 ? -1.398 -0.247 -10.227 1.00 91.38 408 HIS A CA 1
ATOM 3231 C C . HIS A 1 408 ? -0.819 0.155 -11.597 1.00 91.38 408 HIS A C 1
ATOM 3233 O O . HIS A 1 408 ? -1.484 0.857 -12.356 1.00 91.38 408 HIS A O 1
ATOM 3239 N N . THR A 1 409 ? 0.409 -0.253 -11.932 1.00 93.31 409 THR A N 1
ATOM 3240 C CA . THR A 1 409 ? 1.131 0.245 -13.124 1.00 93.31 409 THR A CA 1
ATOM 3241 C C . THR A 1 409 ? 0.748 -0.419 -14.447 1.00 93.31 409 THR A C 1
ATOM 3243 O O . THR A 1 409 ? 1.200 0.029 -15.506 1.00 93.31 409 THR A O 1
ATOM 3246 N N . GLU A 1 410 ? -0.033 -1.505 -14.399 1.00 94.06 410 GLU A N 1
ATOM 3247 C CA . GLU A 1 410 ? -0.257 -2.404 -15.544 1.00 94.06 410 GLU A CA 1
ATOM 3248 C C . GLU A 1 410 ? 1.073 -2.918 -16.142 1.00 94.06 410 GLU A C 1
ATOM 3250 O O . GLU A 1 410 ? 1.186 -3.203 -17.335 1.00 94.06 410 GLU A O 1
ATOM 3255 N N . SER A 1 411 ? 2.101 -3.030 -15.296 1.00 96.81 411 SER A N 1
ATOM 3256 C CA . SER A 1 411 ? 3.389 -3.654 -15.593 1.00 96.81 411 SER A CA 1
ATOM 3257 C C . SER A 1 411 ? 3.549 -4.933 -14.767 1.00 96.81 411 SER A C 1
ATOM 3259 O O . SER A 1 411 ? 2.954 -5.092 -13.701 1.00 96.81 411 SER A O 1
ATOM 3261 N N . VAL A 1 412 ? 4.365 -5.872 -15.244 1.00 98.12 412 VAL A N 1
ATOM 3262 C CA . VAL A 1 412 ? 4.637 -7.115 -14.518 1.00 98.12 412 VAL A CA 1
ATOM 3263 C C . VAL A 1 412 ? 5.605 -6.834 -13.381 1.00 98.12 412 VAL A C 1
ATOM 3265 O O . VAL A 1 412 ? 6.751 -6.427 -13.596 1.00 98.12 412 VAL A O 1
ATOM 3268 N N . VAL A 1 413 ? 5.160 -7.118 -12.161 1.00 98.44 413 VAL A N 1
ATOM 3269 C CA . VAL A 1 413 ? 6.003 -7.003 -10.975 1.00 98.44 413 VAL A CA 1
ATOM 3270 C C . VAL A 1 413 ? 6.913 -8.227 -10.861 1.00 98.44 413 VAL A C 1
ATOM 3272 O O . VAL A 1 413 ? 6.485 -9.385 -10.884 1.00 98.44 413 VAL A O 1
ATOM 3275 N N . PHE A 1 414 ? 8.208 -7.965 -10.733 1.00 98.50 414 PHE A N 1
ATOM 3276 C CA . PHE A 1 414 ? 9.214 -8.925 -10.327 1.00 98.50 414 PHE A CA 1
ATOM 3277 C C . PHE A 1 414 ? 9.359 -8.827 -8.813 1.00 98.50 414 PHE A C 1
ATOM 3279 O O . PHE A 1 414 ? 9.967 -7.885 -8.324 1.00 98.50 414 PHE A O 1
ATOM 3286 N N . LYS A 1 415 ? 8.757 -9.751 -8.057 1.00 97.69 415 LYS A N 1
ATOM 3287 C CA . LYS A 1 415 ? 8.764 -9.689 -6.590 1.00 97.69 415 LYS A CA 1
ATOM 3288 C C . LYS A 1 415 ? 9.823 -10.633 -6.031 1.00 97.69 415 LYS A C 1
ATOM 3290 O O . LYS A 1 415 ? 9.691 -11.847 -6.187 1.00 97.69 415 LYS A O 1
ATOM 3295 N N . ALA A 1 416 ? 10.828 -10.082 -5.357 1.00 94.81 416 ALA A N 1
ATOM 3296 C CA . ALA A 1 416 ? 11.744 -10.879 -4.553 1.00 94.81 416 ALA A CA 1
ATOM 3297 C C . ALA A 1 416 ? 10.970 -11.621 -3.451 1.00 94.81 416 ALA A C 1
ATOM 3299 O O . ALA A 1 416 ? 10.006 -11.095 -2.872 1.00 94.81 416 ALA A O 1
ATOM 3300 N N . GLN A 1 417 ? 11.372 -12.860 -3.183 1.00 92.50 417 GLN A N 1
ATOM 3301 C CA . GLN A 1 417 ? 10.928 -13.587 -2.002 1.00 92.50 417 GLN A CA 1
ATOM 3302 C C . GLN A 1 417 ? 11.320 -12.807 -0.747 1.00 92.50 417 GLN A C 1
ATOM 3304 O O . GLN A 1 417 ? 12.356 -12.149 -0.709 1.00 92.50 417 GLN A O 1
ATOM 3309 N N . SER A 1 418 ? 10.456 -12.875 0.261 1.00 88.75 418 SER A N 1
ATOM 3310 C CA . SER A 1 418 ? 10.662 -12.223 1.546 1.00 88.75 418 SER A CA 1
ATOM 3311 C C . SER A 1 418 ? 10.485 -13.242 2.654 1.00 88.75 418 SER A C 1
ATOM 3313 O O . SER A 1 418 ? 9.625 -14.123 2.576 1.00 88.75 418 SER A O 1
ATOM 3315 N N . ARG A 1 419 ? 11.287 -13.101 3.703 1.00 86.75 419 ARG A N 1
ATOM 3316 C CA . ARG A 1 419 ? 11.128 -13.846 4.955 1.00 86.75 419 ARG A CA 1
ATOM 3317 C C . ARG A 1 419 ? 10.135 -13.186 5.911 1.00 86.75 419 ARG A C 1
ATOM 3319 O O . ARG A 1 419 ? 9.782 -13.791 6.928 1.00 86.75 419 ARG A O 1
ATOM 3326 N N . LEU A 1 420 ? 9.692 -11.971 5.594 1.00 90.31 420 LEU A N 1
ATOM 3327 C CA . LEU A 1 420 ? 8.617 -11.284 6.291 1.00 90.31 420 LEU A CA 1
ATOM 3328 C C . LEU A 1 420 ? 7.273 -11.700 5.693 1.00 90.31 420 LEU A C 1
ATOM 3330 O O . LEU A 1 420 ? 7.079 -11.681 4.480 1.00 90.31 420 LEU A O 1
ATOM 3334 N N . LYS A 1 421 ? 6.344 -12.059 6.573 1.00 93.12 421 LYS A N 1
ATOM 3335 C CA . LYS A 1 421 ? 4.936 -12.265 6.260 1.00 93.12 421 LYS A CA 1
ATOM 3336 C C . LYS A 1 421 ? 4.198 -10.942 6.345 1.00 93.12 421 LYS A C 1
ATOM 3338 O O . LYS A 1 421 ? 4.419 -10.180 7.290 1.00 93.12 421 LYS A O 1
ATOM 3343 N N . VAL A 1 422 ? 3.287 -10.713 5.409 1.00 94.38 422 VAL A N 1
ATOM 3344 C CA . VAL A 1 422 ? 2.437 -9.518 5.339 1.00 94.38 422 VAL A CA 1
ATOM 3345 C C . VAL A 1 422 ? 1.004 -9.891 4.967 1.00 94.38 422 VAL A C 1
ATOM 3347 O O . VAL A 1 422 ? 0.751 -10.940 4.382 1.00 94.38 422 VAL A O 1
ATOM 3350 N N . TRP A 1 423 ? 0.045 -9.019 5.285 1.00 93.12 423 TRP A N 1
ATOM 3351 C CA . TRP A 1 423 ? -1.385 -9.269 5.034 1.00 93.12 423 TRP A CA 1
ATOM 3352 C C . TRP A 1 423 ? -1.719 -9.536 3.548 1.00 93.12 423 TRP A C 1
ATOM 3354 O O . TRP A 1 423 ? -2.729 -10.165 3.235 1.00 93.12 423 TRP A O 1
ATOM 3364 N N . LEU A 1 424 ? -0.847 -9.090 2.633 1.00 92.38 424 LEU A N 1
ATOM 3365 C CA . LEU A 1 424 ? -0.970 -9.265 1.185 1.00 92.38 424 LEU A CA 1
ATOM 3366 C C . LEU A 1 424 ? -0.657 -10.688 0.698 1.00 92.38 424 LEU A C 1
ATOM 3368 O O . LEU A 1 424 ? -1.051 -11.028 -0.417 1.00 92.38 424 LEU A O 1
ATOM 3372 N N . ASP A 1 425 ? 0.034 -11.520 1.483 1.00 91.06 425 ASP A N 1
ATOM 3373 C CA . ASP A 1 425 ? 0.599 -12.796 1.007 1.00 91.06 425 ASP A CA 1
ATOM 3374 C C . ASP A 1 425 ? -0.463 -13.814 0.566 1.00 91.06 425 ASP A C 1
ATOM 3376 O O . ASP A 1 425 ? -0.191 -14.685 -0.259 1.00 91.06 425 ASP A O 1
ATOM 3380 N N . ARG A 1 426 ? -1.693 -13.714 1.088 1.00 93.06 426 ARG A N 1
ATOM 3381 C CA . ARG A 1 426 ? -2.821 -14.551 0.643 1.00 93.06 426 ARG A CA 1
ATOM 3382 C C . ARG A 1 426 ? -3.566 -13.990 -0.564 1.00 93.06 426 ARG A C 1
ATOM 3384 O O . ARG A 1 426 ? -4.232 -14.760 -1.262 1.00 93.06 426 ARG A O 1
ATOM 3391 N N . ALA A 1 427 ? -3.476 -12.682 -0.794 1.00 94.88 427 ALA A N 1
ATOM 3392 C CA . ALA A 1 427 ? -4.085 -12.016 -1.939 1.00 94.88 427 ALA A CA 1
ATOM 3393 C C . ALA A 1 427 ? -3.194 -12.155 -3.183 1.00 94.88 427 ALA A C 1
ATOM 3395 O O . ALA A 1 427 ? -3.646 -12.599 -4.238 1.00 94.88 427 ALA A O 1
ATOM 3396 N N . LEU A 1 428 ? -1.907 -11.820 -3.048 1.00 95.75 428 LEU A N 1
ATOM 3397 C CA . LEU A 1 428 ? -0.921 -11.891 -4.120 1.00 95.75 428 LEU A CA 1
ATOM 3398 C C . LEU A 1 428 ? -0.435 -13.326 -4.302 1.00 95.75 428 LEU A C 1
ATOM 3400 O O . LEU A 1 428 ? -0.027 -13.993 -3.361 1.00 95.75 428 LEU A O 1
ATOM 3404 N N . ARG A 1 429 ? -0.435 -13.797 -5.548 1.00 96.19 429 ARG A N 1
ATOM 3405 C CA . ARG A 1 429 ? -0.116 -15.185 -5.885 1.00 96.19 429 ARG A CA 1
ATOM 3406 C C . ARG A 1 429 ? 0.992 -15.211 -6.935 1.00 96.19 429 ARG A C 1
ATOM 3408 O O . ARG A 1 429 ? 0.853 -14.512 -7.947 1.00 96.19 429 ARG A O 1
ATOM 3415 N N . PRO A 1 430 ? 2.074 -15.982 -6.715 1.00 96.81 430 PRO A N 1
ATOM 3416 C CA . PRO A 1 430 ? 3.130 -16.144 -7.705 1.00 96.81 430 PRO A CA 1
ATOM 3417 C C . PRO A 1 430 ? 2.556 -16.649 -9.030 1.00 96.81 430 PRO A C 1
ATOM 3419 O O . PRO A 1 430 ? 1.680 -17.510 -9.028 1.00 96.81 430 PRO A O 1
ATOM 3422 N N . TRP A 1 431 ? 3.065 -16.123 -10.141 1.00 96.06 431 TRP A N 1
ATOM 3423 C CA . TRP A 1 431 ? 2.671 -16.435 -11.523 1.00 96.06 431 TRP A CA 1
ATOM 3424 C C . TRP A 1 431 ? 1.237 -16.044 -11.914 1.00 96.06 431 TRP A C 1
ATOM 3426 O O . TRP A 1 431 ? 0.888 -16.137 -13.083 1.00 96.06 431 TRP A O 1
ATOM 3436 N N . GLU A 1 432 ? 0.423 -15.557 -10.975 1.00 96.00 432 GLU A N 1
ATOM 3437 C CA . GLU A 1 432 ? -0.916 -15.016 -11.246 1.00 96.00 432 GLU A CA 1
ATOM 3438 C C . GLU A 1 432 ? -0.931 -13.482 -11.166 1.00 96.00 432 GLU A C 1
ATOM 3440 O O . GLU A 1 432 ? -1.535 -12.828 -12.009 1.00 96.00 432 GLU A O 1
ATOM 3445 N N . HIS A 1 433 ? -0.240 -12.905 -10.177 1.00 97.31 433 HIS A N 1
ATOM 3446 C CA . HIS A 1 433 ? -0.225 -11.457 -9.913 1.00 97.31 433 HIS A CA 1
ATOM 3447 C C . HIS A 1 433 ? 1.168 -10.823 -10.044 1.00 97.31 433 HIS A C 1
ATOM 3449 O O . HIS A 1 433 ? 1.323 -9.610 -10.125 1.00 97.31 433 HIS A O 1
ATOM 3455 N N . TYR A 1 434 ? 2.217 -11.630 -10.004 1.00 98.06 434 TYR A N 1
ATOM 3456 C CA . TYR A 1 434 ? 3.607 -11.203 -10.122 1.00 98.06 434 TYR A CA 1
ATOM 3457 C C . TYR A 1 434 ? 4.425 -12.433 -10.495 1.00 98.06 434 TYR A C 1
ATOM 3459 O O . TYR A 1 434 ? 3.979 -13.544 -10.210 1.00 98.06 434 TYR A O 1
ATOM 3467 N N . LEU A 1 435 ? 5.628 -12.283 -11.055 1.00 98.06 435 LEU A N 1
ATOM 3468 C CA . LEU A 1 435 ? 6.543 -13.432 -11.098 1.00 98.06 435 LEU A CA 1
ATOM 3469 C C . LEU A 1 435 ? 7.535 -13.363 -9.921 1.00 98.06 435 LEU A C 1
ATOM 3471 O O . LEU A 1 435 ? 7.997 -12.266 -9.569 1.00 98.06 435 LEU A O 1
ATOM 3475 N N . PRO A 1 436 ? 7.800 -14.488 -9.239 1.00 97.62 436 PRO A N 1
ATOM 3476 C CA . PRO A 1 436 ? 8.716 -14.544 -8.108 1.00 97.62 436 PRO A CA 1
ATOM 3477 C C . PRO A 1 436 ? 10.180 -14.465 -8.567 1.00 97.62 436 PRO A C 1
ATOM 3479 O O . PRO A 1 436 ? 10.500 -14.772 -9.714 1.00 97.62 436 PRO A O 1
ATOM 3482 N N . VAL A 1 437 ? 11.053 -14.019 -7.670 1.00 96.69 437 VAL A N 1
ATOM 3483 C CA . VAL A 1 437 ? 12.522 -14.055 -7.786 1.00 96.69 437 VAL A CA 1
ATOM 3484 C C . VAL A 1 437 ? 13.058 -14.550 -6.446 1.00 96.69 437 VAL A C 1
ATOM 3486 O O . VAL A 1 437 ? 12.459 -14.230 -5.415 1.00 96.69 437 VAL A O 1
ATOM 3489 N N . ALA A 1 438 ? 14.162 -15.290 -6.435 1.00 93.25 438 ALA A N 1
ATOM 3490 C CA . ALA A 1 438 ? 14.885 -15.624 -5.212 1.00 93.25 438 ALA A CA 1
ATOM 3491 C C . ALA A 1 438 ? 15.155 -14.365 -4.369 1.00 93.25 438 ALA A C 1
ATOM 3493 O O . ALA A 1 438 ? 15.348 -13.276 -4.911 1.00 93.25 438 ALA A O 1
ATOM 3494 N N . GLU A 1 439 ? 15.170 -14.501 -3.041 1.00 89.19 439 GLU A N 1
ATOM 3495 C CA . GLU A 1 439 ? 15.421 -13.383 -2.113 1.00 89.19 439 GLU A CA 1
ATOM 3496 C C . GLU A 1 439 ? 16.740 -12.663 -2.443 1.00 89.19 439 GLU A C 1
ATOM 3498 O O . GLU A 1 439 ? 16.794 -11.435 -2.455 1.00 89.19 439 GLU A O 1
ATOM 3503 N N . ASP A 1 440 ? 17.774 -13.430 -2.801 1.00 86.69 440 ASP A N 1
ATOM 3504 C CA . ASP A 1 440 ? 19.112 -12.951 -3.153 1.00 86.69 440 ASP A CA 1
ATOM 3505 C C . ASP A 1 440 ? 19.262 -12.494 -4.621 1.00 86.69 440 ASP A C 1
ATOM 3507 O O . ASP A 1 440 ? 20.336 -12.046 -5.023 1.00 86.69 440 ASP A O 1
ATOM 3511 N N . LEU A 1 441 ? 18.196 -12.598 -5.421 1.00 92.69 441 LEU A N 1
ATOM 3512 C CA . LEU A 1 441 ? 18.143 -12.324 -6.862 1.00 92.69 441 LEU A CA 1
ATOM 3513 C C . LEU A 1 441 ? 19.058 -13.198 -7.741 1.00 92.69 441 LEU A C 1
ATOM 3515 O O . LEU A 1 441 ? 19.368 -12.808 -8.868 1.00 92.69 441 LEU A O 1
ATOM 3519 N N . SER A 1 442 ? 19.500 -14.365 -7.266 1.00 91.44 442 SER A N 1
ATOM 3520 C CA . SER A 1 442 ? 20.372 -15.272 -8.034 1.00 91.44 442 SER A CA 1
ATOM 3521 C C . SER A 1 442 ? 19.766 -15.791 -9.335 1.00 91.44 442 SER A C 1
ATOM 3523 O O . SER A 1 442 ? 20.488 -15.930 -10.323 1.00 91.44 442 SER A O 1
ATOM 3525 N N . ASP A 1 443 ? 18.456 -16.010 -9.361 1.00 94.88 443 ASP A N 1
ATOM 3526 C CA . ASP A 1 443 ? 17.692 -16.502 -10.511 1.00 94.88 443 ASP A CA 1
ATOM 3527 C C . ASP A 1 443 ? 17.158 -15.378 -11.419 1.00 94.88 443 ASP A C 1
ATOM 3529 O O . ASP A 1 443 ? 16.506 -15.648 -12.432 1.00 94.88 443 ASP A O 1
ATOM 3533 N N . LEU A 1 444 ? 17.445 -14.107 -11.102 1.00 96.12 444 LEU A N 1
ATOM 3534 C CA . LEU A 1 444 ? 16.900 -12.965 -11.837 1.00 96.12 444 LEU A CA 1
ATOM 3535 C C . LEU A 1 444 ? 17.233 -12.990 -13.344 1.00 96.12 444 LEU A C 1
ATOM 3537 O O . LEU A 1 444 ? 16.312 -12.756 -14.130 1.00 96.12 444 LEU A O 1
ATOM 3541 N N . PRO A 1 445 ? 18.472 -13.288 -13.797 1.00 95.00 445 PRO A N 1
ATOM 3542 C CA . PRO A 1 445 ? 18.778 -13.349 -15.230 1.00 95.00 445 PRO A CA 1
ATOM 3543 C C . PRO A 1 445 ? 17.944 -14.391 -15.980 1.00 95.00 445 PRO A C 1
ATOM 3545 O O . PRO A 1 445 ? 17.409 -14.108 -17.053 1.00 95.00 445 PRO A O 1
ATOM 3548 N N . ASP A 1 446 ? 17.792 -15.580 -15.399 1.00 95.38 446 ASP A N 1
ATOM 3549 C CA . ASP A 1 446 ? 17.035 -16.679 -15.999 1.00 95.38 446 ASP A CA 1
ATOM 3550 C C . ASP A 1 446 ? 15.547 -16.335 -16.067 1.00 95.38 446 ASP A C 1
ATOM 3552 O O . ASP A 1 446 ? 14.879 -16.585 -17.076 1.00 95.38 446 ASP A O 1
ATOM 3556 N N . ARG A 1 447 ? 15.039 -15.681 -15.021 1.00 96.12 447 ARG A N 1
ATOM 3557 C CA . ARG A 1 447 ? 13.643 -15.270 -14.945 1.00 96.12 447 ARG A CA 1
ATOM 3558 C C . ARG A 1 447 ? 13.317 -14.064 -15.838 1.00 96.12 447 ARG A C 1
ATOM 3560 O O . ARG A 1 447 ? 12.198 -13.989 -16.339 1.00 96.12 447 ARG A O 1
ATOM 3567 N N . ILE A 1 448 ? 14.269 -13.167 -16.114 1.00 95.69 448 ILE A N 1
ATOM 3568 C CA . ILE A 1 448 ? 14.115 -12.141 -17.162 1.00 95.69 448 ILE A CA 1
ATOM 3569 C C . ILE A 1 448 ? 14.010 -12.805 -18.538 1.00 95.69 448 ILE A C 1
ATOM 3571 O O . ILE A 1 448 ? 13.054 -12.523 -19.253 1.00 95.69 448 ILE A O 1
ATOM 3575 N N . ARG A 1 449 ? 14.929 -13.718 -18.889 1.00 92.62 449 ARG A N 1
ATOM 3576 C CA . ARG A 1 449 ? 14.882 -14.419 -20.189 1.00 92.62 449 ARG A CA 1
ATOM 3577 C C . ARG A 1 449 ? 13.567 -15.170 -20.384 1.00 92.62 449 ARG A C 1
ATOM 3579 O O . ARG A 1 449 ? 12.948 -15.047 -21.430 1.00 92.62 449 ARG A O 1
ATOM 3586 N N . SER A 1 450 ? 13.120 -15.881 -19.350 1.00 91.44 450 SER A N 1
ATOM 3587 C CA . SER A 1 450 ? 11.862 -16.637 -19.393 1.00 91.44 450 SER A CA 1
ATOM 3588 C C . SER A 1 450 ? 10.645 -15.727 -19.579 1.00 91.44 450 SER A C 1
ATOM 3590 O O . SER A 1 450 ? 9.712 -16.083 -20.288 1.00 91.44 450 SER A O 1
ATOM 3592 N N . ALA A 1 451 ? 10.649 -14.539 -18.964 1.00 92.06 451 ALA A N 1
ATOM 3593 C CA . ALA A 1 451 ? 9.558 -13.584 -19.116 1.00 92.06 451 ALA A CA 1
ATOM 3594 C C . ALA A 1 451 ? 9.456 -13.065 -20.558 1.00 92.06 451 ALA A C 1
ATOM 3596 O O . ALA A 1 451 ? 8.358 -12.946 -21.078 1.00 92.06 451 ALA A O 1
ATOM 3597 N N . GLU A 1 452 ? 10.570 -12.794 -21.239 1.00 85.75 452 GLU A N 1
ATOM 3598 C CA . GLU A 1 452 ? 10.545 -12.268 -22.614 1.00 85.75 452 GLU A CA 1
ATOM 3599 C C . GLU A 1 452 ? 9.872 -13.199 -23.634 1.00 85.75 452 GLU A C 1
ATOM 3601 O O . GLU A 1 452 ? 9.412 -12.732 -24.676 1.00 85.75 452 GLU A O 1
ATOM 3606 N N . GLU A 1 453 ? 9.792 -14.491 -23.325 1.00 85.69 453 GLU A N 1
ATOM 3607 C CA . GLU A 1 453 ? 9.175 -15.521 -24.163 1.00 85.69 453 GLU A CA 1
ATOM 3608 C C . GLU A 1 453 ? 7.701 -15.791 -23.795 1.00 85.69 453 GLU A C 1
ATOM 3610 O O . GLU A 1 453 ? 6.999 -16.486 -24.533 1.00 85.69 453 GLU A O 1
ATOM 3615 N N . ASP A 1 454 ? 7.206 -15.242 -22.679 1.00 88.75 454 ASP A N 1
ATOM 3616 C CA . ASP A 1 454 ? 5.871 -15.535 -22.156 1.00 88.75 454 ASP A CA 1
ATOM 3617 C C . ASP A 1 454 ? 4.799 -14.581 -22.709 1.00 88.75 454 ASP A C 1
ATOM 3619 O O . ASP A 1 454 ? 4.784 -13.369 -22.472 1.00 88.75 454 ASP A O 1
ATOM 3623 N N . VAL A 1 455 ? 3.834 -15.156 -23.425 1.00 85.75 455 VAL A N 1
ATOM 3624 C CA . VAL A 1 455 ? 2.698 -14.431 -24.009 1.00 85.75 455 VAL A CA 1
ATOM 3625 C C . VAL A 1 455 ? 1.646 -13.997 -22.975 1.00 85.75 455 VAL A C 1
ATOM 3627 O O . VAL A 1 455 ? 0.816 -13.145 -23.285 1.00 85.75 455 VAL A O 1
ATOM 3630 N N . HIS A 1 456 ? 1.682 -14.524 -21.745 1.00 91.88 456 HIS A N 1
ATOM 3631 C CA . HIS A 1 456 ? 0.698 -14.253 -20.684 1.00 91.88 456 HIS A CA 1
ATOM 3632 C C . HIS A 1 456 ? 1.111 -13.116 -19.737 1.00 91.88 456 HIS A C 1
ATOM 3634 O O . HIS A 1 456 ? 0.360 -12.758 -18.830 1.00 91.88 456 HIS A O 1
ATOM 3640 N N . LEU A 1 457 ? 2.275 -12.492 -19.940 1.00 94.44 457 LEU A N 1
ATOM 3641 C CA . LEU A 1 457 ? 2.777 -11.423 -19.068 1.00 94.44 457 LEU A CA 1
ATOM 3642 C C . LEU A 1 457 ? 1.795 -10.265 -18.881 1.00 94.44 457 LEU A C 1
ATOM 3644 O O . LEU A 1 457 ? 1.606 -9.781 -17.766 1.00 94.44 457 LEU A O 1
ATOM 3648 N N . HIS A 1 458 ? 1.162 -9.823 -19.968 1.00 93.94 458 HIS A N 1
ATOM 3649 C CA . HIS A 1 458 ? 0.195 -8.734 -19.893 1.00 93.94 458 HIS A CA 1
ATOM 3650 C C . HIS A 1 458 ? -1.001 -9.132 -19.020 1.00 93.94 458 HIS A C 1
ATOM 3652 O O . HIS A 1 458 ? -1.479 -8.333 -18.222 1.00 93.94 458 HIS A O 1
ATOM 3658 N N . GLU A 1 459 ? -1.442 -10.388 -19.102 1.00 94.00 459 GLU A N 1
ATOM 3659 C CA . GLU A 1 459 ? -2.522 -10.899 -18.263 1.00 94.00 459 GLU A CA 1
ATOM 3660 C C . GLU A 1 459 ? -2.140 -10.876 -16.778 1.00 94.00 459 GLU A C 1
ATOM 3662 O O . GLU A 1 459 ? -2.937 -10.431 -15.955 1.00 94.00 459 GLU A O 1
ATOM 3667 N N . ILE A 1 460 ? -0.909 -11.266 -16.435 1.00 96.12 460 ILE A N 1
ATOM 3668 C CA . ILE A 1 460 ? -0.389 -11.209 -15.059 1.00 96.12 460 ILE A CA 1
ATOM 3669 C C . ILE A 1 460 ? -0.389 -9.767 -14.536 1.00 96.12 460 ILE A C 1
ATOM 3671 O O . ILE A 1 460 ? -0.858 -9.509 -13.425 1.00 96.12 460 ILE A O 1
ATOM 3675 N N . ALA A 1 461 ? 0.081 -8.811 -15.343 1.00 95.56 461 ALA A N 1
ATOM 3676 C CA . ALA A 1 461 ? 0.062 -7.392 -14.990 1.00 95.56 461 ALA A CA 1
ATOM 3677 C C . ALA A 1 461 ? -1.369 -6.864 -14.774 1.00 95.56 461 ALA A C 1
ATOM 3679 O O . ALA A 1 461 ? -1.634 -6.144 -13.810 1.00 95.56 461 ALA A O 1
ATOM 3680 N N . LEU A 1 462 ? -2.309 -7.256 -15.639 1.00 93.44 462 LEU A N 1
ATOM 3681 C CA . LEU A 1 462 ? -3.714 -6.858 -15.540 1.00 93.44 462 LEU A CA 1
ATOM 3682 C C . LEU A 1 462 ? -4.415 -7.482 -14.326 1.00 93.44 462 LEU A C 1
ATOM 3684 O O . LEU A 1 462 ? -5.179 -6.789 -13.656 1.00 93.44 462 LEU A O 1
ATOM 3688 N N . ARG A 1 463 ? -4.135 -8.750 -13.992 1.00 94.88 463 ARG A N 1
ATOM 3689 C CA . ARG A 1 463 ? -4.642 -9.399 -12.767 1.00 94.88 463 ARG A CA 1
ATOM 3690 C C . ARG A 1 463 ? -4.143 -8.680 -11.519 1.00 94.88 463 ARG A C 1
ATOM 3692 O O . ARG A 1 463 ? -4.927 -8.434 -10.604 1.00 94.88 463 ARG A O 1
ATOM 3699 N N . ALA A 1 464 ? -2.864 -8.300 -11.497 1.00 95.56 464 ALA A N 1
ATOM 3700 C CA . ALA A 1 464 ? -2.272 -7.535 -10.401 1.00 95.56 464 ALA A CA 1
ATOM 3701 C C . ALA A 1 464 ? -2.960 -6.174 -10.219 1.00 95.56 464 ALA A C 1
ATOM 3703 O O . ALA A 1 464 ? -3.387 -5.837 -9.115 1.00 95.56 464 ALA A O 1
ATOM 3704 N N . ALA A 1 465 ? -3.134 -5.432 -11.317 1.00 92.62 465 ALA A N 1
ATOM 3705 C CA . ALA A 1 465 ? -3.799 -4.133 -11.320 1.00 92.62 465 ALA A CA 1
ATOM 3706 C C . ALA A 1 465 ? -5.276 -4.225 -10.928 1.00 92.62 465 ALA A C 1
ATOM 3708 O O . ALA A 1 465 ? -5.773 -3.366 -10.194 1.00 92.62 465 ALA A O 1
ATOM 3709 N N . HIS A 1 466 ? -5.970 -5.278 -11.362 1.00 90.50 466 HIS A N 1
ATOM 3710 C CA . HIS A 1 466 ? -7.345 -5.545 -10.963 1.00 90.50 466 HIS A CA 1
ATOM 3711 C C . HIS A 1 466 ? -7.441 -5.824 -9.456 1.00 90.50 466 HIS A C 1
ATOM 3713 O O . HIS A 1 466 ? -8.212 -5.160 -8.761 1.00 90.50 466 HIS A O 1
ATOM 3719 N N . LEU A 1 467 ? -6.615 -6.737 -8.928 1.00 92.81 467 LEU A N 1
ATOM 3720 C CA . LEU A 1 467 ? -6.559 -7.042 -7.495 1.00 92.81 467 LEU A CA 1
ATOM 3721 C C . LEU A 1 467 ? -6.247 -5.787 -6.668 1.00 92.81 467 LEU A C 1
ATOM 3723 O O . LEU A 1 467 ? -6.929 -5.518 -5.681 1.00 92.81 467 LEU A O 1
ATOM 3727 N N . ALA A 1 468 ? -5.262 -4.989 -7.086 1.00 91.62 468 ALA A N 1
ATOM 3728 C CA . ALA A 1 468 ? -4.884 -3.769 -6.381 1.00 91.62 468 ALA A CA 1
ATOM 3729 C C . ALA A 1 468 ? -5.990 -2.710 -6.396 1.00 91.62 468 ALA A C 1
ATOM 3731 O O . ALA A 1 468 ? -6.292 -2.096 -5.377 1.00 91.62 468 ALA A O 1
ATOM 3732 N N . SER A 1 469 ? -6.660 -2.532 -7.533 1.00 85.75 469 SER A N 1
ATOM 3733 C CA . SER A 1 469 ? -7.758 -1.567 -7.667 1.00 85.75 469 SER A CA 1
ATOM 3734 C C . SER A 1 469 ? -9.014 -1.997 -6.907 1.00 85.75 469 SER A C 1
ATOM 3736 O O . SER A 1 469 ? -9.789 -1.147 -6.460 1.00 85.75 469 SER A O 1
ATOM 3738 N N . PHE A 1 470 ? -9.233 -3.302 -6.748 1.00 86.69 470 PHE A N 1
ATOM 3739 C CA . PHE A 1 470 ? -10.398 -3.849 -6.067 1.00 86.69 470 PHE A CA 1
ATOM 3740 C C . PHE A 1 470 ? -10.116 -4.078 -4.577 1.00 86.69 470 PHE A C 1
ATOM 3742 O O . PHE A 1 470 ? -10.521 -3.262 -3.742 1.00 86.69 470 PHE A O 1
ATOM 3749 N N . ASP A 1 471 ? -9.368 -5.130 -4.265 1.00 90.69 471 ASP A N 1
ATOM 3750 C CA . ASP A 1 471 ? -9.180 -5.684 -2.924 1.00 90.69 471 ASP A CA 1
ATOM 3751 C C . ASP A 1 471 ? -8.106 -4.963 -2.105 1.00 90.69 471 ASP A C 1
ATOM 3753 O O . ASP A 1 471 ? -8.214 -4.912 -0.881 1.00 90.69 471 ASP A O 1
ATOM 3757 N N . LEU A 1 472 ? -7.089 -4.389 -2.758 1.00 92.25 472 LEU A N 1
ATOM 3758 C CA . LEU A 1 472 ? -5.962 -3.729 -2.076 1.00 92.25 472 LEU A CA 1
ATOM 3759 C C . LEU A 1 472 ? -5.987 -2.198 -2.192 1.00 92.25 472 LEU A C 1
ATOM 3761 O O . LEU A 1 472 ? -5.007 -1.521 -1.896 1.00 92.25 472 LEU A O 1
ATOM 3765 N N . SER A 1 473 ? -7.122 -1.643 -2.612 1.00 90.31 473 SER A N 1
ATOM 3766 C CA . SER A 1 473 ? -7.358 -0.199 -2.605 1.00 90.31 473 SER A CA 1
ATOM 3767 C C . SER A 1 473 ? -7.491 0.318 -1.168 1.00 90.31 473 SER A C 1
ATOM 3769 O O . SER A 1 473 ? -7.641 -0.475 -0.238 1.00 90.31 473 SER A O 1
ATOM 3771 N N . LEU A 1 474 ? -7.521 1.638 -0.962 1.00 90.94 474 LEU A N 1
ATOM 3772 C CA . LEU A 1 474 ? -7.827 2.220 0.355 1.00 90.94 474 LEU A CA 1
ATOM 3773 C C . LEU A 1 474 ? -9.122 1.643 0.950 1.00 90.94 474 LEU A C 1
ATOM 3775 O O . LEU A 1 474 ? -9.147 1.197 2.092 1.00 90.94 474 LEU A O 1
ATOM 3779 N N . GLU A 1 475 ? -10.198 1.602 0.160 1.00 92.69 475 GLU A N 1
ATOM 3780 C CA . GLU A 1 475 ? -11.488 1.061 0.603 1.00 92.69 475 GLU A CA 1
ATOM 3781 C C . GLU A 1 475 ? -11.427 -0.457 0.850 1.00 92.69 475 GLU A C 1
ATOM 3783 O O . GLU A 1 475 ? -12.032 -0.939 1.803 1.00 92.69 475 GLU A O 1
ATOM 3788 N N . GLY A 1 476 ? -10.659 -1.209 0.053 1.00 93.62 476 GLY A N 1
ATOM 3789 C CA . GLY A 1 476 ? -10.423 -2.643 0.280 1.00 93.62 476 GLY A CA 1
ATOM 3790 C C . GLY A 1 476 ? -9.593 -2.929 1.540 1.00 93.62 476 GLY A C 1
ATOM 3791 O O . GLY A 1 476 ? -9.887 -3.852 2.297 1.00 93.62 476 GLY A O 1
ATOM 3792 N N . SER A 1 477 ? -8.622 -2.068 1.834 1.00 95.44 477 SER A N 1
ATOM 3793 C CA . SER A 1 477 ? -7.778 -2.142 3.031 1.00 95.44 477 SER A CA 1
ATOM 3794 C C . SER A 1 477 ? -8.570 -1.802 4.296 1.00 95.44 477 SER A C 1
ATOM 3796 O O . SER A 1 477 ? -8.450 -2.487 5.311 1.00 95.44 477 SER A O 1
ATOM 3798 N N . LEU A 1 478 ? -9.451 -0.798 4.223 1.00 95.88 478 LEU A N 1
ATOM 3799 C CA . LEU A 1 478 ? -10.409 -0.484 5.287 1.00 95.88 478 LEU A CA 1
ATOM 3800 C C . LEU A 1 478 ? -11.410 -1.626 5.511 1.00 95.88 478 LEU A C 1
ATOM 3802 O O . LEU A 1 478 ? -11.743 -1.922 6.658 1.00 95.88 478 LEU A O 1
ATOM 3806 N N . LEU A 1 479 ? -11.855 -2.300 4.446 1.00 96.38 479 LEU A N 1
ATOM 3807 C CA . LEU A 1 479 ? -12.715 -3.480 4.553 1.00 96.38 479 LEU A CA 1
ATOM 3808 C C . LEU A 1 479 ? -12.002 -4.627 5.285 1.00 96.38 479 LEU A C 1
ATOM 3810 O O . LEU A 1 479 ? -12.575 -5.203 6.211 1.00 96.38 479 LEU A O 1
ATOM 3814 N N . TYR A 1 480 ? -10.749 -4.928 4.925 1.00 97.56 480 TYR A N 1
ATOM 3815 C CA . TYR A 1 480 ? -9.942 -5.918 5.644 1.00 97.56 480 TYR A CA 1
ATOM 3816 C C . TYR A 1 480 ? -9.814 -5.547 7.126 1.00 97.56 480 TYR A C 1
ATOM 3818 O O . TYR A 1 480 ? -10.085 -6.377 7.993 1.00 97.56 480 TYR A O 1
ATOM 3826 N N . LEU A 1 481 ? -9.461 -4.288 7.422 1.00 97.44 481 LEU A N 1
ATOM 3827 C CA . LEU A 1 481 ? -9.324 -3.798 8.793 1.00 97.44 481 LEU A CA 1
ATOM 3828 C C . LEU A 1 481 ? -10.634 -3.948 9.580 1.00 97.44 481 LEU A C 1
ATOM 3830 O O . LEU A 1 481 ? -10.608 -4.435 10.704 1.00 97.44 481 LEU A O 1
ATOM 3834 N N . HIS A 1 482 ? -11.782 -3.606 8.991 1.00 96.88 482 HIS A N 1
ATOM 3835 C CA . HIS A 1 482 ? -13.089 -3.812 9.615 1.00 96.88 482 HIS A CA 1
ATOM 3836 C C . HIS A 1 482 ? -13.314 -5.277 10.010 1.00 96.88 482 HIS A C 1
ATOM 3838 O O . HIS A 1 482 ? -13.637 -5.564 11.162 1.00 96.88 482 HIS A O 1
ATOM 3844 N N . HIS A 1 483 ? -13.125 -6.214 9.077 1.00 96.44 483 HIS A N 1
ATOM 3845 C CA . HIS A 1 483 ? -13.348 -7.634 9.359 1.00 96.44 483 HIS A CA 1
ATOM 3846 C C . HIS A 1 483 ? -12.344 -8.202 10.359 1.00 96.44 483 HIS A C 1
ATOM 3848 O O . HIS A 1 483 ? -12.726 -9.021 11.195 1.00 96.44 483 HIS A O 1
ATOM 3854 N N . LEU A 1 484 ? -11.095 -7.735 10.315 1.00 96.81 484 LEU A N 1
ATOM 3855 C CA . LEU A 1 484 ? -10.086 -8.069 11.309 1.00 96.81 484 LEU A CA 1
ATOM 3856 C C . LEU A 1 484 ? -10.532 -7.621 12.707 1.00 96.81 484 LEU A C 1
ATOM 3858 O O . LEU A 1 484 ? -10.504 -8.424 13.632 1.00 96.81 484 LEU A O 1
ATOM 3862 N N . LEU A 1 485 ? -10.993 -6.379 12.861 1.00 95.31 485 LEU A N 1
ATOM 3863 C CA . LEU A 1 485 ? -11.443 -5.835 14.147 1.00 95.31 485 LEU A CA 1
ATOM 3864 C C . LEU A 1 485 ? -12.693 -6.556 14.672 1.00 95.31 485 LEU A C 1
ATOM 3866 O O . LEU A 1 485 ? -12.763 -6.895 15.852 1.00 95.31 485 LEU A O 1
ATOM 3870 N N . VAL A 1 486 ? -13.662 -6.859 13.803 1.00 93.75 486 VAL A N 1
ATOM 3871 C CA . VAL A 1 486 ? -14.839 -7.658 14.179 1.00 93.75 486 VAL A CA 1
ATOM 3872 C C . VAL A 1 486 ? -14.423 -9.050 14.659 1.00 93.75 486 VAL A C 1
ATOM 3874 O O . VAL A 1 486 ? -14.902 -9.500 15.698 1.00 93.75 486 VAL A O 1
ATOM 3877 N N . ALA A 1 487 ? -13.508 -9.724 13.961 1.00 93.81 487 ALA A N 1
ATOM 3878 C CA . ALA A 1 487 ? -13.012 -11.031 14.385 1.00 93.81 487 ALA A CA 1
ATOM 3879 C C . ALA A 1 487 ? -12.197 -10.947 15.688 1.00 93.81 487 ALA A C 1
ATOM 3881 O O . ALA A 1 487 ? -12.374 -11.774 16.581 1.00 93.81 487 ALA A O 1
ATOM 3882 N N . LEU A 1 488 ? -11.374 -9.906 15.840 1.00 93.19 488 LEU A N 1
ATOM 3883 C CA . LEU A 1 488 ? -10.585 -9.646 17.042 1.00 93.19 488 LEU A CA 1
ATOM 3884 C C . LEU A 1 488 ? -11.473 -9.427 18.274 1.00 93.19 488 LEU A C 1
ATOM 3886 O O . LEU A 1 488 ? -11.116 -9.885 19.355 1.00 93.19 488 LEU A O 1
ATOM 3890 N N . SER A 1 489 ? -12.658 -8.818 18.126 1.00 90.56 489 SER A N 1
ATOM 3891 C CA . SER A 1 489 ? -13.609 -8.633 19.241 1.00 90.56 489 SER A CA 1
ATOM 3892 C C . SER A 1 489 ? -14.052 -9.937 19.912 1.00 90.56 489 SER A C 1
ATOM 3894 O O . SER A 1 489 ? -14.415 -9.935 21.085 1.00 90.56 489 SER A O 1
ATOM 3896 N N . GLN A 1 490 ? -14.005 -11.060 19.187 1.00 85.25 490 GLN A N 1
ATOM 3897 C CA . GLN A 1 490 ? -14.342 -12.380 19.727 1.00 85.25 490 GLN A CA 1
ATOM 3898 C C . GLN A 1 490 ? -13.221 -12.958 20.604 1.00 85.25 490 GLN A C 1
ATOM 3900 O O . GLN A 1 490 ? -13.456 -13.868 21.395 1.00 85.25 490 GLN A O 1
ATOM 3905 N N . VAL A 1 491 ? -12.006 -12.424 20.458 1.00 82.88 491 VAL A N 1
ATOM 3906 C CA . VAL A 1 491 ? -10.785 -12.859 21.146 1.00 82.88 491 VAL A CA 1
ATOM 3907 C C . VAL A 1 491 ? -10.354 -11.851 22.219 1.00 82.88 491 VAL A C 1
ATOM 3909 O O . VAL A 1 491 ? -9.760 -12.245 23.211 1.00 82.88 491 VAL A O 1
ATOM 3912 N N . SER A 1 492 ? -10.678 -10.564 22.080 1.00 73.19 492 SER A N 1
ATOM 3913 C CA . SER A 1 492 ? -10.362 -9.519 23.068 1.00 73.19 492 SER A CA 1
ATOM 3914 C C . SER A 1 492 ? -11.595 -8.659 23.402 1.00 73.19 492 SER A C 1
ATOM 3916 O O . SER A 1 492 ? -11.670 -7.492 23.003 1.00 73.19 492 SER A O 1
ATOM 3918 N N . PRO A 1 493 ? -12.616 -9.225 24.076 1.00 63.06 493 PRO A N 1
ATOM 3919 C CA . PRO A 1 493 ? -13.793 -8.471 24.490 1.00 63.06 493 PRO A CA 1
ATOM 3920 C C . PRO A 1 493 ? -13.460 -7.492 25.626 1.00 63.06 493 PRO A C 1
ATOM 3922 O O . PRO A 1 493 ? -12.844 -7.849 26.631 1.00 63.06 493 PRO A O 1
ATOM 3925 N N . THR A 1 494 ? -13.919 -6.248 25.509 1.00 62.44 494 THR A N 1
ATOM 3926 C CA . THR A 1 494 ? -13.811 -5.255 26.588 1.00 62.44 494 THR A CA 1
ATOM 3927 C C . THR A 1 494 ? -14.833 -5.526 27.690 1.00 62.44 494 THR A C 1
ATOM 3929 O O . THR A 1 494 ? -15.993 -5.839 27.413 1.00 62.44 494 THR A O 1
ATOM 3932 N N . SER A 1 495 ? -14.451 -5.337 28.961 1.00 55.03 495 SER A N 1
ATOM 3933 C CA . SER A 1 495 ? -15.450 -5.163 30.021 1.00 55.03 495 SER A CA 1
ATOM 3934 C C . SER A 1 495 ? -16.037 -3.757 29.883 1.00 55.03 495 SER A C 1
ATOM 3936 O O . SER A 1 495 ? -15.308 -2.772 29.999 1.00 55.03 495 SER A O 1
ATOM 3938 N N . ALA A 1 496 ? -17.331 -3.651 29.583 1.00 44.31 496 ALA A N 1
ATOM 3939 C CA . ALA A 1 496 ? -18.007 -2.371 29.417 1.00 44.31 496 ALA A CA 1
ATOM 3940 C C . ALA A 1 496 ? -17.999 -1.575 30.737 1.00 44.31 496 ALA A C 1
ATOM 3942 O O . ALA A 1 496 ? -18.834 -1.803 31.613 1.00 44.31 496 ALA A O 1
ATOM 3943 N N . ALA A 1 497 ? -17.076 -0.624 30.884 1.00 40.94 497 ALA A N 1
ATOM 3944 C CA . ALA A 1 497 ? -17.216 0.451 31.857 1.00 40.94 497 ALA A CA 1
ATOM 3945 C C . ALA A 1 497 ? -17.994 1.609 31.200 1.00 40.94 497 ALA A C 1
ATOM 3947 O O . ALA A 1 497 ? -17.683 1.984 30.066 1.00 40.94 497 ALA A O 1
ATOM 3948 N N . PRO A 1 498 ? -19.016 2.185 31.859 1.00 36.28 498 PRO A N 1
ATOM 3949 C CA . PRO A 1 498 ? -19.747 3.321 31.312 1.00 36.28 498 PRO A CA 1
ATOM 3950 C C . PRO A 1 498 ? -18.822 4.540 31.204 1.00 36.28 498 PRO A C 1
ATOM 3952 O O . PRO A 1 498 ? -18.132 4.898 32.160 1.00 36.28 498 PRO A O 1
ATOM 3955 N N . ALA A 1 499 ? -18.815 5.176 30.032 1.00 39.03 499 ALA A N 1
ATOM 3956 C CA . ALA A 1 499 ? -18.037 6.384 29.782 1.00 39.03 499 ALA A CA 1
ATOM 3957 C C . ALA A 1 499 ? -18.499 7.534 30.706 1.00 39.03 499 ALA A C 1
ATOM 3959 O O . ALA A 1 499 ? -19.708 7.750 30.833 1.00 39.03 499 ALA A O 1
ATOM 3960 N N . PRO A 1 500 ? -17.583 8.298 31.330 1.00 34.91 500 PRO A N 1
ATOM 3961 C CA . PRO A 1 500 ? -17.953 9.521 32.029 1.00 34.91 500 PRO A CA 1
ATOM 3962 C C . PRO A 1 500 ? -18.448 10.586 31.036 1.00 34.91 500 PRO A C 1
ATOM 3964 O O . PRO A 1 500 ? -17.945 10.722 29.919 1.00 34.91 500 PRO A O 1
ATOM 3967 N N . GLU A 1 501 ? -19.461 11.337 31.461 1.00 32.44 501 GLU A N 1
ATOM 3968 C CA . GLU A 1 501 ? -20.101 12.414 30.703 1.00 32.44 501 GLU A CA 1
ATOM 3969 C C . GLU A 1 501 ? -19.099 13.558 30.437 1.00 32.44 501 GLU A C 1
ATOM 3971 O O . GLU A 1 501 ? -18.393 14.010 31.342 1.00 32.44 501 GLU A O 1
ATOM 3976 N N . ARG A 1 502 ? -18.985 14.002 29.177 1.00 35.38 502 ARG A N 1
ATOM 3977 C CA . ARG A 1 502 ? -17.983 14.996 28.751 1.00 35.38 502 ARG A CA 1
ATOM 3978 C C . ARG A 1 502 ? -18.254 16.382 29.345 1.00 35.38 502 ARG A C 1
ATOM 3980 O O . ARG A 1 502 ? -19.358 16.908 29.227 1.00 35.38 502 ARG A O 1
ATOM 3987 N N . ALA A 1 503 ? -17.206 17.023 29.863 1.00 31.97 503 ALA A N 1
ATOM 3988 C CA . ALA A 1 503 ? -17.195 18.458 30.142 1.00 31.97 503 ALA A CA 1
ATOM 3989 C C . ALA A 1 503 ? -17.135 19.279 28.837 1.00 31.97 503 ALA A C 1
ATOM 3991 O O . ALA A 1 503 ? -16.532 18.857 27.848 1.00 31.97 503 ALA A O 1
ATOM 3992 N N . ALA A 1 504 ? -17.763 20.458 28.843 1.00 30.72 504 ALA A N 1
ATOM 3993 C CA . ALA A 1 504 ? -17.817 21.361 27.696 1.00 30.72 504 ALA A CA 1
ATOM 3994 C C . ALA A 1 504 ? -16.414 21.870 27.290 1.00 30.72 504 ALA A C 1
ATOM 3996 O O . ALA A 1 504 ? -15.607 22.188 28.168 1.00 30.72 504 ALA A O 1
ATOM 3997 N N . PRO A 1 505 ? -16.121 21.987 25.981 1.00 36.03 505 PRO A N 1
ATOM 3998 C CA . PRO A 1 505 ? -14.819 22.441 25.505 1.00 36.03 505 PRO A CA 1
ATOM 3999 C C . PRO A 1 505 ? -14.584 23.934 25.812 1.00 36.03 505 PRO A C 1
ATOM 4001 O O . PRO A 1 505 ? -15.534 24.725 25.791 1.00 36.03 505 PRO A O 1
ATOM 4004 N N . PRO A 1 506 ? -13.330 24.353 26.069 1.00 31.42 506 PRO A N 1
ATOM 4005 C CA . PRO A 1 506 ? -12.991 25.760 26.250 1.00 31.42 506 PRO A CA 1
ATOM 4006 C C . PRO A 1 506 ? -13.158 26.557 24.945 1.00 31.42 506 PRO A C 1
ATOM 4008 O O . PRO A 1 506 ? -13.010 26.035 23.839 1.00 31.42 506 PRO A O 1
ATOM 4011 N N . ALA A 1 507 ? -13.475 27.847 25.083 1.00 34.09 507 ALA A N 1
ATOM 4012 C CA . ALA A 1 507 ? -13.703 28.753 23.960 1.00 34.09 507 ALA A CA 1
ATOM 4013 C C . ALA A 1 507 ? -12.417 28.995 23.135 1.00 34.09 507 ALA A C 1
ATOM 4015 O O . ALA A 1 507 ? -11.339 29.138 23.715 1.00 34.09 507 ALA A O 1
ATOM 4016 N N . PRO A 1 508 ? -12.506 29.095 21.796 1.00 36.28 508 PRO A N 1
ATOM 4017 C CA . PRO A 1 508 ? -11.329 29.180 20.938 1.00 36.28 508 PRO A CA 1
ATOM 4018 C C . PRO A 1 508 ? -10.721 30.592 20.928 1.00 36.28 508 PRO A C 1
ATOM 4020 O O . PRO A 1 508 ? -11.380 31.557 20.536 1.00 36.28 508 PRO A O 1
ATOM 4023 N N . SER A 1 509 ? -9.436 30.707 21.269 1.00 42.00 509 SER A N 1
ATOM 4024 C CA . SER A 1 509 ? -8.591 31.868 20.956 1.00 42.00 509 SER A CA 1
ATOM 4025 C C . SER A 1 509 ? -7.591 31.512 19.840 1.00 42.00 509 SER A C 1
ATOM 4027 O O . SER A 1 509 ? -7.161 30.369 19.725 1.00 42.00 509 SER A O 1
ATOM 4029 N N . ALA A 1 510 ? -7.273 32.494 18.982 1.00 39.44 510 ALA A N 1
ATOM 4030 C CA . ALA A 1 510 ? -6.458 32.403 17.750 1.00 39.44 510 ALA A CA 1
ATOM 4031 C C . ALA A 1 510 ? -7.130 31.789 16.491 1.00 39.44 510 ALA A C 1
ATOM 4033 O O . ALA A 1 510 ? -6.473 31.202 15.630 1.00 39.44 510 ALA A O 1
ATOM 4034 N N . ARG A 1 511 ? -8.453 31.971 16.350 1.00 42.81 511 ARG A N 1
ATOM 4035 C CA . ARG A 1 511 ? -9.273 31.464 15.225 1.00 42.81 511 ARG A CA 1
ATOM 4036 C C . ARG A 1 511 ? -9.210 32.308 13.935 1.00 42.81 511 ARG A C 1
ATOM 4038 O O . ARG A 1 511 ? -9.601 31.822 12.881 1.00 42.81 511 ARG A O 1
ATOM 4045 N N . TRP A 1 512 ? -8.722 33.552 14.000 1.00 37.44 512 TRP A N 1
ATOM 4046 C CA . TRP A 1 512 ? -8.839 34.526 12.901 1.00 37.44 512 TRP A CA 1
ATOM 4047 C C . TRP A 1 512 ? -7.610 34.607 11.973 1.00 37.44 512 TRP A C 1
ATOM 4049 O O . TRP A 1 512 ? -7.793 34.812 10.773 1.00 37.44 512 TRP A O 1
ATOM 4059 N N . GLU A 1 513 ? -6.381 34.378 12.464 1.00 37.09 513 GLU A N 1
ATOM 4060 C CA . GLU A 1 513 ? -5.179 34.338 11.604 1.00 37.09 513 GLU A CA 1
ATOM 4061 C C . GLU A 1 513 ? -5.140 33.096 10.691 1.00 37.09 513 GLU A C 1
ATOM 4063 O O . GLU A 1 513 ? -4.819 33.219 9.509 1.00 37.09 513 GLU A O 1
ATOM 4068 N N . ARG A 1 514 ? -5.538 31.910 11.185 1.00 40.97 514 ARG A N 1
ATOM 4069 C CA . ARG A 1 514 ? -5.550 30.669 10.376 1.00 40.97 514 ARG A CA 1
ATOM 4070 C C . ARG A 1 514 ? -6.580 30.703 9.254 1.00 40.97 514 ARG A C 1
ATOM 4072 O O . ARG A 1 514 ? -6.290 30.243 8.154 1.00 40.97 514 ARG A O 1
ATOM 4079 N N . GLN A 1 515 ? -7.744 31.307 9.507 1.00 38.88 515 GLN A N 1
ATOM 4080 C CA . GLN A 1 515 ? -8.749 31.518 8.469 1.00 38.88 515 GLN A CA 1
ATOM 4081 C C . GLN A 1 515 ? -8.165 32.352 7.332 1.00 38.88 515 GLN A C 1
ATOM 4083 O O . GLN A 1 515 ? -8.280 31.937 6.190 1.00 38.88 515 GLN A O 1
ATOM 4088 N N . ARG A 1 516 ? -7.469 33.460 7.627 1.00 36.38 516 ARG A N 1
ATOM 4089 C CA . ARG A 1 516 ? -6.895 34.364 6.616 1.00 36.38 516 ARG A CA 1
ATOM 4090 C C . ARG A 1 516 ? -5.824 33.693 5.735 1.00 36.38 516 ARG A C 1
AT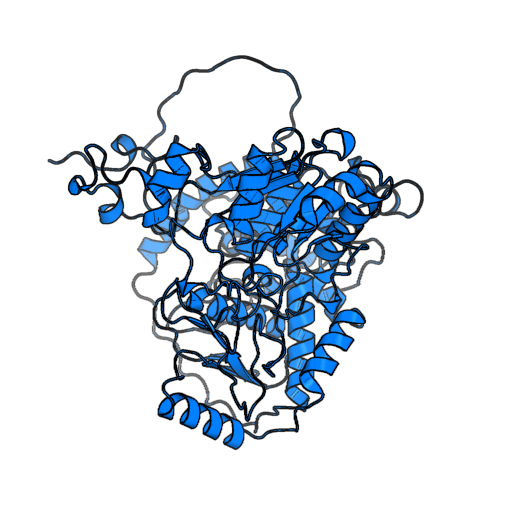OM 4092 O O . ARG A 1 516 ? -5.840 33.921 4.528 1.00 36.38 516 ARG A O 1
ATOM 4099 N N . GLN A 1 517 ? -4.979 32.819 6.295 1.00 40.34 517 GLN A N 1
ATOM 4100 C CA . GLN A 1 517 ? -4.008 32.023 5.521 1.00 40.34 517 GLN A CA 1
ATOM 4101 C C . GLN A 1 517 ? -4.699 30.947 4.657 1.00 40.34 517 GLN A C 1
ATOM 4103 O O . GLN A 1 517 ? -4.350 30.763 3.492 1.00 40.34 517 GLN A O 1
ATOM 4108 N N . GLN A 1 518 ? -5.757 30.300 5.166 1.00 41.31 518 GLN A N 1
ATOM 4109 C CA . GLN A 1 518 ? -6.579 29.362 4.385 1.00 41.31 518 GLN A CA 1
ATOM 4110 C C . GLN A 1 518 ? -7.305 30.041 3.202 1.00 41.31 518 GLN A C 1
ATOM 4112 O O . GLN A 1 518 ? -7.527 29.400 2.175 1.00 41.31 518 GLN A O 1
ATOM 4117 N N . GLN A 1 519 ? -7.630 31.341 3.291 1.00 39.91 519 GLN A N 1
ATOM 4118 C CA . GLN A 1 519 ? -8.280 32.083 2.195 1.00 39.91 519 GLN A CA 1
ATOM 4119 C C . GLN A 1 519 ? -7.357 32.366 0.998 1.00 39.91 519 GLN A C 1
ATOM 4121 O O . GLN A 1 519 ? -7.852 32.517 -0.118 1.00 39.91 519 GLN A O 1
ATOM 4126 N N . MET A 1 520 ? -6.038 32.440 1.205 1.00 37.19 520 MET A N 1
ATOM 4127 C CA . MET A 1 520 ? -5.058 32.678 0.133 1.00 37.19 520 MET A CA 1
ATOM 4128 C C . MET A 1 520 ? -4.787 31.391 -0.665 1.00 37.19 520 MET A C 1
ATOM 4130 O O . MET A 1 520 ? -4.828 31.407 -1.897 1.00 37.19 520 MET A O 1
ATOM 4134 N N . ASN A 1 521 ? -4.675 30.253 0.027 1.00 44.03 521 ASN A N 1
ATOM 4135 C CA . ASN A 1 521 ? -4.486 28.925 -0.572 1.00 44.03 521 ASN A CA 1
ATOM 4136 C C . ASN A 1 521 ? -5.678 28.485 -1.446 1.00 44.03 521 ASN A C 1
ATOM 4138 O O . ASN A 1 521 ? -5.513 27.794 -2.452 1.00 44.03 521 ASN A O 1
ATOM 4142 N N . ALA A 1 522 ? -6.884 28.950 -1.113 1.00 41.03 522 ALA A N 1
ATOM 4143 C CA . ALA A 1 522 ? -8.128 28.664 -1.825 1.00 41.03 522 ALA A CA 1
ATOM 4144 C C . ALA A 1 522 ? -8.079 28.915 -3.343 1.00 41.03 522 ALA A C 1
ATOM 4146 O O . ALA A 1 522 ? -8.685 28.178 -4.122 1.00 41.03 522 ALA A O 1
ATOM 4147 N N . ARG A 1 523 ? -7.378 29.973 -3.772 1.00 41.69 523 ARG A N 1
ATOM 4148 C CA . ARG A 1 523 ? -7.311 30.380 -5.184 1.00 41.69 523 ARG A CA 1
ATOM 4149 C C . ARG A 1 523 ? -6.324 29.536 -5.992 1.00 41.69 523 ARG A C 1
ATOM 4151 O O . ARG A 1 523 ? -6.628 29.220 -7.138 1.00 41.69 523 ARG A O 1
ATOM 4158 N N . GLN A 1 524 ? -5.202 29.132 -5.396 1.00 45.06 524 GLN A N 1
ATOM 4159 C CA . GLN A 1 524 ? -4.190 28.281 -6.038 1.00 45.06 524 GLN A CA 1
ATOM 4160 C C . GLN A 1 524 ? -4.649 26.821 -6.143 1.00 45.06 524 GLN A C 1
ATOM 4162 O O . GLN A 1 524 ? -4.578 26.239 -7.222 1.00 45.06 524 GLN A O 1
ATOM 4167 N N . TYR A 1 525 ? -5.235 26.254 -5.079 1.00 45.12 525 TYR A N 1
ATOM 4168 C CA . TYR A 1 525 ? -5.825 24.908 -5.142 1.00 45.12 525 TYR A CA 1
ATOM 4169 C C . TYR A 1 525 ? -6.968 24.829 -6.146 1.00 45.12 525 TYR A C 1
ATOM 4171 O O . TYR A 1 525 ? -7.140 23.810 -6.814 1.00 45.12 525 TYR A O 1
ATOM 4179 N N . LEU A 1 526 ? -7.737 25.913 -6.278 1.00 46.50 526 LEU A N 1
ATOM 4180 C CA . LEU A 1 526 ? -8.761 25.992 -7.298 1.00 46.50 526 LEU A CA 1
ATOM 4181 C C . LEU A 1 526 ? -8.167 26.075 -8.711 1.00 46.50 526 LEU A C 1
ATOM 4183 O O . LEU A 1 526 ? -8.670 25.400 -9.601 1.00 46.50 526 LEU A O 1
ATOM 4187 N N . ALA A 1 527 ? -7.127 26.881 -8.934 1.00 49.66 527 ALA A N 1
ATOM 4188 C CA . ALA A 1 527 ? -6.456 26.943 -10.232 1.00 49.66 527 ALA A CA 1
ATOM 4189 C C . ALA A 1 527 ? -5.939 25.557 -10.644 1.00 49.66 527 ALA A C 1
ATOM 4191 O O . ALA A 1 527 ? -6.280 25.090 -11.725 1.00 49.66 527 ALA A O 1
ATOM 4192 N N . HIS A 1 528 ? -5.276 24.846 -9.728 1.00 46.50 528 HIS A N 1
ATOM 4193 C CA . HIS A 1 528 ? -4.793 23.490 -9.967 1.00 46.50 528 HIS A CA 1
ATOM 4194 C C . HIS A 1 528 ? -5.934 22.481 -10.187 1.00 46.50 528 HIS A C 1
ATOM 4196 O O . HIS A 1 528 ? -5.880 21.663 -11.099 1.00 46.50 528 HIS A O 1
ATOM 4202 N N . ALA A 1 529 ? -7.014 22.540 -9.397 1.00 46.50 529 ALA A N 1
ATOM 4203 C CA . ALA A 1 529 ? -8.174 21.666 -9.584 1.00 46.50 529 ALA A CA 1
ATOM 4204 C C . ALA A 1 529 ? -8.907 21.922 -10.914 1.00 46.50 529 ALA A C 1
ATOM 4206 O O . ALA A 1 529 ? -9.433 20.980 -11.503 1.00 46.50 529 ALA A O 1
ATOM 4207 N N . LEU A 1 530 ? -8.938 23.170 -11.390 1.00 52.50 530 LEU A N 1
ATOM 4208 C CA . LEU A 1 530 ? -9.521 23.531 -12.682 1.00 52.50 530 LEU A CA 1
ATOM 4209 C C . LEU A 1 530 ? -8.625 23.122 -13.845 1.00 52.50 530 LEU A C 1
ATOM 4211 O O . LEU A 1 530 ? -9.135 22.547 -14.795 1.00 52.50 530 LEU A O 1
ATOM 4215 N N . GLU A 1 531 ? -7.317 23.343 -13.736 1.00 53.09 531 GLU A N 1
ATOM 4216 C CA . GLU A 1 531 ? -6.313 22.901 -14.708 1.00 53.09 531 GLU A CA 1
ATOM 4217 C C . GLU A 1 531 ? -6.308 21.369 -14.851 1.00 53.09 531 GLU A C 1
ATOM 4219 O O . GLU A 1 531 ? -6.298 20.830 -15.956 1.00 53.09 531 GLU A O 1
ATOM 4224 N N . MET A 1 532 ? -6.455 20.650 -13.731 1.00 48.41 532 MET A N 1
ATOM 4225 C CA . MET A 1 532 ? -6.602 19.191 -13.697 1.00 48.41 532 MET A CA 1
ATOM 4226 C C . MET A 1 532 ? -7.847 18.656 -14.408 1.00 48.41 532 MET A C 1
ATOM 4228 O O . MET A 1 532 ? -7.873 17.478 -14.759 1.00 48.41 532 MET A O 1
ATOM 4232 N N . LEU A 1 533 ? -8.899 19.463 -14.525 1.00 48.75 533 LEU A N 1
ATOM 4233 C CA . LEU A 1 533 ? -10.170 19.066 -15.128 1.00 48.75 533 LEU A CA 1
ATOM 4234 C C . LEU A 1 533 ? -10.370 19.690 -16.522 1.00 48.75 533 LEU A C 1
ATOM 4236 O O . LEU A 1 533 ? -11.265 19.261 -17.247 1.00 48.75 533 LEU A O 1
ATOM 4240 N N . SER A 1 534 ? -9.542 20.670 -16.905 1.00 45.03 534 SER A N 1
ATOM 4241 C CA . SER A 1 534 ? -9.553 21.326 -18.216 1.00 45.03 534 SER A CA 1
ATOM 4242 C C . SER A 1 534 ? -8.549 20.741 -19.210 1.00 45.03 534 SER A C 1
ATOM 4244 O O . SER A 1 534 ? -8.486 21.232 -20.331 1.00 45.03 534 SER A O 1
ATOM 4246 N N . SER A 1 535 ? -7.765 19.717 -18.849 1.00 42.34 535 SER A N 1
ATOM 4247 C CA . SER A 1 535 ? -6.802 19.061 -19.746 1.00 42.34 535 SER A CA 1
ATOM 4248 C C . SER A 1 535 ? -7.484 18.182 -20.809 1.00 42.34 535 SER A C 1
ATOM 4250 O O . SER A 1 535 ? -7.308 16.968 -20.883 1.00 42.34 535 SER A O 1
ATOM 4252 N N . LYS A 1 536 ? -8.262 18.825 -21.679 1.00 41.00 536 LYS A N 1
ATOM 4253 C CA . LYS A 1 536 ? -8.508 18.403 -23.054 1.00 41.00 536 LYS A CA 1
ATOM 4254 C C . LYS A 1 536 ? -7.845 19.441 -23.946 1.00 41.00 536 LYS A C 1
ATOM 4256 O O . LYS A 1 536 ? -8.395 20.521 -24.070 1.00 41.00 536 LYS A O 1
ATOM 4261 N N . GLU A 1 537 ? -6.710 19.102 -24.556 1.00 32.56 537 GLU A N 1
ATOM 4262 C CA . GLU A 1 537 ? -6.381 19.491 -25.936 1.00 32.56 537 GLU A CA 1
ATOM 4263 C C . GLU A 1 537 ? -5.035 18.889 -26.390 1.00 32.56 537 GLU A C 1
ATOM 4265 O O . GLU A 1 537 ? -3.974 19.200 -25.870 1.00 32.56 537 GLU A O 1
ATOM 4270 N N . ALA A 1 538 ? -5.153 17.990 -27.372 1.00 28.27 538 ALA A N 1
ATOM 4271 C CA . ALA A 1 538 ? -4.278 17.757 -28.523 1.00 28.27 538 ALA A CA 1
ATOM 4272 C C . ALA A 1 538 ? -2.759 17.491 -28.363 1.00 28.27 538 ALA A C 1
ATOM 4274 O O . ALA A 1 538 ? -1.953 18.332 -27.988 1.00 28.27 538 ALA A O 1
ATOM 4275 N N . LEU A 1 539 ? -2.373 16.321 -28.888 1.00 33.34 539 LEU A N 1
ATOM 4276 C CA . LEU A 1 539 ? -1.112 16.069 -29.593 1.00 33.34 539 LEU A CA 1
ATOM 4277 C C . LEU A 1 539 ? -0.770 17.195 -30.597 1.00 33.34 539 LEU A C 1
ATOM 4279 O O . LEU A 1 539 ? -1.624 17.484 -31.431 1.00 33.34 539 LEU A O 1
ATOM 4283 N N . VAL A 1 540 ? 0.462 17.738 -30.557 1.00 27.44 540 VAL A N 1
ATOM 4284 C CA . VAL A 1 540 ? 1.383 18.178 -31.658 1.00 27.44 540 VAL A CA 1
ATOM 4285 C C . VAL A 1 540 ? 2.570 18.964 -31.023 1.00 27.44 540 VAL A C 1
ATOM 4287 O O . VAL A 1 540 ? 2.339 19.655 -30.033 1.00 27.44 540 VAL A O 1
ATOM 4290 N N . PRO A 1 541 ? 3.834 18.859 -31.510 1.00 37.41 541 PRO A N 1
ATOM 4291 C CA . PRO A 1 541 ? 5.015 19.421 -30.828 1.00 37.41 541 PRO A CA 1
ATOM 4292 C C . PRO A 1 541 ? 5.475 20.824 -31.312 1.00 37.41 541 PRO A C 1
ATOM 4294 O O . PRO A 1 541 ? 5.174 21.219 -32.436 1.00 37.41 541 PRO A O 1
ATOM 4297 N N . GLU A 1 542 ? 6.305 21.466 -30.460 1.00 26.78 542 GLU A N 1
ATOM 4298 C CA . GLU A 1 542 ? 7.144 22.697 -30.605 1.00 26.78 542 GLU A CA 1
ATOM 4299 C C . GLU A 1 542 ? 6.412 24.065 -30.512 1.00 26.78 542 GLU A C 1
ATOM 4301 O O . GLU A 1 542 ? 5.324 24.218 -31.047 1.00 26.78 542 GLU A O 1
ATOM 4306 N N . ALA A 1 543 ? 6.887 25.141 -29.852 1.00 24.59 543 ALA A N 1
ATOM 4307 C CA . ALA A 1 543 ? 8.225 25.616 -29.444 1.00 24.59 543 ALA A CA 1
ATOM 4308 C C . ALA A 1 543 ? 8.117 26.641 -28.249 1.00 24.59 543 ALA A C 1
ATOM 4310 O O . ALA A 1 543 ? 7.009 26.865 -27.760 1.00 24.59 543 ALA A O 1
ATOM 4311 N N . PRO A 1 544 ? 9.211 27.267 -27.743 1.00 32.88 544 PRO A N 1
ATOM 4312 C CA . PRO A 1 544 ? 9.313 27.783 -26.369 1.00 32.88 544 PRO A CA 1
ATOM 4313 C C . PRO A 1 544 ? 8.730 29.191 -26.170 1.00 32.88 544 PRO A C 1
ATOM 4315 O O . PRO A 1 544 ? 8.902 30.071 -27.015 1.00 32.88 544 PRO A O 1
ATOM 4318 N N . ILE A 1 545 ? 8.124 29.439 -25.003 1.00 26.91 545 ILE A N 1
ATOM 4319 C CA . ILE A 1 545 ? 7.679 30.775 -24.577 1.00 26.91 545 ILE A CA 1
ATOM 4320 C C . ILE A 1 545 ? 8.443 31.192 -23.317 1.00 26.91 545 ILE A C 1
ATOM 4322 O O . ILE A 1 545 ? 8.557 30.440 -22.353 1.00 26.91 545 ILE A O 1
ATOM 4326 N N . GLN A 1 546 ? 8.996 32.404 -23.381 1.00 26.56 546 GLN A N 1
ATOM 4327 C CA . GLN A 1 546 ? 9.793 33.067 -22.352 1.00 26.56 546 GLN A CA 1
ATOM 4328 C C . GLN A 1 546 ? 9.003 33.321 -21.062 1.00 26.56 546 GLN A C 1
ATOM 4330 O O . GLN A 1 546 ? 7.843 33.729 -21.093 1.00 26.56 546 GLN A O 1
ATOM 4335 N N . ALA A 1 547 ? 9.694 33.132 -19.938 1.00 28.84 547 ALA A N 1
ATOM 4336 C CA . ALA A 1 547 ? 9.193 33.316 -18.586 1.00 28.84 547 ALA A CA 1
ATOM 4337 C C . ALA A 1 547 ? 8.767 34.766 -18.297 1.00 28.84 547 ALA A C 1
ATOM 4339 O O . ALA A 1 547 ? 9.543 35.708 -18.465 1.00 28.84 547 ALA A O 1
ATOM 4340 N N . SER A 1 548 ? 7.550 34.927 -17.776 1.00 30.25 548 SER A N 1
ATOM 4341 C CA . SER A 1 548 ? 7.133 36.109 -17.021 1.00 30.25 548 SER A CA 1
ATOM 4342 C C . SER A 1 548 ? 7.089 35.768 -15.531 1.00 30.25 548 SER A C 1
ATOM 4344 O O . SER A 1 548 ? 6.449 34.796 -15.139 1.00 30.25 548 SER A O 1
ATOM 4346 N N . VAL A 1 549 ? 7.766 36.582 -14.722 1.00 34.28 549 VAL A N 1
ATOM 4347 C CA . VAL A 1 549 ? 7.949 36.430 -13.268 1.00 34.28 549 VAL A CA 1
ATOM 4348 C C . VAL A 1 549 ? 6.602 36.467 -12.511 1.00 34.28 549 VAL A C 1
ATOM 4350 O O . VAL A 1 549 ? 5.868 37.447 -12.678 1.00 34.28 549 VAL A O 1
ATOM 4353 N N . PRO A 1 550 ? 6.267 35.474 -11.655 1.00 33.91 550 PRO A N 1
ATOM 4354 C CA . PRO A 1 550 ? 5.063 35.506 -10.824 1.00 33.91 550 PRO A CA 1
ATOM 4355 C C . PRO A 1 550 ? 5.244 36.335 -9.542 1.00 33.91 550 PRO A C 1
ATOM 4357 O O . PRO A 1 550 ? 6.345 36.511 -9.022 1.00 33.91 550 PRO A O 1
ATOM 4360 N N . ALA A 1 551 ? 4.124 36.835 -9.014 1.00 39.09 551 ALA A N 1
ATOM 4361 C CA . ALA A 1 551 ? 4.036 37.500 -7.716 1.00 39.09 551 ALA A CA 1
ATOM 4362 C C . ALA A 1 551 ? 4.427 36.555 -6.557 1.00 39.09 551 ALA A C 1
ATOM 4364 O O . ALA A 1 551 ? 4.136 35.365 -6.624 1.00 39.09 551 ALA A O 1
ATOM 4365 N N . LYS A 1 552 ? 5.060 37.122 -5.512 1.00 46.34 552 LYS A N 1
ATOM 4366 C CA . LYS A 1 552 ? 5.689 36.445 -4.354 1.00 46.34 552 LYS A CA 1
ATOM 4367 C C . LYS A 1 552 ? 5.014 35.123 -3.945 1.00 46.34 552 LYS A C 1
ATOM 4369 O O . LYS A 1 552 ? 3.883 35.122 -3.459 1.00 46.34 552 LYS A O 1
ATOM 4374 N N . LEU A 1 553 ? 5.764 34.042 -4.142 1.00 52.78 553 LEU A N 1
ATOM 4375 C CA . LEU A 1 553 ? 5.451 32.655 -3.809 1.00 52.78 553 LEU A CA 1
ATOM 4376 C C . LEU A 1 553 ? 5.448 32.449 -2.278 1.00 52.78 553 LEU A C 1
ATOM 4378 O O . LEU A 1 553 ? 6.258 33.056 -1.579 1.00 52.78 553 LEU A O 1
ATOM 4382 N N . ASP A 1 554 ? 4.552 31.609 -1.747 1.00 62.38 554 ASP A N 1
ATOM 4383 C CA . ASP A 1 554 ? 4.552 31.222 -0.324 1.00 62.38 554 ASP A CA 1
ATOM 4384 C C . ASP A 1 554 ? 5.474 30.007 -0.145 1.00 62.38 554 ASP A C 1
ATOM 4386 O O . ASP A 1 554 ? 5.119 28.884 -0.500 1.00 62.38 554 ASP A O 1
ATOM 4390 N N . CYS A 1 555 ? 6.703 30.252 0.305 1.00 64.12 555 CYS A N 1
ATOM 4391 C CA . CYS A 1 555 ? 7.820 29.330 0.099 1.00 64.12 555 CYS A CA 1
ATOM 4392 C C . CYS A 1 555 ? 7.945 28.181 1.102 1.00 64.12 555 CYS A C 1
ATOM 4394 O O . CYS A 1 555 ? 8.733 27.263 0.887 1.00 64.12 555 CYS A O 1
ATOM 4396 N N . TRP A 1 556 ? 7.192 28.21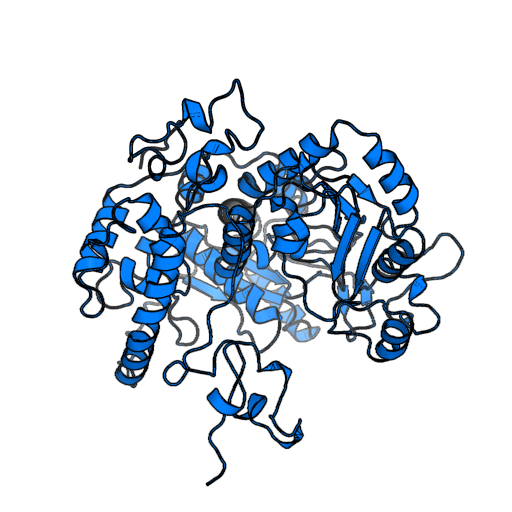1 2.202 1.00 76.75 556 TRP A N 1
ATOM 4397 C CA . TRP A 1 556 ? 7.453 27.342 3.350 1.00 76.75 556 TRP A CA 1
ATOM 4398 C C . TRP A 1 556 ? 6.279 26.391 3.615 1.00 76.75 556 TRP A C 1
ATOM 4400 O O . TRP A 1 556 ? 5.359 26.704 4.371 1.00 76.75 556 TRP A O 1
ATOM 4410 N N . THR A 1 557 ? 6.305 25.203 2.999 1.00 52.44 557 THR A N 1
ATOM 4411 C CA . THR A 1 557 ? 5.350 24.105 3.262 1.00 52.44 557 THR A CA 1
ATOM 4412 C C . THR A 1 557 ? 6.058 22.737 3.305 1.00 52.44 557 THR A C 1
ATOM 4414 O O . THR A 1 557 ? 7.214 22.620 2.914 1.00 52.44 557 THR A O 1
ATOM 4417 N N . LEU A 1 558 ? 5.391 21.690 3.824 1.00 44.81 558 LEU A N 1
ATOM 4418 C CA . LEU A 1 558 ? 5.869 20.287 3.815 1.00 44.81 558 LEU A CA 1
ATOM 4419 C C . LEU A 1 558 ? 7.221 20.015 4.518 1.00 44.81 558 LEU A C 1
ATOM 4421 O O . LEU A 1 558 ? 8.006 19.188 4.068 1.00 44.81 558 LEU A O 1
ATOM 4425 N N . GLY A 1 559 ? 7.480 20.657 5.661 1.00 47.28 559 GLY A N 1
ATOM 4426 C CA . GLY A 1 559 ? 8.683 20.390 6.469 1.00 47.28 559 GLY A CA 1
ATOM 4427 C C . GLY A 1 559 ? 9.911 21.219 6.084 1.00 47.28 559 GLY A C 1
ATOM 4428 O O . GLY A 1 559 ? 10.949 21.091 6.729 1.00 47.28 559 GLY A O 1
ATOM 4429 N N . PHE A 1 560 ? 9.773 22.10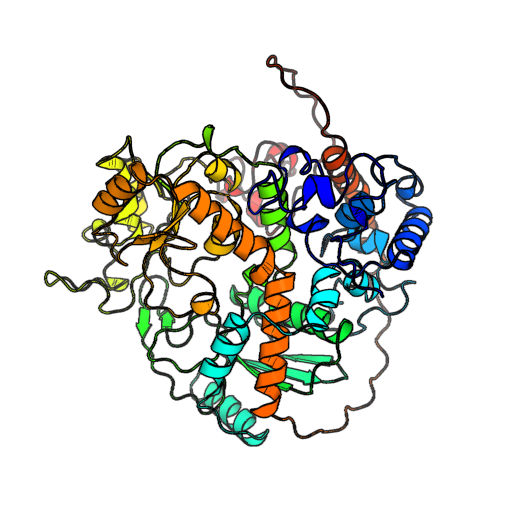7 5.100 1.00 60.97 560 PHE A N 1
ATOM 4430 C CA . PHE A 1 560 ? 10.744 23.145 4.777 1.00 60.97 560 PHE A CA 1
ATOM 4431 C C . PHE A 1 560 ? 10.423 24.436 5.541 1.00 60.97 560 PHE A C 1
ATOM 4433 O O . PHE A 1 560 ? 9.263 24.842 5.642 1.00 60.97 560 PHE A O 1
ATOM 4440 N N . SER A 1 561 ? 11.451 25.066 6.109 1.00 77.81 561 SER A N 1
ATOM 4441 C CA . SER A 1 561 ? 11.350 26.326 6.850 1.00 77.81 561 SER A CA 1
ATOM 4442 C C . SER A 1 561 ? 12.425 27.304 6.392 1.00 77.81 561 SER A C 1
ATOM 4444 O O . SER A 1 561 ? 13.472 26.888 5.898 1.00 77.81 561 SER A O 1
ATOM 4446 N N . GLU A 1 562 ? 12.196 28.598 6.610 1.00 82.12 562 GLU A N 1
ATOM 4447 C CA . GLU A 1 562 ? 13.172 29.652 6.308 1.00 82.12 562 GLU A CA 1
ATOM 4448 C C . GLU A 1 562 ? 14.540 29.362 6.952 1.00 82.12 562 GLU A C 1
ATOM 4450 O O . GLU A 1 562 ? 15.561 29.396 6.273 1.00 82.12 562 GLU A O 1
ATOM 4455 N N . ASP A 1 563 ? 14.562 28.940 8.219 1.00 79.50 563 ASP A N 1
ATOM 4456 C CA . ASP A 1 563 ? 15.798 28.586 8.934 1.00 79.50 563 ASP A CA 1
ATOM 4457 C C . ASP A 1 563 ? 16.523 27.359 8.357 1.00 79.50 563 ASP A C 1
ATOM 4459 O O . ASP A 1 563 ? 17.741 27.232 8.488 1.00 79.50 563 ASP A O 1
ATOM 4463 N N . LEU A 1 564 ? 15.790 26.425 7.745 1.00 77.31 564 LEU A N 1
ATOM 4464 C CA . LEU A 1 564 ? 16.361 25.234 7.116 1.00 77.31 564 LEU A CA 1
ATOM 4465 C C . LEU A 1 564 ? 16.867 25.541 5.704 1.00 77.31 564 LEU A C 1
ATOM 4467 O O . LEU A 1 564 ? 17.881 24.987 5.279 1.00 77.31 564 LEU A O 1
ATOM 4471 N N . CYS A 1 565 ? 16.148 26.401 4.987 1.00 77.38 565 CYS A N 1
ATOM 4472 C CA . CYS A 1 565 ? 16.324 26.629 3.564 1.00 77.38 565 CYS A CA 1
ATOM 4473 C C . CYS A 1 565 ? 17.208 27.834 3.266 1.00 77.38 565 CYS A C 1
ATOM 4475 O O . CYS A 1 565 ? 18.140 27.712 2.485 1.00 77.38 565 CYS A O 1
ATOM 4477 N N . CYS A 1 566 ? 17.044 28.951 3.967 1.00 87.19 566 CYS A N 1
ATOM 4478 C CA . CYS A 1 566 ? 17.844 30.163 3.778 1.00 87.19 566 CYS A CA 1
ATOM 4479 C C . CYS A 1 566 ? 19.181 30.155 4.541 1.00 87.19 566 CYS A C 1
ATOM 4481 O O . CYS A 1 566 ? 19.864 31.176 4.620 1.00 87.19 566 CYS A O 1
ATOM 4483 N N . ASN A 1 567 ? 19.578 29.019 5.121 1.00 82.44 567 ASN A N 1
ATOM 4484 C CA . ASN A 1 567 ? 20.789 28.918 5.929 1.00 82.44 567 ASN A CA 1
ATOM 4485 C C . ASN A 1 567 ? 22.065 28.974 5.076 1.00 82.44 567 ASN A C 1
ATOM 4487 O O . ASN A 1 567 ? 22.540 27.957 4.568 1.00 82.44 567 ASN A O 1
ATOM 4491 N N . LEU A 1 568 ? 22.662 30.162 4.989 1.00 86.50 568 LEU A N 1
ATOM 4492 C CA . LEU A 1 568 ? 23.866 30.433 4.197 1.00 86.50 568 LEU A CA 1
ATOM 4493 C C . LEU A 1 568 ? 25.120 29.660 4.642 1.00 86.50 568 LEU A C 1
ATOM 4495 O O . LEU A 1 568 ? 26.111 29.626 3.914 1.00 86.50 568 LEU A O 1
ATOM 4499 N N . ALA A 1 569 ? 25.100 28.999 5.805 1.00 79.88 569 ALA A N 1
ATOM 4500 C CA . ALA A 1 569 ? 26.182 28.099 6.202 1.00 79.88 569 ALA A CA 1
ATOM 4501 C C . ALA A 1 569 ? 26.228 26.815 5.349 1.00 79.88 569 ALA A C 1
ATOM 4503 O O . ALA A 1 569 ? 27.257 26.142 5.320 1.00 79.88 569 ALA A O 1
ATOM 4504 N N . LEU A 1 570 ? 25.129 26.477 4.662 1.00 69.00 570 LEU A N 1
ATOM 4505 C CA . LEU A 1 570 ? 25.007 25.302 3.793 1.00 69.00 570 LEU A CA 1
ATOM 4506 C C . LEU A 1 570 ? 25.324 25.602 2.319 1.00 69.00 570 LEU A C 1
ATOM 4508 O O . LEU A 1 570 ? 25.503 24.671 1.535 1.00 69.00 570 LEU A O 1
ATOM 4512 N N . GLY A 1 571 ? 25.449 26.879 1.950 1.00 78.25 571 GLY A N 1
ATOM 4513 C CA . GLY A 1 571 ? 25.767 27.309 0.592 1.00 78.25 571 GLY A CA 1
ATOM 4514 C C . GLY A 1 571 ? 25.399 28.775 0.333 1.00 78.25 571 GLY A C 1
ATOM 4515 O O . GLY A 1 571 ? 24.655 29.369 1.113 1.00 78.25 571 GLY A O 1
ATOM 4516 N N . PRO A 1 572 ? 25.891 29.374 -0.768 1.00 77.75 572 PRO A N 1
ATOM 4517 C CA . PRO A 1 572 ? 25.618 30.775 -1.118 1.00 77.75 572 PRO A CA 1
ATOM 4518 C C . PRO A 1 572 ? 24.136 31.059 -1.415 1.00 77.75 572 PRO A C 1
ATOM 4520 O O . PRO A 1 572 ? 23.713 32.205 -1.337 1.00 77.75 572 PRO A O 1
ATOM 4523 N N . GLU A 1 573 ? 23.358 30.017 -1.707 1.00 85.00 573 GLU A N 1
ATOM 4524 C CA . GLU A 1 573 ? 21.904 30.057 -1.883 1.00 85.00 573 GLU A CA 1
ATOM 4525 C C . GLU A 1 573 ? 21.205 29.229 -0.793 1.00 85.00 573 GLU A C 1
ATOM 4527 O O . GLU A 1 573 ? 20.154 28.648 -1.013 1.00 85.00 573 GLU A O 1
ATOM 4532 N N . GLY A 1 574 ? 21.801 29.098 0.393 1.00 87.62 574 GLY A N 1
ATOM 4533 C CA . GLY A 1 574 ? 21.241 28.280 1.464 1.00 87.62 574 GLY A CA 1
ATOM 4534 C C . GLY A 1 574 ? 21.260 26.775 1.163 1.00 87.62 574 GLY A C 1
ATOM 4535 O O . GLY A 1 574 ? 22.196 26.256 0.553 1.00 87.62 574 GLY A O 1
ATOM 4536 N N . ASN A 1 575 ? 20.248 26.046 1.629 1.00 83.62 575 ASN A N 1
ATOM 4537 C CA . ASN A 1 575 ? 20.133 24.601 1.457 1.00 83.62 575 ASN A CA 1
ATOM 4538 C C . ASN A 1 575 ? 19.534 24.252 0.087 1.00 83.62 575 ASN A C 1
ATOM 4540 O O . ASN A 1 575 ? 18.329 24.378 -0.120 1.00 83.62 575 ASN A O 1
ATOM 4544 N N . ALA A 1 576 ? 20.368 23.736 -0.818 1.00 81.75 576 ALA A N 1
ATOM 4545 C CA . ALA A 1 576 ? 19.980 23.415 -2.194 1.00 81.75 576 ALA A CA 1
ATOM 4546 C C . ALA A 1 576 ? 18.830 22.396 -2.324 1.00 81.75 576 ALA A C 1
ATOM 4548 O O . ALA A 1 576 ? 18.185 22.343 -3.364 1.00 81.75 576 ALA A O 1
ATOM 4549 N N . ALA A 1 577 ? 18.547 21.601 -1.284 1.00 71.12 577 ALA A N 1
ATOM 4550 C CA . ALA A 1 577 ? 17.424 20.661 -1.279 1.00 71.12 577 ALA A CA 1
ATOM 4551 C C . ALA A 1 577 ? 16.048 21.341 -1.158 1.00 71.12 577 ALA A C 1
ATOM 4553 O O . ALA A 1 577 ? 15.029 20.674 -1.315 1.00 71.12 577 ALA A O 1
ATOM 4554 N N . CYS A 1 578 ? 16.018 22.637 -0.845 1.00 70.12 578 CYS A N 1
ATOM 4555 C CA . CYS A 1 578 ? 14.791 23.414 -0.737 1.00 70.12 578 CYS A CA 1
ATOM 4556 C C . CYS A 1 578 ? 14.346 24.051 -2.055 1.00 70.12 578 CYS A C 1
ATOM 4558 O O . CYS A 1 578 ? 13.273 24.649 -2.079 1.00 70.12 578 CYS A O 1
ATOM 4560 N N . TRP A 1 579 ? 15.170 23.975 -3.109 1.00 83.44 579 TRP A N 1
ATOM 4561 C CA . TRP A 1 579 ? 14.949 24.733 -4.338 1.00 83.44 579 TRP A CA 1
ATOM 4562 C C . TRP A 1 579 ? 14.592 23.854 -5.527 1.00 83.44 579 TRP A C 1
ATOM 4564 O O . TRP A 1 579 ? 15.152 22.772 -5.707 1.00 83.44 579 TRP A O 1
ATOM 4574 N N . ASP A 1 580 ? 13.709 24.371 -6.370 1.00 76.75 580 ASP A N 1
ATOM 4575 C CA . ASP A 1 580 ? 13.336 23.796 -7.657 1.00 76.75 580 ASP A CA 1
ATOM 4576 C C . ASP A 1 580 ? 13.062 24.908 -8.689 1.00 76.75 580 ASP A C 1
ATOM 4578 O O . ASP A 1 580 ? 13.495 26.052 -8.527 1.00 76.75 580 ASP A O 1
ATOM 4582 N N . GLU A 1 581 ? 12.399 24.566 -9.796 1.00 61.50 581 GLU A N 1
ATOM 4583 C CA . GLU A 1 581 ? 12.095 25.515 -10.873 1.00 61.50 581 GLU A CA 1
ATOM 4584 C C . GLU A 1 581 ? 11.093 26.610 -10.459 1.00 61.50 581 GLU A C 1
ATOM 4586 O O . GLU A 1 581 ? 11.043 27.661 -11.101 1.00 61.50 581 GLU A O 1
ATOM 4591 N N . GLU A 1 582 ? 10.319 26.398 -9.391 1.00 56.69 582 GLU A N 1
ATOM 4592 C CA . GLU A 1 582 ? 9.279 27.311 -8.912 1.00 56.69 582 GLU A CA 1
ATOM 4593 C C . GLU A 1 582 ? 9.724 28.028 -7.622 1.00 56.69 582 GLU A C 1
ATOM 4595 O O . GLU A 1 582 ? 9.646 29.255 -7.528 1.00 56.69 582 GLU A O 1
ATOM 4600 N N . TYR A 1 583 ? 10.292 27.294 -6.664 1.00 67.12 583 TYR A N 1
ATOM 4601 C CA . TYR A 1 583 ? 10.779 27.784 -5.377 1.00 67.12 583 TYR A CA 1
ATOM 4602 C C . TYR A 1 583 ? 12.294 27.995 -5.428 1.00 67.12 583 TYR A C 1
ATOM 4604 O O . TYR A 1 583 ? 13.072 27.058 -5.299 1.00 67.12 583 TYR A O 1
ATOM 4612 N N . THR A 1 584 ? 12.738 29.241 -5.592 1.00 84.38 584 THR A N 1
ATOM 4613 C CA . THR A 1 584 ? 14.172 29.578 -5.671 1.00 84.38 584 THR A CA 1
ATOM 4614 C C . THR A 1 584 ? 14.630 30.376 -4.457 1.00 84.38 584 THR A C 1
ATOM 4616 O O . THR A 1 584 ? 13.843 31.119 -3.866 1.00 84.38 584 THR A O 1
ATOM 4619 N N . PHE A 1 585 ? 15.922 30.301 -4.120 1.00 83.81 585 PHE A N 1
ATOM 4620 C CA . PHE A 1 585 ? 16.506 31.094 -3.030 1.00 83.81 585 PHE A CA 1
ATOM 4621 C C . PHE A 1 585 ? 16.163 32.588 -3.152 1.00 83.81 585 PHE A C 1
ATOM 4623 O O . PHE A 1 585 ? 15.722 33.201 -2.186 1.00 83.81 585 PHE A O 1
ATOM 4630 N N . ALA A 1 586 ? 16.267 33.157 -4.357 1.00 80.25 586 ALA A N 1
ATOM 4631 C CA . ALA A 1 586 ? 15.954 34.564 -4.618 1.00 80.25 586 ALA A CA 1
ATOM 4632 C C . ALA A 1 586 ? 14.454 34.904 -4.502 1.00 80.25 586 ALA A C 1
ATOM 4634 O O . ALA A 1 586 ? 14.099 36.037 -4.179 1.00 80.25 586 ALA A O 1
ATOM 4635 N N . ALA A 1 587 ? 13.564 33.945 -4.774 1.00 72.62 587 ALA A N 1
ATOM 4636 C CA . ALA A 1 587 ? 12.122 34.136 -4.628 1.00 72.62 587 ALA A CA 1
ATOM 4637 C C . ALA A 1 587 ? 11.655 33.996 -3.169 1.00 72.62 587 ALA A C 1
ATOM 4639 O O . ALA A 1 587 ? 10.655 34.610 -2.788 1.00 72.62 587 ALA A O 1
ATOM 4640 N N . CYS A 1 588 ? 12.382 33.207 -2.373 1.00 76.69 588 CYS A N 1
ATOM 4641 C CA . CYS A 1 588 ? 11.929 32.714 -1.079 1.00 76.69 588 CYS A CA 1
ATOM 4642 C C . CYS A 1 588 ? 12.658 33.294 0.133 1.00 76.69 588 CYS A C 1
ATOM 4644 O O . CYS A 1 588 ? 12.026 33.499 1.167 1.00 76.69 588 CYS A O 1
ATOM 4646 N N . CYS A 1 589 ? 13.946 33.607 0.019 1.00 82.62 589 CYS A N 1
ATOM 4647 C CA . CYS A 1 589 ? 14.743 34.134 1.121 1.00 82.62 589 CYS A CA 1
ATOM 4648 C C . CYS A 1 589 ? 14.833 35.667 1.044 1.00 82.62 589 CYS A C 1
ATOM 4650 O O . CYS A 1 589 ? 15.203 36.204 -0.002 1.00 82.62 589 CYS A O 1
ATOM 4652 N N . PRO A 1 590 ? 14.492 36.405 2.115 1.00 67.25 590 PRO A N 1
ATOM 4653 C CA . PRO A 1 590 ? 14.640 37.857 2.129 1.00 67.25 590 PRO A CA 1
ATOM 4654 C C . PRO A 1 590 ? 16.126 38.253 2.080 1.00 67.25 590 PRO A C 1
ATOM 4656 O O . PRO A 1 590 ? 16.953 37.637 2.751 1.00 67.25 590 PRO A O 1
ATOM 4659 N N . GLU A 1 591 ? 16.476 39.286 1.301 1.00 59.41 591 GLU A N 1
ATOM 4660 C CA . GLU A 1 591 ? 17.845 39.822 1.321 1.00 59.41 591 GLU A CA 1
ATOM 4661 C C . GLU A 1 591 ? 18.207 40.316 2.734 1.00 59.41 591 GLU A C 1
ATOM 4663 O O . GLU A 1 591 ? 17.358 40.917 3.406 1.00 59.41 591 GLU A O 1
ATOM 4668 N N . PRO A 1 592 ? 19.449 40.086 3.199 1.00 50.66 592 PRO A N 1
ATOM 4669 C CA . PRO A 1 592 ? 19.897 40.612 4.479 1.00 50.66 592 PRO A CA 1
ATOM 4670 C C . PRO A 1 592 ? 19.887 42.145 4.430 1.00 50.66 592 PRO A C 1
ATOM 4672 O O . PRO A 1 592 ? 20.549 42.747 3.585 1.00 50.66 592 PRO A O 1
ATOM 4675 N N . GLY A 1 593 ? 19.103 42.759 5.320 1.00 39.62 593 GLY A N 1
ATOM 4676 C CA . GLY A 1 593 ? 19.053 44.212 5.514 1.00 39.62 593 GLY A CA 1
ATOM 4677 C C . GLY A 1 593 ? 20.282 44.776 6.212 1.00 39.62 593 GLY A C 1
ATOM 4678 O O . GLY A 1 593 ? 20.870 44.056 7.053 1.00 39.62 593 GLY A O 1
#

Sequence (593 aa):
MATSTQGNPLCWQDGGYSFDFCCGEGAHNMLGNPSCWEGPRSFQTCCLPASYEAACWREARDFLRTQTLLPSLADKEVLATDLNLAHFCCRPGSFSAEVCWGGESRGKGLVQEQVDGMALNMSLRYVECCFPRLQAALKTEPPKWMQAQISQDLQHWAPLNTSDLDAFERWTQEAGYSTRFCRFQVTRSGVQHCQVTKGSHVLLIETLRDALHVLRLLTPLPDLDFFVSQDEAMCVENAGHLEQALQPLNLTVPVLAQAQPASCAGILMPWWAFLQQDWTRRYTDKLARSRVPWEKKASKLFWRGSDTHCLLPGSCGEGGLACSCANFSAQQWMQFPRSRLVLYSMLMPDKVDAKFTKDVVNRELLEVFRGHQLLVQEIVPPEAHLDYKFLMYVDGVSLSDRLFWLLHTESVVFKAQSRLKVWLDRALRPWEHYLPVAEDLSDLPDRIRSAEEDVHLHEIALRAAHLASFDLSLEGSLLYLHHLLVALSQVSPTSAAPAPERAAPPAPSARWERQRQQQMNARQYLAHALEMLSSKEALVPEAPIQASVPAKLDCWTLGFSEDLCCNLALGPEGNAACWDEEYTFAACCPEPG

Radius of gyration: 25.37 Å; chains: 1; bounding box: 63×65×65 Å

Organism: NCBI:txid2562239

Foldseek 3Di:
DDWDQLFDPLLPPVPPDGSCQFPNPDDQFLFGDPVSQPFLDGSLRGNATFADDPVLLVQLLVLLCVDPLRNCLSVPPLNVGSSLLLVQCQAFPDLSVCSRQPPPDDHPDDVPDQDPNDGHRDRLSSLVHNLGNLLVPVVDDFDPLLVVQLCVLCVPFAADAPVLVVVVCVVCVVVVNNQFKKKWWDDLSAIDIDDHDDDPLVLVVVLVRSLSVSDCSSDPFATFIAMEGSDQEPQWDPPDLQATARHQDPDSGAYEHQKYFPSYRHRFAHDSCQSDRNNQCVLLVVLSNLADPLVQAQLAEEEEEELLFADYWPLDDVPPDTDGSNPCAPVCVCQTQLNVLLVCCVVPVSHGDHAYEPDYPPPRCNCVRVVVVRYDPHDDDPSVVLNHQEYEAAAGPHHDSVLLNQLQSLHAYEYEDDSMDHSCPSVDDDPQQHPYAHNSNPCVVVVSVVLVPDPCSSRNSSSSNSSSSRLSHNSNSSSSVSVSSNSVCNRYPYDDDPDDDDDDDDDDDPPPPVVVVSSVVVVVSSVVSSVSSPPDDDDDDDDDDDDDDDDQDPQDDDPDDQCQQCCCVCHVLHPPVSDDPNRGSVSHHDDDD

pLDDT: mean 77.75, std 18.95, range [24.59, 98.56]

InterPro domains:
  IPR006598 Glycosyl transferase CAP10 domain [PF05686] (148-308)
  IPR006598 Glycosyl transferase CAP10 domain [PF05686] (337-491)
  IPR006598 Glycosyl transferase CAP10 domain [SM00672] (220-492)
  IPR051091 Protein O-Glucosyltransferase/Glycosyltransferase 90 [PTHR12203] (133-509)